Protein AF-A0A8D0ZRX1-F1 (afdb_monomer)

Sequence (477 aa):
MPWLPALELLWDALLLVSDALTAGLGLLALPWETPLWAALLVVTLKSRRPSGRGTEPADRASARAEVDRKVRGQTGRMAQEDEAPRTPALEASAPTRQSLCLAALDQIPSGASPDVEGLFAKAPKSRPSPLCCPGRLWARLQRQIRSLGVASEACQRRGAEARKTLTTAHEKVHRLQEKLRAGLKENAHLQHHLEGLCHETEGWRLRTRVLRAQKEGLDRAHARRRRVLEERGRQPTALVAATLKTFPGPAPGEAEGTRGADDAEHPPARLSDAGPKRPLDAGRGSVSLQRHQEDSRELSRQLSAAHHVNGELAGQVQRLQTQRASLQAETTRLEREVRELRLRLGMLPQLHEAHVRLLLRTAREEEARHLDTQKKYPRALRRLDSLGRQGRVYKKMAEDMGRELASTVVSSQNAILFYEARARERGMAARCAERQLLELRRGNAAVRQRLARLPFQLQPFPGRPLAPAAPHGAEPG

Organism: Sus scrofa (NCBI:txid9823)

Secondary structure (DSSP, 8-state):
---HHHHHHHHHHHHHHHHHHHHHH------THHHHHHHHHHHHHHHT-----PPPPP----SS--S---S-------------------------S-STTSSSSS-----------S--------PPPTT--HHHHHHHHHHHHHHHHHHHHHHHHHHHHHHHHHHHHHHHHHHHHHHHHHHHHHHHHHHHHHHHHHHHHHHHHHHHHHHHHHHHHHHHHHHHHHHHHHHHHHHHHHHHHHHHHH--PPPP--------------------------------TTHHHHHHHHHHHHHHHHHHHHHHHHHHHHHHHHHHHHHHHHHHHHHHHHHHHHHHHHHHHHHHHHHHHHHHHHHHHHHHHHHHHHHHHHHHHHHHHHHHHHHHHHHHHHHHHHHHHHHHHHHHHHHHHHHHHHHHHHHHHHHHHHHHHHHHHHHHHHHHHHHHHHHTTS----PPPPP--------------

Structure (mmCIF, N/CA/C/O backbone):
data_AF-A0A8D0ZRX1-F1
#
_entry.id   AF-A0A8D0ZRX1-F1
#
loop_
_atom_site.group_PDB
_atom_site.id
_atom_site.type_symbol
_atom_site.label_atom_id
_atom_site.label_alt_id
_atom_site.label_comp_id
_atom_site.label_asym_id
_atom_site.label_entity_id
_atom_site.label_seq_id
_atom_site.pdbx_PDB_ins_code
_atom_site.Cartn_x
_atom_site.Cartn_y
_atom_site.Cartn_z
_atom_site.occupancy
_atom_site.B_iso_or_equiv
_atom_site.auth_seq_id
_atom_site.auth_comp_id
_atom_site.auth_asym_id
_atom_site.auth_atom_id
_atom_site.pdbx_PDB_model_num
ATOM 1 N N . MET A 1 1 ? 24.565 -5.229 9.568 1.00 47.84 1 MET A N 1
ATOM 2 C CA . MET A 1 1 ? 23.257 -5.508 10.202 1.00 47.84 1 MET A CA 1
ATOM 3 C C . MET A 1 1 ? 23.474 -6.445 11.391 1.00 47.84 1 MET A C 1
ATOM 5 O O . MET A 1 1 ? 23.539 -7.641 11.163 1.00 47.84 1 MET A O 1
ATOM 9 N N . PRO A 1 2 ? 23.659 -5.944 12.628 1.00 50.41 2 PRO A N 1
ATOM 10 C CA . PRO A 1 2 ? 24.046 -6.790 13.770 1.00 50.41 2 PRO A CA 1
ATOM 11 C C . PRO A 1 2 ? 22.873 -7.371 14.590 1.00 50.41 2 PRO A C 1
ATOM 13 O O . PRO A 1 2 ? 23.112 -8.070 15.565 1.00 50.41 2 PRO A O 1
ATOM 16 N N . TRP A 1 3 ? 21.615 -7.075 14.239 1.00 43.91 3 TRP A N 1
ATOM 17 C CA . TRP A 1 3 ? 20.461 -7.322 15.122 1.00 43.91 3 TRP A CA 1
ATOM 18 C C . TRP A 1 3 ? 19.722 -8.654 14.911 1.00 43.91 3 TRP A C 1
ATOM 20 O O . TRP A 1 3 ? 18.910 -9.005 15.759 1.00 43.91 3 TRP A O 1
ATOM 30 N N . LEU A 1 4 ? 19.984 -9.400 13.827 1.00 57.91 4 LEU A N 1
ATOM 31 C CA . LEU A 1 4 ? 19.331 -10.701 13.597 1.00 57.91 4 LEU A CA 1
ATOM 32 C C . LEU A 1 4 ? 19.606 -11.746 14.702 1.00 57.91 4 LEU A C 1
ATOM 34 O O . LEU A 1 4 ? 18.628 -12.264 15.234 1.00 57.91 4 LEU A O 1
ATOM 38 N N . PRO A 1 5 ? 20.860 -12.026 15.125 1.00 67.44 5 PRO A N 1
ATOM 39 C CA . PRO A 1 5 ? 21.106 -13.076 16.123 1.00 67.44 5 PRO A CA 1
ATOM 40 C C . PRO A 1 5 ? 20.511 -12.750 17.503 1.00 67.44 5 PRO A C 1
ATOM 42 O O . PRO A 1 5 ? 20.152 -13.649 18.254 1.00 67.44 5 PRO A O 1
ATOM 45 N N . ALA A 1 6 ? 20.348 -11.464 17.832 1.00 60.25 6 ALA A N 1
ATOM 46 C CA . ALA A 1 6 ? 19.681 -11.042 19.063 1.00 60.25 6 ALA A CA 1
ATOM 47 C C . ALA A 1 6 ? 18.153 -11.243 19.022 1.00 60.25 6 ALA A C 1
ATOM 49 O O . ALA A 1 6 ? 17.525 -11.294 20.077 1.00 60.25 6 ALA A O 1
ATOM 50 N N . LEU A 1 7 ? 17.553 -11.333 17.828 1.00 63.78 7 LEU A N 1
ATOM 51 C CA . LEU A 1 7 ? 16.117 -11.559 17.668 1.00 63.78 7 LEU A CA 1
ATOM 52 C C . LEU A 1 7 ? 15.759 -13.045 17.799 1.00 63.78 7 LEU A C 1
ATOM 54 O O . LEU A 1 7 ? 14.744 -13.359 18.411 1.00 63.78 7 LEU A O 1
ATOM 58 N N . GLU A 1 8 ? 16.600 -13.943 17.275 1.00 68.69 8 GLU A N 1
ATOM 59 C CA . GLU A 1 8 ? 16.383 -15.396 17.375 1.00 68.69 8 GLU A CA 1
ATOM 60 C C . GLU A 1 8 ? 16.557 -15.896 18.814 1.00 68.69 8 GLU A C 1
ATOM 62 O O . GLU A 1 8 ? 15.669 -16.563 19.332 1.00 68.69 8 GLU A O 1
ATOM 67 N N . LEU A 1 9 ? 17.585 -15.432 19.538 1.00 72.31 9 LEU A N 1
ATOM 68 C CA . LEU A 1 9 ? 17.742 -15.730 20.972 1.00 72.31 9 LEU A CA 1
ATOM 69 C C . LEU A 1 9 ? 16.540 -15.273 21.824 1.00 72.31 9 LEU A C 1
ATOM 71 O O . LEU A 1 9 ? 16.208 -15.902 22.828 1.00 72.31 9 LEU A O 1
ATOM 75 N N . LEU A 1 10 ? 15.881 -14.178 21.432 1.00 73.69 10 LEU A N 1
ATOM 76 C CA . LEU A 1 10 ? 14.655 -13.697 22.075 1.00 73.69 10 LEU A CA 1
ATOM 77 C C . LEU A 1 10 ? 13.437 -14.556 21.713 1.00 73.69 10 LEU A C 1
ATOM 79 O O . LEU A 1 10 ? 12.559 -14.750 22.550 1.00 73.69 10 LEU A O 1
ATOM 83 N N . TRP A 1 11 ? 13.384 -15.065 20.483 1.00 73.12 11 TRP A N 1
ATOM 84 C CA . TRP A 1 11 ? 12.321 -15.935 19.989 1.00 73.12 11 TRP A CA 1
ATOM 85 C C . TRP A 1 11 ? 12.360 -17.313 20.661 1.00 73.12 11 TRP A C 1
ATOM 87 O O . TRP A 1 11 ? 11.350 -17.753 21.213 1.00 73.12 11 TRP A O 1
ATOM 97 N N . ASP A 1 12 ? 13.539 -17.934 20.723 1.00 68.19 12 ASP A N 1
ATOM 98 C CA . ASP A 1 12 ? 13.747 -19.243 21.350 1.00 68.19 12 ASP A CA 1
ATOM 99 C C . ASP A 1 12 ? 13.447 -19.207 22.855 1.00 68.19 12 ASP A C 1
ATOM 101 O O . ASP A 1 12 ? 12.782 -20.097 23.387 1.00 68.19 12 ASP A O 1
ATOM 105 N N . ALA A 1 13 ? 13.853 -18.132 23.544 1.00 71.12 13 ALA A N 1
ATOM 106 C CA . ALA A 1 13 ? 13.514 -17.919 24.950 1.00 71.12 13 ALA A CA 1
ATOM 107 C C . ALA A 1 13 ? 11.996 -17.766 25.178 1.00 71.12 13 ALA A C 1
ATOM 109 O O . ALA A 1 13 ? 11.473 -18.245 26.185 1.00 71.12 13 ALA A O 1
ATOM 110 N N . LEU A 1 14 ? 11.272 -17.128 24.250 1.00 68.81 14 LEU A N 1
ATOM 111 C CA . LEU A 1 14 ? 9.814 -16.989 24.326 1.00 68.81 14 LEU A CA 1
ATOM 112 C C . LEU A 1 14 ? 9.075 -18.312 24.074 1.00 68.81 14 LEU A C 1
ATOM 114 O O . LEU A 1 14 ? 8.077 -18.575 24.746 1.00 68.81 14 LEU A O 1
ATOM 118 N N . LEU A 1 15 ? 9.569 -19.153 23.161 1.00 72.69 15 LEU A N 1
ATOM 119 C CA . LEU A 1 15 ? 9.054 -20.509 22.936 1.00 72.69 15 LEU A CA 1
ATOM 120 C C . LEU A 1 15 ? 9.270 -21.410 24.161 1.00 72.69 15 LEU A C 1
ATOM 122 O O . LEU A 1 15 ? 8.327 -22.045 24.626 1.00 72.69 15 LEU A O 1
ATOM 126 N N . LEU A 1 16 ? 10.462 -21.388 24.762 1.00 73.56 16 LEU A N 1
ATOM 127 C CA . LEU A 1 16 ? 10.753 -22.142 25.988 1.00 73.56 16 LEU A CA 1
ATOM 128 C C . LEU A 1 16 ? 9.849 -21.740 27.166 1.00 73.56 16 LEU A C 1
ATOM 130 O O . LEU A 1 16 ? 9.382 -22.600 27.914 1.00 73.56 16 LEU A O 1
ATOM 134 N N . VAL A 1 17 ? 9.562 -20.443 27.319 1.00 69.12 17 VAL A N 1
ATOM 135 C CA . VAL A 1 17 ? 8.634 -19.946 28.350 1.00 69.12 17 VAL A CA 1
ATOM 136 C C . VAL A 1 17 ? 7.178 -20.312 28.028 1.00 69.12 17 VAL A C 1
ATOM 138 O O . VAL A 1 17 ? 6.434 -20.659 28.943 1.00 69.12 17 VAL A O 1
ATOM 141 N N . SER A 1 18 ? 6.770 -20.298 26.754 1.00 64.69 18 SER A N 1
ATOM 142 C CA . SER A 1 18 ? 5.454 -20.785 26.308 1.00 64.69 18 SER A CA 1
ATOM 143 C C . SER A 1 18 ? 5.224 -22.247 26.694 1.00 64.69 18 SER A C 1
ATOM 145 O O . SER A 1 18 ? 4.230 -22.581 27.348 1.00 64.69 18 SER A O 1
ATOM 147 N N . ASP A 1 19 ? 6.157 -23.121 26.323 1.00 63.44 19 ASP A N 1
ATOM 148 C CA . ASP A 1 19 ? 6.015 -24.563 26.520 1.00 63.44 19 ASP A CA 1
ATOM 149 C C . ASP A 1 19 ? 6.044 -24.924 28.014 1.00 63.44 19 ASP A C 1
ATOM 151 O O . ASP A 1 19 ? 5.209 -25.697 28.486 1.00 63.44 19 ASP A O 1
ATOM 155 N N . ALA A 1 20 ? 6.900 -24.268 28.805 1.00 62.88 20 ALA A N 1
ATOM 156 C CA . ALA A 1 20 ? 6.905 -24.418 30.261 1.00 62.88 20 ALA A CA 1
ATOM 157 C C . ALA A 1 20 ? 5.580 -23.968 30.918 1.00 62.88 20 ALA A C 1
ATOM 159 O O . ALA A 1 20 ? 5.079 -24.636 31.828 1.00 62.88 20 ALA A O 1
ATOM 160 N N . LEU A 1 21 ? 4.981 -22.863 30.454 1.00 55.84 21 LEU A N 1
ATOM 161 C CA . LEU A 1 21 ? 3.703 -22.362 30.975 1.00 55.84 21 LEU A CA 1
ATOM 162 C C . LEU A 1 21 ? 2.514 -23.253 30.588 1.00 55.84 21 LEU A C 1
ATOM 164 O O . LEU A 1 21 ? 1.598 -23.424 31.396 1.00 55.84 21 LEU A O 1
ATOM 168 N N . THR A 1 22 ? 2.521 -23.845 29.391 1.00 56.78 22 THR A N 1
ATOM 169 C CA . THR A 1 22 ? 1.474 -24.799 28.979 1.00 56.78 22 THR A CA 1
ATOM 170 C C . THR A 1 22 ? 1.576 -26.134 29.720 1.00 56.78 22 THR A C 1
ATOM 172 O O . THR A 1 22 ? 0.546 -26.672 30.126 1.00 56.78 22 THR A O 1
ATOM 175 N N . ALA A 1 23 ? 2.790 -26.631 29.979 1.00 61.97 23 ALA A N 1
ATOM 176 C CA . ALA A 1 23 ? 3.008 -27.875 30.719 1.00 61.97 23 ALA A CA 1
ATOM 177 C C . ALA A 1 23 ? 2.687 -27.762 32.223 1.00 61.97 23 ALA A C 1
ATOM 179 O O . ALA A 1 23 ? 2.168 -28.708 32.813 1.00 61.97 23 ALA A O 1
ATOM 180 N N . GLY A 1 24 ? 2.985 -26.620 32.856 1.00 48.91 24 GLY A N 1
ATOM 181 C CA . GLY A 1 24 ? 2.899 -26.472 34.315 1.00 48.91 24 GLY A CA 1
ATOM 182 C C . GLY A 1 24 ? 1.529 -26.094 34.894 1.00 48.91 24 GLY A C 1
ATOM 183 O O . GLY A 1 24 ? 1.309 -26.307 36.084 1.00 48.91 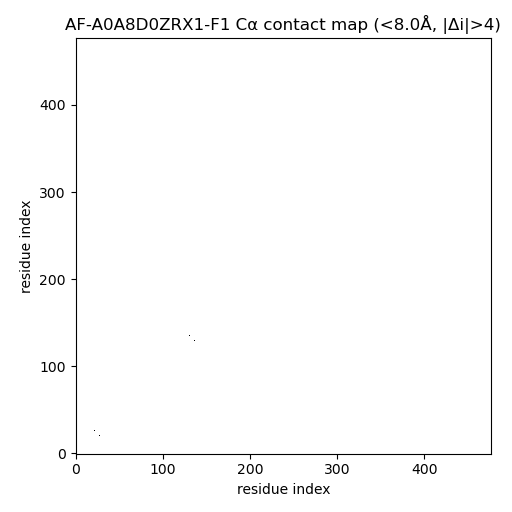24 GLY A O 1
ATOM 184 N N . LEU A 1 25 ? 0.617 -25.506 34.105 1.00 49.62 25 LEU A N 1
ATOM 185 C CA . LEU A 1 25 ? -0.590 -24.847 34.647 1.00 49.62 25 LEU A CA 1
ATOM 186 C C . LEU A 1 25 ? -1.940 -25.358 34.124 1.00 49.62 25 LEU A C 1
ATOM 188 O O . LEU A 1 25 ? -2.970 -24.926 34.639 1.00 49.62 25 LEU A O 1
ATOM 192 N N . GLY A 1 26 ? -1.977 -26.243 33.120 1.00 49.56 26 GLY A N 1
ATOM 193 C CA . GLY A 1 26 ? -3.227 -26.854 32.628 1.00 49.56 26 GLY A CA 1
ATOM 194 C C . GLY A 1 26 ? -4.296 -25.860 32.137 1.00 49.56 26 GLY A C 1
ATOM 195 O O . GLY A 1 26 ? -5.473 -26.208 32.027 1.00 49.56 26 GLY A O 1
ATOM 196 N N . LEU A 1 27 ? -3.910 -24.609 31.871 1.00 46.38 27 LEU A N 1
ATOM 197 C CA . LEU A 1 27 ? -4.812 -23.537 31.467 1.00 46.38 27 LEU A CA 1
ATOM 198 C C . LEU A 1 27 ? -5.206 -23.696 29.996 1.00 46.38 27 LEU A C 1
ATOM 200 O O . LEU A 1 27 ? -4.347 -23.753 29.116 1.00 46.38 27 LEU A O 1
ATOM 204 N N . LEU A 1 28 ? -6.517 -23.706 29.727 1.00 48.25 28 LEU A N 1
ATOM 205 C CA . LEU A 1 28 ? -7.048 -23.648 28.363 1.00 48.25 28 LEU A CA 1
ATOM 206 C C . LEU A 1 28 ? -6.434 -22.462 27.605 1.00 48.25 28 LEU A C 1
ATOM 208 O O . LEU A 1 28 ? -6.416 -21.343 28.118 1.00 48.25 28 LEU A O 1
ATOM 212 N N . ALA A 1 29 ? -5.987 -22.720 26.374 1.00 50.03 29 ALA A N 1
ATOM 213 C CA . ALA A 1 29 ? -5.260 -21.781 25.526 1.00 50.03 29 ALA A CA 1
ATOM 214 C C . ALA A 1 29 ? -5.939 -20.398 25.413 1.00 50.03 29 ALA A C 1
ATOM 216 O O . ALA A 1 29 ? -6.860 -20.187 24.621 1.00 50.03 29 ALA A O 1
ATOM 217 N N . LEU A 1 30 ? -5.437 -19.434 26.188 1.00 48.78 30 LEU A N 1
ATOM 218 C CA . LEU A 1 30 ? -5.720 -18.011 26.019 1.00 48.78 30 LEU A CA 1
ATOM 219 C C . LEU A 1 30 ? -4.713 -17.404 25.027 1.00 48.78 30 LEU A C 1
ATOM 221 O O . LEU A 1 30 ? -3.539 -17.762 25.068 1.00 48.78 30 LEU A O 1
ATOM 225 N N . PRO A 1 31 ? -5.114 -16.461 24.155 1.00 60.28 31 PRO A N 1
ATOM 226 C CA . PRO A 1 31 ? -4.235 -15.889 23.134 1.00 60.28 31 PRO A CA 1
ATOM 227 C C . PRO A 1 31 ? -3.331 -14.778 23.705 1.00 60.28 31 PRO A C 1
ATOM 229 O O . PRO A 1 31 ? -3.455 -13.602 23.344 1.00 60.28 31 PRO A O 1
ATOM 232 N N . TRP A 1 32 ? -2.389 -15.155 24.576 1.00 57.03 32 TRP A N 1
ATOM 233 C CA . TRP A 1 32 ? -1.339 -14.270 25.114 1.00 57.03 32 TRP A CA 1
ATOM 234 C C . TRP A 1 32 ? -0.359 -13.773 24.028 1.00 57.03 32 TRP A C 1
ATOM 236 O O . TRP A 1 32 ? 0.381 -12.818 24.250 1.00 57.03 32 TRP A O 1
ATOM 246 N N . GLU A 1 33 ? -0.433 -14.318 22.811 1.00 61.88 33 GLU A N 1
ATOM 247 C CA . GLU A 1 33 ? 0.256 -13.786 21.632 1.00 61.88 33 GLU A CA 1
ATOM 248 C C . GLU A 1 33 ? -0.126 -12.335 21.294 1.00 61.88 33 GLU A C 1
ATOM 250 O O . GLU A 1 33 ? 0.729 -11.548 20.899 1.00 61.88 33 GLU A O 1
ATOM 255 N N . THR A 1 34 ? -1.394 -11.932 21.444 1.00 62.97 34 THR A N 1
ATOM 256 C CA . THR A 1 34 ? -1.825 -10.579 21.032 1.00 62.97 34 THR A CA 1
ATOM 257 C C . THR A 1 34 ? -1.149 -9.426 21.796 1.00 62.97 34 THR A C 1
ATOM 259 O O . THR A 1 34 ? -0.700 -8.489 21.127 1.00 62.97 34 THR A O 1
ATOM 262 N N . PRO A 1 35 ? -0.996 -9.447 23.139 1.00 70.44 35 PRO A N 1
ATOM 263 C CA . PRO A 1 35 ? -0.204 -8.431 23.836 1.00 70.44 35 PRO A CA 1
ATOM 264 C C . PRO A 1 35 ? 1.294 -8.483 23.490 1.00 70.44 35 PRO A C 1
ATOM 266 O O . PRO A 1 35 ? 1.939 -7.436 23.495 1.00 70.44 35 PRO A O 1
ATOM 269 N N . LEU A 1 36 ? 1.848 -9.645 23.125 1.00 68.62 36 LEU A N 1
ATOM 270 C CA . LEU A 1 36 ? 3.251 -9.757 22.707 1.00 68.62 36 LEU A CA 1
ATOM 271 C C . LEU A 1 36 ? 3.507 -9.209 21.307 1.00 68.62 36 LEU A C 1
ATOM 273 O O . LEU A 1 36 ? 4.435 -8.423 21.132 1.00 68.62 36 LEU A O 1
ATOM 277 N N . TRP A 1 37 ? 2.655 -9.528 20.331 1.00 64.81 37 TRP A N 1
ATOM 278 C CA . TRP A 1 37 ? 2.714 -8.909 19.006 1.00 64.81 37 TRP A CA 1
ATOM 279 C C . TRP A 1 37 ? 2.557 -7.385 19.100 1.00 64.81 37 TRP A C 1
ATOM 281 O O . TRP A 1 37 ? 3.269 -6.654 18.411 1.00 64.81 37 TRP A O 1
ATOM 291 N N . ALA A 1 38 ? 1.700 -6.888 20.002 1.00 68.38 38 ALA A N 1
ATOM 292 C CA . ALA A 1 38 ? 1.579 -5.458 20.284 1.00 68.38 38 ALA A CA 1
ATOM 293 C C . ALA A 1 38 ? 2.857 -4.863 20.913 1.00 68.38 38 ALA A C 1
ATOM 295 O O . ALA A 1 38 ? 3.315 -3.806 20.474 1.00 68.38 38 ALA A O 1
ATOM 296 N N . ALA A 1 39 ? 3.469 -5.536 21.893 1.00 70.12 39 ALA A N 1
ATOM 297 C CA . ALA A 1 39 ? 4.722 -5.096 22.510 1.00 70.12 39 ALA A CA 1
ATOM 298 C C . ALA A 1 39 ? 5.888 -5.074 21.504 1.00 70.12 39 ALA A C 1
ATOM 300 O O . ALA A 1 39 ? 6.620 -4.085 21.429 1.00 70.12 39 ALA A O 1
ATOM 301 N N . LEU A 1 40 ? 6.017 -6.112 20.672 1.00 72.69 40 LEU A N 1
ATOM 302 C CA . LEU A 1 40 ? 7.041 -6.221 19.632 1.00 72.69 40 LEU A CA 1
ATOM 303 C C . LEU A 1 40 ? 6.873 -5.136 18.552 1.00 72.69 40 LEU A C 1
ATOM 305 O O . LEU A 1 40 ? 7.855 -4.515 18.134 1.00 72.69 40 LEU A O 1
ATOM 309 N N . LEU A 1 41 ? 5.631 -4.824 18.157 1.00 70.88 41 LEU A N 1
ATOM 310 C CA . LEU A 1 41 ? 5.312 -3.683 17.289 1.00 70.88 41 LEU A CA 1
ATOM 311 C C . LEU A 1 41 ? 5.717 -2.344 17.918 1.00 70.88 41 LEU A C 1
ATOM 313 O O . LEU A 1 41 ? 6.303 -1.503 17.238 1.00 70.88 41 LEU A O 1
ATOM 317 N N . VAL A 1 42 ? 5.460 -2.135 19.213 1.00 73.12 42 VAL A N 1
ATOM 318 C CA . VAL A 1 42 ? 5.857 -0.901 19.913 1.00 73.12 42 VAL A CA 1
ATOM 319 C C . VAL A 1 42 ? 7.381 -0.768 19.991 1.00 73.12 42 VAL A C 1
ATOM 321 O O . VAL A 1 42 ? 7.902 0.314 19.719 1.00 73.12 42 VAL A O 1
ATOM 324 N N . VAL A 1 43 ? 8.109 -1.843 20.305 1.00 66.69 43 VAL A N 1
ATOM 325 C CA . VAL A 1 43 ? 9.583 -1.835 20.362 1.00 66.69 43 VAL A CA 1
ATOM 326 C C . VAL A 1 43 ? 10.186 -1.555 18.981 1.00 66.69 43 VAL A C 1
ATOM 328 O O . VAL A 1 43 ? 11.028 -0.664 18.853 1.00 66.69 43 VAL A O 1
ATOM 331 N N . THR A 1 44 ? 9.710 -2.233 17.933 1.00 64.25 44 THR A N 1
ATOM 332 C CA . THR A 1 44 ? 10.208 -2.050 16.556 1.00 64.25 44 THR A CA 1
ATOM 333 C C . THR A 1 44 ? 9.839 -0.695 15.947 1.00 64.25 44 THR A C 1
ATOM 335 O O . THR A 1 44 ? 10.641 -0.128 15.210 1.00 64.25 44 THR A O 1
ATOM 338 N N . LEU A 1 45 ? 8.685 -0.106 16.286 1.00 59.97 45 LEU A N 1
ATOM 339 C CA . LEU A 1 45 ? 8.335 1.269 15.893 1.00 59.97 45 LEU A CA 1
ATOM 340 C C . LEU A 1 45 ? 9.138 2.335 16.654 1.00 59.97 45 LEU A C 1
ATOM 342 O O . LEU A 1 45 ? 9.362 3.428 16.125 1.00 59.97 45 LEU A O 1
ATOM 346 N N . LYS A 1 46 ? 9.575 2.045 17.885 1.00 57.06 46 LYS A N 1
ATOM 347 C CA . LYS A 1 46 ? 10.348 2.983 18.712 1.00 57.06 46 LYS A CA 1
ATOM 348 C C . LYS A 1 46 ? 11.836 2.984 18.347 1.00 57.06 46 LYS A C 1
ATOM 350 O O . LYS A 1 46 ? 12.437 4.054 18.350 1.00 57.06 46 LYS A O 1
ATOM 355 N N . SER A 1 47 ? 12.400 1.841 17.944 1.00 51.31 47 SER A N 1
ATOM 356 C CA . SER A 1 47 ? 13.774 1.742 17.423 1.00 51.31 47 SER A CA 1
ATOM 357 C C . SER A 1 47 ? 13.938 2.269 15.989 1.00 51.31 47 SER A C 1
ATOM 359 O O . SER A 1 47 ? 15.045 2.622 15.591 1.00 51.31 47 SER A O 1
ATOM 361 N N . ARG A 1 48 ? 12.847 2.389 15.214 1.00 48.50 48 ARG A N 1
ATOM 362 C CA . ARG A 1 48 ? 12.865 2.899 13.827 1.00 48.50 48 ARG A CA 1
ATOM 363 C C . ARG A 1 48 ? 12.800 4.420 13.664 1.00 48.50 48 ARG A C 1
ATOM 365 O O . ARG A 1 48 ? 12.700 4.877 12.529 1.00 48.50 48 ARG A O 1
ATOM 372 N N . ARG A 1 49 ? 12.852 5.218 14.739 1.00 38.44 49 ARG A N 1
ATOM 373 C CA . ARG A 1 49 ? 13.009 6.681 14.629 1.00 38.44 49 ARG A CA 1
ATOM 374 C C . ARG A 1 49 ? 14.500 7.031 14.551 1.00 38.44 49 ARG A C 1
ATOM 376 O O . ARG A 1 49 ? 15.169 6.929 15.578 1.00 38.44 49 ARG A O 1
ATOM 383 N N . PRO A 1 50 ? 15.039 7.478 13.401 1.00 39.28 50 PRO A N 1
ATOM 384 C CA . PRO A 1 50 ? 16.383 8.029 13.369 1.00 39.28 50 PRO A CA 1
ATOM 385 C C . PRO A 1 50 ? 16.363 9.379 14.083 1.00 39.28 50 PRO A C 1
ATOM 387 O O . PRO A 1 50 ? 15.504 10.222 13.813 1.00 39.28 50 PRO A O 1
ATOM 390 N N . SER A 1 51 ? 17.332 9.598 14.965 1.00 43.00 51 SER A N 1
ATOM 391 C CA . SER A 1 51 ? 17.595 10.893 15.591 1.00 43.00 51 SER A CA 1
ATOM 392 C C . SER A 1 51 ? 18.087 11.889 14.538 1.00 43.00 51 SER A C 1
ATOM 394 O O . SER A 1 51 ? 19.289 12.093 14.380 1.00 43.00 51 SER A O 1
ATOM 396 N N . GLY A 1 52 ? 17.156 12.494 13.798 1.00 32.72 52 GLY A N 1
ATOM 397 C CA . GLY A 1 52 ? 17.411 13.526 12.793 1.00 32.72 52 GLY A CA 1
ATOM 398 C C . GLY A 1 52 ? 17.887 14.839 13.413 1.00 32.72 52 GLY A C 1
ATOM 399 O O . GLY A 1 52 ? 17.189 15.846 13.341 1.00 32.72 52 GLY A O 1
ATOM 400 N N . ARG A 1 53 ? 19.074 14.833 14.029 1.00 37.50 53 ARG A N 1
ATOM 401 C CA . ARG A 1 53 ? 19.796 16.034 14.459 1.00 37.50 53 ARG A CA 1
ATOM 402 C C . ARG A 1 53 ? 20.390 16.700 13.214 1.00 37.50 53 ARG A C 1
ATOM 404 O O . ARG A 1 53 ? 21.570 16.542 12.919 1.00 37.50 53 ARG A O 1
ATOM 411 N N . GLY A 1 54 ? 19.541 17.398 12.463 1.00 29.86 54 GLY A N 1
ATOM 412 C CA . GLY A 1 54 ? 19.976 18.295 11.398 1.00 29.86 54 GLY A CA 1
ATOM 413 C C . GLY A 1 54 ? 20.608 19.543 12.007 1.00 29.86 54 GLY A C 1
ATOM 414 O O . GLY A 1 54 ? 19.977 20.224 12.809 1.00 29.86 54 GLY A O 1
ATOM 415 N N . THR A 1 55 ? 21.857 19.821 11.648 1.00 35.91 55 THR A N 1
ATOM 416 C CA . THR A 1 55 ? 22.528 21.088 11.949 1.00 35.91 55 THR A CA 1
ATOM 417 C C . THR A 1 55 ? 21.882 22.222 11.160 1.00 35.91 55 THR A C 1
ATOM 419 O O . THR A 1 55 ? 21.844 22.165 9.930 1.00 35.91 55 THR A O 1
ATOM 422 N N . GLU A 1 56 ? 21.423 23.260 11.855 1.00 32.31 56 GLU A N 1
ATOM 423 C CA . GLU A 1 56 ? 21.101 24.548 11.241 1.00 32.31 56 GLU A CA 1
ATOM 424 C C . GLU A 1 56 ? 22.369 25.195 10.658 1.00 32.31 56 GLU A C 1
ATOM 426 O O . GLU A 1 56 ? 23.409 25.208 11.321 1.00 32.31 56 GLU A O 1
ATOM 431 N N . PRO A 1 57 ? 22.291 25.818 9.475 1.00 38.84 57 PRO A N 1
ATOM 432 C CA . PRO A 1 57 ? 23.000 27.052 9.200 1.00 38.84 57 PRO A CA 1
ATOM 433 C C . PRO A 1 57 ? 22.112 28.232 9.621 1.00 38.84 57 PRO A C 1
ATOM 435 O O . PRO A 1 57 ? 20.967 28.354 9.181 1.00 38.84 57 PRO A O 1
ATOM 438 N N . ALA A 1 58 ? 22.643 29.105 10.473 1.00 37.88 58 ALA A N 1
ATOM 439 C CA . ALA A 1 58 ? 21.979 30.350 10.831 1.00 37.88 58 ALA A CA 1
ATOM 440 C C . ALA A 1 58 ? 21.848 31.265 9.602 1.00 37.88 58 ALA A C 1
ATOM 442 O O . ALA A 1 58 ? 22.840 31.514 8.923 1.00 37.88 58 ALA A O 1
AT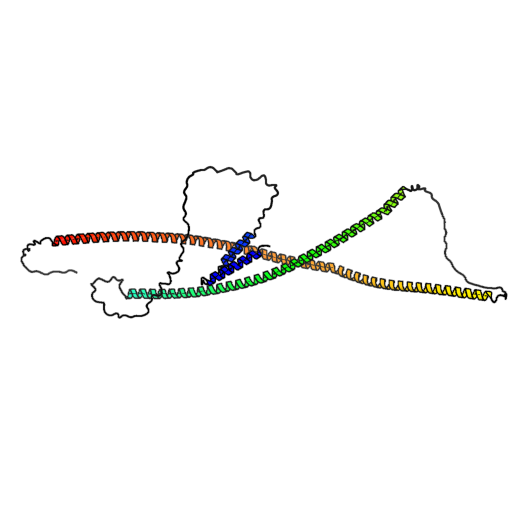OM 443 N N . ASP A 1 59 ? 20.637 31.759 9.330 1.00 37.88 59 ASP A N 1
ATOM 444 C CA . ASP A 1 59 ? 20.354 33.198 9.206 1.00 37.88 59 ASP A CA 1
ATOM 445 C C . ASP A 1 59 ? 18.892 33.470 8.802 1.00 37.88 59 ASP A C 1
ATOM 447 O O . ASP A 1 59 ? 18.240 32.660 8.146 1.00 37.88 59 ASP A O 1
ATOM 451 N N . ARG A 1 60 ? 18.411 34.681 9.135 1.00 35.38 60 ARG A N 1
ATOM 452 C CA . ARG A 1 60 ? 17.100 35.271 8.762 1.00 35.38 60 ARG A CA 1
ATOM 453 C C . ARG A 1 60 ? 15.847 34.754 9.490 1.00 35.38 60 ARG A C 1
ATOM 455 O O . ARG A 1 60 ? 14.922 34.245 8.863 1.00 35.38 60 ARG A O 1
ATOM 462 N N . ALA A 1 61 ? 15.733 35.083 10.779 1.00 30.02 61 ALA A N 1
ATOM 463 C CA . ALA A 1 61 ? 14.430 35.378 11.405 1.00 30.02 61 ALA A CA 1
ATOM 464 C C . ALA A 1 61 ? 14.528 36.325 12.625 1.00 30.02 61 ALA A C 1
ATOM 466 O O . ALA A 1 61 ? 13.815 36.155 13.612 1.00 30.02 61 ALA A O 1
ATOM 467 N N . SER A 1 62 ? 15.395 37.345 12.569 1.00 45.25 62 SER A N 1
ATOM 468 C CA . SER A 1 62 ? 15.244 38.501 13.469 1.00 45.25 62 SER A CA 1
ATOM 469 C C . SER A 1 62 ? 14.059 39.369 13.015 1.00 45.25 62 SER A C 1
ATOM 471 O O . SER A 1 62 ? 13.696 39.345 11.839 1.00 45.25 62 SER A O 1
ATOM 473 N N . ALA A 1 63 ? 13.480 40.137 13.944 1.00 38.03 63 ALA A N 1
ATOM 474 C CA . ALA A 1 63 ? 12.313 41.012 13.770 1.00 38.03 63 ALA A CA 1
ATOM 475 C C . ALA A 1 63 ? 10.960 40.318 13.474 1.00 38.03 63 ALA A C 1
ATOM 477 O O . ALA A 1 63 ? 10.425 40.433 12.370 1.00 38.03 63 ALA A O 1
ATOM 478 N N . ARG A 1 64 ? 10.358 39.685 14.504 1.00 36.50 64 ARG A N 1
ATOM 479 C CA . ARG A 1 64 ? 8.880 39.599 14.715 1.00 36.50 64 ARG A CA 1
ATOM 480 C C . ARG A 1 64 ? 8.420 39.025 16.076 1.00 36.50 64 ARG A C 1
ATOM 482 O O . ARG A 1 64 ? 7.297 38.547 16.186 1.00 36.50 64 ARG A O 1
ATOM 489 N N . ALA A 1 65 ? 9.256 39.085 17.116 1.00 31.78 65 ALA A N 1
ATOM 490 C CA . ALA A 1 65 ? 8.941 38.563 18.456 1.00 31.78 65 ALA A CA 1
ATOM 491 C C . ALA A 1 65 ? 9.205 39.585 19.582 1.00 31.78 65 ALA A C 1
ATOM 493 O O . ALA A 1 65 ? 9.596 39.220 20.687 1.00 31.78 65 ALA A O 1
ATOM 494 N N . GLU A 1 66 ? 8.987 40.870 19.293 1.00 36.50 66 GLU A N 1
ATOM 495 C CA . GLU A 1 66 ? 9.047 41.951 20.278 1.00 36.50 66 GLU A CA 1
ATOM 496 C C . GLU A 1 66 ? 7.748 42.760 20.238 1.00 36.50 66 GLU A C 1
ATOM 498 O O . GLU A 1 66 ? 7.634 43.744 19.520 1.00 36.50 66 GLU A O 1
ATOM 503 N N . VAL A 1 67 ? 6.751 42.241 20.960 1.00 36.97 67 VAL A N 1
ATOM 504 C CA . VAL A 1 67 ? 5.563 42.878 21.560 1.00 36.97 67 VAL A CA 1
ATOM 505 C C . VAL A 1 67 ? 4.905 41.779 22.428 1.00 36.97 67 VAL A C 1
ATOM 507 O O . VAL A 1 67 ? 5.116 40.590 22.192 1.00 36.97 67 VAL A O 1
ATOM 510 N N . ASP A 1 68 ? 4.175 42.161 23.479 1.00 30.33 68 ASP A N 1
ATOM 511 C CA . ASP A 1 68 ? 3.416 41.272 24.385 1.00 30.33 68 ASP A CA 1
ATOM 512 C C . ASP A 1 68 ? 4.197 40.351 25.341 1.00 30.33 68 ASP A C 1
ATOM 514 O O . ASP A 1 68 ? 3.711 39.312 25.791 1.00 30.33 68 ASP A O 1
ATOM 518 N N . ARG A 1 69 ? 5.345 40.833 25.835 1.00 33.25 69 ARG A N 1
ATOM 519 C CA . ARG A 1 69 ? 5.865 40.426 27.157 1.00 33.25 69 ARG A CA 1
ATOM 520 C C . ARG A 1 69 ? 5.604 41.479 28.238 1.00 33.25 69 ARG A C 1
ATOM 522 O O . ARG A 1 69 ? 6.520 41.938 28.917 1.00 33.25 69 ARG A O 1
ATOM 529 N N . LYS A 1 70 ? 4.335 41.858 28.426 1.00 35.59 70 LYS A N 1
ATOM 530 C CA . LYS A 1 70 ? 3.919 42.661 29.588 1.00 35.59 70 LYS A CA 1
ATOM 531 C C . LYS A 1 70 ? 2.441 42.470 29.931 1.00 35.59 70 LYS A C 1
ATOM 533 O O . LYS A 1 70 ? 1.594 43.113 29.335 1.00 35.59 70 LYS A O 1
ATOM 538 N N . VAL A 1 71 ? 2.164 41.605 30.915 1.00 32.88 71 VAL A N 1
ATOM 539 C CA . VAL A 1 71 ? 1.132 41.741 31.973 1.00 32.88 71 VAL A CA 1
ATOM 540 C C . VAL A 1 71 ? 1.003 40.414 32.744 1.00 32.88 71 VAL A C 1
ATOM 542 O O . VAL A 1 71 ? 0.972 39.342 32.152 1.00 32.88 71 VAL A O 1
ATOM 545 N N . ARG A 1 72 ? 0.852 40.521 34.075 1.00 31.09 72 ARG A N 1
ATOM 546 C CA . ARG A 1 72 ? 0.420 39.465 35.020 1.00 31.09 72 ARG A CA 1
ATOM 547 C C . ARG A 1 72 ? 1.442 38.378 35.400 1.00 31.09 72 ARG A C 1
ATOM 549 O O . ARG A 1 72 ? 1.286 37.202 35.097 1.00 31.09 72 ARG A O 1
ATOM 556 N N . GLY A 1 73 ? 2.404 38.778 36.230 1.00 27.80 73 GLY A N 1
ATOM 557 C CA . GLY A 1 73 ? 3.121 37.874 37.133 1.00 27.80 73 GLY A CA 1
ATOM 558 C C . GLY A 1 73 ? 3.433 38.569 38.459 1.00 27.80 73 GLY A C 1
ATOM 559 O O . GLY A 1 73 ? 4.501 39.155 38.576 1.00 27.80 73 GLY A O 1
ATOM 560 N N . GLN A 1 74 ? 2.498 38.554 39.425 1.00 30.48 74 GLN A N 1
ATOM 561 C CA . GLN A 1 74 ? 2.724 39.038 40.803 1.00 30.48 74 GLN A CA 1
ATOM 562 C C . GLN A 1 74 ? 1.594 38.627 41.778 1.00 30.48 74 GLN A C 1
ATOM 564 O O . GLN A 1 74 ? 0.681 39.395 42.060 1.00 30.48 74 GLN A O 1
ATOM 569 N N . THR A 1 75 ? 1.642 37.383 42.267 1.00 30.25 75 THR A N 1
ATOM 570 C CA . THR A 1 75 ? 1.113 36.871 43.562 1.00 30.25 75 THR A CA 1
ATOM 571 C C . THR A 1 75 ? 1.340 35.354 43.561 1.00 30.25 75 THR A C 1
ATOM 573 O O . THR A 1 75 ? 1.065 34.714 42.554 1.00 30.25 75 THR A O 1
ATOM 576 N N . GLY A 1 76 ? 1.858 34.693 44.595 1.00 31.00 76 GLY A N 1
ATOM 577 C CA . GLY A 1 76 ? 2.509 35.139 45.831 1.00 31.00 76 GLY A CA 1
ATOM 578 C C . GLY A 1 76 ? 3.181 33.919 46.492 1.00 31.00 76 GLY A C 1
ATOM 579 O O . GLY A 1 76 ? 2.793 32.788 46.209 1.00 31.00 76 GLY A O 1
ATOM 580 N N . ARG A 1 77 ? 4.209 34.114 47.330 1.00 31.09 77 ARG A N 1
ATOM 581 C CA . ARG A 1 77 ? 4.818 33.020 48.116 1.00 31.09 77 ARG A CA 1
ATOM 582 C C . ARG A 1 77 ? 3.950 32.687 49.334 1.00 31.09 77 ARG A C 1
ATOM 584 O O . ARG A 1 77 ? 3.527 33.608 50.020 1.00 31.09 77 ARG A O 1
ATOM 591 N N . MET A 1 78 ? 3.843 31.402 49.660 1.00 29.80 78 MET A N 1
ATOM 592 C CA . MET A 1 78 ? 3.799 30.878 51.034 1.00 29.80 78 MET A CA 1
ATOM 593 C C . MET A 1 78 ? 4.562 29.542 51.059 1.00 29.80 78 MET A C 1
ATOM 595 O O . MET A 1 78 ? 4.737 28.924 50.008 1.00 29.80 78 MET A O 1
ATOM 599 N N . ALA A 1 79 ? 5.087 29.159 52.222 1.00 31.94 79 ALA A N 1
ATOM 600 C CA . ALA A 1 79 ? 6.034 28.054 52.408 1.00 31.94 79 ALA A CA 1
ATOM 601 C C . ALA A 1 79 ? 5.541 27.045 53.468 1.00 31.94 79 ALA A C 1
ATOM 603 O O . ALA A 1 79 ? 4.458 27.242 54.014 1.00 31.94 79 ALA A O 1
ATOM 604 N N . GLN A 1 80 ? 6.389 26.047 53.774 1.00 28.38 80 GLN A N 1
ATOM 605 C CA . GLN A 1 80 ? 6.253 25.026 54.836 1.00 28.38 80 GLN A CA 1
ATOM 606 C C . GLN A 1 80 ? 5.176 23.937 54.564 1.00 28.38 80 GLN A C 1
ATOM 608 O O . GLN A 1 80 ? 4.167 24.205 53.920 1.00 28.38 80 GLN A O 1
ATOM 613 N N . GLU A 1 81 ? 5.352 22.668 54.961 1.00 28.70 81 GLU A N 1
ATOM 614 C CA . GLU A 1 81 ? 6.492 22.030 55.656 1.00 28.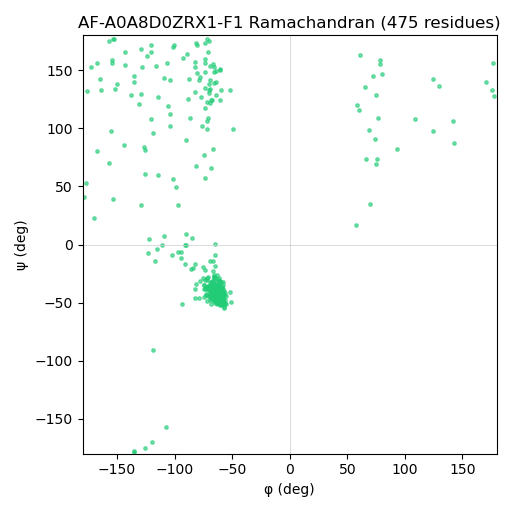70 81 GLU A CA 1
ATOM 615 C C . GLU A 1 81 ? 6.612 20.520 55.356 1.00 28.70 81 GLU A C 1
ATOM 617 O O . GLU A 1 81 ? 5.800 19.955 54.621 1.00 28.70 81 GLU A O 1
ATOM 622 N N . ASP A 1 82 ? 7.661 19.898 55.897 1.00 30.03 82 ASP A N 1
ATOM 623 C CA . ASP A 1 82 ? 8.000 18.478 55.768 1.00 30.03 82 ASP A CA 1
ATOM 624 C C . ASP A 1 82 ? 6.982 17.521 56.420 1.00 30.03 82 ASP A C 1
ATOM 626 O O . ASP A 1 82 ? 6.463 17.802 57.495 1.00 30.03 82 ASP A O 1
ATOM 630 N N . GLU A 1 83 ? 6.822 16.316 55.854 1.00 28.20 83 GLU A N 1
ATOM 631 C CA . GLU A 1 83 ? 7.209 15.102 56.596 1.00 28.20 83 GLU A CA 1
ATOM 632 C C . GLU A 1 83 ? 7.342 13.852 55.703 1.00 28.20 83 GLU A C 1
ATOM 634 O O . GLU A 1 83 ? 6.476 13.489 54.906 1.00 28.20 83 GLU A O 1
ATOM 639 N N . ALA A 1 84 ? 8.447 13.146 55.912 1.00 29.72 84 ALA A N 1
ATOM 640 C CA . ALA A 1 84 ? 8.679 11.740 55.597 1.00 29.72 84 ALA A CA 1
ATOM 641 C C . ALA A 1 84 ? 9.554 11.185 56.750 1.00 29.72 84 ALA A C 1
ATOM 643 O O . ALA A 1 84 ? 10.153 11.996 57.458 1.00 29.72 84 ALA A O 1
ATOM 644 N N . PRO A 1 85 ? 9.731 9.858 56.948 1.00 44.59 85 PRO A N 1
ATOM 645 C CA . PRO A 1 85 ? 9.310 8.740 56.096 1.00 44.59 85 PRO A CA 1
ATOM 646 C C . PRO A 1 85 ? 8.659 7.564 56.872 1.00 44.59 85 PRO A C 1
ATOM 648 O O . PRO A 1 85 ? 8.624 7.557 58.099 1.00 44.59 85 PRO A O 1
ATOM 651 N N . ARG A 1 86 ? 8.279 6.486 56.160 1.00 30.17 86 ARG A N 1
ATOM 652 C CA . ARG A 1 86 ? 8.798 5.110 56.396 1.00 30.17 86 ARG A CA 1
ATOM 653 C C . ARG A 1 86 ? 8.143 4.067 55.485 1.00 30.17 86 ARG A C 1
ATOM 655 O O . ARG A 1 86 ? 6.929 3.911 55.453 1.00 30.17 86 ARG A O 1
ATOM 662 N N . THR A 1 87 ? 8.985 3.290 54.811 1.00 30.39 87 THR A N 1
ATOM 663 C CA . THR A 1 87 ? 8.657 1.952 54.295 1.00 30.39 87 THR A CA 1
ATOM 664 C C . THR A 1 87 ? 8.602 0.936 55.442 1.00 30.39 87 THR A C 1
ATOM 666 O O . THR A 1 87 ? 9.259 1.129 56.467 1.00 30.39 87 THR A O 1
ATOM 669 N N . PRO A 1 88 ? 7.923 -0.200 55.242 1.00 34.78 88 PRO A N 1
ATOM 670 C CA . PRO A 1 88 ? 8.699 -1.442 55.171 1.00 34.78 88 PRO A CA 1
ATOM 671 C C . PRO A 1 88 ? 8.451 -2.214 53.870 1.00 34.78 88 PRO A C 1
ATOM 673 O O . PRO A 1 88 ? 7.485 -1.968 53.150 1.00 34.78 88 PRO A O 1
ATOM 676 N N . ALA A 1 89 ? 9.365 -3.130 53.559 1.00 26.67 89 ALA A N 1
ATOM 677 C CA . ALA A 1 89 ? 9.370 -3.908 52.327 1.00 26.67 89 ALA A CA 1
ATOM 678 C C . ALA A 1 89 ? 8.962 -5.374 52.552 1.00 26.67 89 ALA A C 1
ATOM 680 O O . ALA A 1 89 ? 9.203 -5.923 53.621 1.00 26.67 89 ALA A O 1
ATOM 681 N N . LEU A 1 90 ? 8.469 -5.971 51.461 1.00 33.16 90 LEU A N 1
ATOM 682 C CA . LEU A 1 90 ? 8.524 -7.388 51.072 1.00 33.16 90 LEU A CA 1
ATOM 683 C C . LEU A 1 90 ? 7.798 -8.490 51.887 1.00 33.16 90 LEU A C 1
ATOM 685 O O . LEU A 1 90 ? 7.942 -8.634 53.092 1.00 33.16 90 LEU A O 1
ATOM 689 N N . GLU A 1 91 ? 7.152 -9.356 51.093 1.00 29.33 91 GLU A N 1
ATOM 690 C CA . GLU A 1 91 ? 6.928 -10.802 51.288 1.00 29.33 91 GLU A CA 1
ATOM 691 C C . GLU A 1 91 ? 5.990 -11.297 52.409 1.00 29.33 91 GLU A C 1
ATOM 693 O O . GLU A 1 91 ? 6.399 -11.601 53.526 1.00 29.33 91 GLU A O 1
ATOM 698 N N . ALA A 1 92 ? 4.751 -11.606 52.012 1.00 27.16 92 ALA A N 1
ATOM 699 C CA . ALA A 1 92 ? 4.235 -12.977 52.123 1.00 27.16 92 ALA A CA 1
ATOM 700 C C . ALA A 1 92 ? 3.182 -13.220 51.025 1.00 27.16 92 ALA A C 1
ATOM 702 O O . ALA A 1 92 ? 2.315 -12.377 50.787 1.00 27.16 92 ALA A O 1
ATOM 703 N N . SER A 1 93 ? 3.267 -14.355 50.330 1.00 33.81 93 SER A N 1
ATOM 704 C CA . SER A 1 93 ? 2.399 -14.678 49.194 1.00 33.81 93 SER A CA 1
ATOM 705 C C . SER A 1 93 ? 1.142 -15.476 49.582 1.00 33.81 93 SER A C 1
ATOM 707 O O . SER A 1 93 ? 1.113 -16.172 50.594 1.00 33.81 93 SER A O 1
ATOM 709 N N . ALA A 1 94 ? 0.156 -15.433 48.673 1.00 31.48 94 ALA A N 1
ATOM 710 C CA . ALA A 1 94 ? -0.983 -16.354 48.520 1.00 31.48 94 ALA A CA 1
ATOM 711 C C . ALA A 1 94 ? -2.201 -16.218 49.480 1.00 31.48 94 ALA A C 1
ATOM 713 O O . ALA A 1 94 ? -2.079 -15.679 50.577 1.00 31.48 94 ALA A O 1
ATOM 714 N N . PRO A 1 95 ? -3.401 -16.731 49.097 1.00 43.62 95 PRO A N 1
ATOM 715 C CA . PRO A 1 95 ? -3.795 -17.290 47.796 1.00 43.62 95 PRO A CA 1
ATOM 716 C C . PRO A 1 95 ? -4.979 -16.575 47.102 1.00 43.62 95 PRO A C 1
ATOM 718 O O . PRO A 1 95 ? -5.763 -15.823 47.684 1.00 43.62 95 PRO A O 1
ATOM 721 N N . THR A 1 96 ? -5.136 -16.882 45.815 1.00 42.56 96 THR A N 1
ATOM 722 C CA . THR A 1 96 ? -6.210 -16.437 44.915 1.00 42.56 96 THR A CA 1
ATOM 723 C C . THR A 1 96 ? -7.606 -16.866 45.398 1.00 42.56 96 THR A C 1
ATOM 725 O O . THR A 1 96 ? -7.840 -18.037 45.691 1.00 42.56 96 THR A O 1
ATOM 728 N N . ARG A 1 97 ? -8.585 -15.946 45.399 1.00 39.88 97 ARG A N 1
ATOM 729 C CA . ARG A 1 97 ? -9.998 -16.203 45.769 1.00 39.88 97 ARG A CA 1
ATOM 730 C C . ARG A 1 97 ? -10.784 -17.003 44.704 1.00 39.88 97 ARG A C 1
ATOM 732 O O . ARG A 1 97 ? -11.801 -16.527 44.208 1.00 39.88 97 ARG A O 1
ATOM 739 N N . GLN A 1 98 ? -10.327 -18.203 44.337 1.00 41.16 98 GLN A N 1
ATOM 740 C CA . GLN A 1 98 ? -10.966 -19.040 43.302 1.00 41.16 98 GLN A CA 1
ATOM 741 C C . GLN A 1 98 ? -11.402 -20.452 43.748 1.00 41.16 98 GLN A C 1
ATOM 743 O O . GLN A 1 98 ? -11.929 -21.196 42.929 1.00 41.16 98 GLN A O 1
ATOM 748 N N . SER A 1 99 ? -11.288 -20.814 45.032 1.00 45.75 99 SER A N 1
ATOM 749 C CA . SER A 1 99 ? -11.690 -22.145 45.539 1.00 45.75 99 SER A CA 1
ATOM 750 C C . SER A 1 99 ? -13.039 -22.208 46.281 1.00 45.75 99 SER A C 1
ATOM 752 O O . SER A 1 99 ? -13.530 -23.300 46.550 1.00 45.75 99 SER A O 1
ATOM 754 N N . LEU A 1 100 ? -13.688 -21.077 46.591 1.00 38.25 100 LEU A N 1
ATOM 755 C CA . LEU A 1 100 ? -14.881 -21.049 47.465 1.00 38.25 100 LEU A CA 1
ATOM 756 C C . LEU A 1 100 ? -16.247 -21.192 46.760 1.00 38.25 100 LEU A C 1
ATOM 758 O O . LEU A 1 100 ? -17.278 -21.053 47.412 1.00 38.25 100 LEU A O 1
ATOM 762 N N . CYS A 1 101 ? -16.282 -21.511 45.461 1.00 36.69 101 CYS A N 1
ATOM 763 C CA . CYS A 1 101 ? -17.538 -21.682 44.707 1.00 36.69 101 CYS A CA 1
ATOM 764 C C . CYS A 1 101 ? -17.853 -23.129 44.280 1.00 36.69 101 CYS A C 1
ATOM 766 O O . CYS A 1 101 ? -18.890 -23.344 43.661 1.00 36.69 101 CYS A O 1
ATOM 768 N N . LEU A 1 102 ? -17.001 -24.116 44.597 1.00 43.09 102 LEU A N 1
ATOM 769 C CA . LEU A 1 102 ? -17.209 -25.525 44.206 1.00 43.09 102 LEU A CA 1
ATOM 770 C C . LEU A 1 102 ? -17.423 -26.501 45.377 1.00 43.09 102 LEU A C 1
ATOM 772 O O . LEU A 1 102 ? -17.745 -27.656 45.141 1.00 43.09 102 LEU A O 1
ATOM 776 N N . ALA A 1 103 ? -17.339 -26.049 46.632 1.00 39.88 103 ALA A N 1
ATOM 777 C CA . ALA A 1 103 ? -17.584 -26.896 47.810 1.00 39.88 103 ALA A CA 1
ATOM 778 C C . ALA A 1 103 ? -19.055 -26.917 48.294 1.00 39.88 103 ALA A C 1
ATOM 780 O O . ALA A 1 103 ? -19.364 -27.565 49.288 1.00 39.88 103 ALA A O 1
ATOM 781 N N . ALA A 1 104 ? -19.960 -26.188 47.628 1.00 38.12 104 ALA A N 1
ATOM 782 C CA . ALA A 1 104 ? -21.332 -25.945 48.100 1.00 38.12 104 ALA A CA 1
ATOM 783 C C . ALA A 1 104 ? -22.436 -26.675 47.303 1.00 38.12 104 ALA A C 1
ATOM 785 O O . ALA A 1 104 ? -23.614 -26.394 47.520 1.00 38.12 104 ALA A O 1
ATOM 786 N N . LEU A 1 105 ? -22.082 -27.573 46.373 1.00 39.88 105 LEU A N 1
ATOM 787 C CA . LEU A 1 105 ? -23.049 -28.289 45.521 1.00 39.88 105 LEU A CA 1
ATOM 788 C C . LEU A 1 105 ? -23.082 -29.819 45.711 1.00 39.88 105 LEU A C 1
ATOM 790 O O . LEU A 1 105 ? -24.082 -30.427 45.343 1.00 39.88 105 LEU A O 1
ATOM 794 N N . ASP A 1 106 ? -22.087 -30.423 46.370 1.00 40.97 106 ASP A N 1
ATOM 795 C CA . ASP A 1 106 ? -21.985 -31.885 46.566 1.00 40.97 106 ASP A CA 1
ATOM 796 C C . ASP A 1 106 ? -22.511 -32.379 47.933 1.00 40.97 106 ASP A C 1
ATOM 798 O O . ASP A 1 106 ? -22.010 -33.339 48.513 1.00 40.97 106 ASP A O 1
ATOM 802 N N . GLN A 1 107 ? -23.556 -31.738 48.471 1.00 42.03 107 GLN A N 1
ATOM 803 C CA . GLN A 1 107 ? -24.293 -32.249 49.640 1.00 42.03 107 GLN A CA 1
ATOM 804 C C . GLN A 1 107 ? -25.797 -32.353 49.364 1.00 42.03 107 GLN A C 1
ATOM 806 O O . GLN A 1 107 ? -26.627 -31.752 50.043 1.00 42.03 107 GLN A O 1
ATOM 811 N N . ILE A 1 108 ? -26.143 -33.173 48.368 1.00 41.56 108 ILE A N 1
ATOM 812 C CA . ILE A 1 108 ? -27.476 -33.773 48.243 1.00 41.56 108 ILE A CA 1
ATOM 813 C C . ILE A 1 108 ? -27.363 -35.245 48.670 1.00 41.56 108 ILE A C 1
ATOM 815 O O . ILE A 1 108 ? -26.918 -36.071 47.871 1.00 41.56 108 ILE A O 1
ATOM 819 N N . PRO A 1 109 ? -27.784 -35.620 49.893 1.00 38.34 109 PRO A N 1
ATOM 820 C CA . PRO A 1 109 ? -27.986 -37.017 50.242 1.00 38.34 109 PRO A CA 1
ATOM 821 C C . PRO A 1 109 ? -29.234 -37.519 49.508 1.00 38.34 109 PRO A C 1
ATOM 823 O O . PRO A 1 109 ? -30.370 -37.273 49.919 1.00 38.34 109 PRO A O 1
ATOM 826 N N . SER A 1 110 ? -29.030 -38.212 48.391 1.00 43.16 110 SER A N 1
ATOM 827 C CA . SER A 1 110 ? -30.093 -38.969 47.737 1.00 43.16 110 SER A CA 1
ATOM 828 C C . SER A 1 110 ? -30.348 -40.262 48.512 1.00 43.16 110 SER A C 1
ATOM 830 O O . SER A 1 110 ? -29.621 -41.235 48.331 1.00 43.16 110 SER A O 1
ATOM 832 N N . GLY A 1 111 ? -31.417 -40.289 49.311 1.00 41.44 111 GLY A N 1
ATOM 833 C CA . GLY A 1 111 ? -32.024 -41.530 49.799 1.00 41.44 111 GLY A CA 1
ATOM 834 C C . GLY A 1 111 ? -32.159 -41.648 51.316 1.00 41.44 111 GLY A C 1
ATOM 835 O O . GLY A 1 111 ? -31.233 -42.088 51.985 1.00 41.44 111 GLY A O 1
ATOM 836 N N . ALA A 1 112 ? -33.355 -41.338 51.823 1.00 35.91 112 ALA A N 1
ATOM 837 C CA . ALA A 1 112 ? -34.073 -42.116 52.841 1.00 35.91 112 ALA A CA 1
ATOM 838 C C . ALA A 1 112 ? -35.456 -41.486 53.079 1.00 35.91 112 ALA A C 1
ATOM 840 O O . ALA A 1 112 ? -35.570 -40.276 53.273 1.00 35.91 112 ALA A O 1
ATOM 841 N N . SER A 1 113 ? -36.505 -42.308 53.086 1.00 49.97 113 SER A N 1
ATOM 842 C CA . SER A 1 113 ? -37.786 -41.938 53.698 1.00 49.97 113 SER A CA 1
ATOM 843 C C . SER A 1 113 ? -37.644 -41.975 55.223 1.00 49.97 113 SER A C 1
ATOM 845 O O . SER A 1 113 ? -36.878 -42.786 55.747 1.00 49.97 113 SER A O 1
ATOM 847 N N . PRO A 1 114 ? -38.379 -41.111 55.933 1.00 42.59 114 PRO A N 1
ATOM 848 C CA . PRO A 1 114 ? -39.073 -41.602 57.119 1.00 42.59 114 PRO A CA 1
ATOM 849 C C . PRO A 1 114 ? -40.565 -41.246 57.112 1.00 42.59 114 PRO A C 1
ATOM 851 O O . PRO A 1 114 ? -40.987 -40.249 56.519 1.00 42.59 114 PRO A O 1
ATOM 854 N N . ASP A 1 115 ? -41.345 -42.085 57.790 1.00 35.84 115 ASP A N 1
ATOM 855 C CA . ASP A 1 115 ? -42.798 -41.989 57.910 1.00 35.84 115 ASP A CA 1
ATOM 856 C C . ASP A 1 115 ? -43.280 -40.687 58.563 1.00 35.84 115 ASP A C 1
ATOM 858 O O . ASP A 1 115 ? -42.631 -40.108 59.437 1.00 35.84 115 ASP A O 1
ATOM 862 N N . VAL A 1 116 ? -44.477 -40.249 58.160 1.00 40.19 116 VAL A N 1
ATOM 863 C CA . VAL A 1 116 ? -45.148 -39.050 58.684 1.00 40.19 116 VAL A CA 1
ATOM 864 C C . VAL A 1 116 ? -46.422 -39.448 59.434 1.00 40.19 116 VAL A C 1
ATOM 866 O O . VAL A 1 116 ? -47.520 -39.011 59.099 1.00 40.19 116 VAL A O 1
ATOM 869 N N . GLU A 1 117 ? -46.277 -40.261 60.481 1.00 42.19 117 GLU A N 1
ATOM 870 C CA . GLU A 1 117 ? -47.337 -40.486 61.469 1.00 42.19 117 GLU A CA 1
ATOM 871 C C . GLU A 1 117 ? -46.821 -40.298 62.898 1.00 42.19 117 GLU A C 1
ATOM 873 O O . GLU A 1 117 ? -45.809 -40.859 63.305 1.00 42.19 117 GLU A O 1
ATOM 878 N N . GLY A 1 118 ? -47.552 -39.484 63.668 1.00 42.81 118 GLY A N 1
ATOM 879 C CA . GLY A 1 118 ? -47.259 -39.205 65.072 1.00 42.81 118 GLY A CA 1
ATOM 880 C C . GLY A 1 118 ? -46.396 -37.964 65.318 1.00 42.81 118 GLY A C 1
ATOM 881 O O . GLY A 1 118 ? -45.208 -38.090 65.573 1.00 42.81 118 GLY A O 1
ATOM 882 N N . LEU A 1 119 ? -47.023 -36.774 65.328 1.00 37.59 119 LEU A N 1
ATOM 883 C CA . LEU A 1 119 ? -46.724 -35.649 66.248 1.00 37.59 119 LEU A CA 1
ATOM 884 C C . LEU A 1 119 ? -47.693 -34.455 66.042 1.00 37.59 119 LEU A C 1
ATOM 886 O O . LEU A 1 119 ? -47.290 -33.306 65.884 1.00 37.59 119 LEU A O 1
ATOM 890 N N . PHE A 1 120 ? -49.006 -34.710 66.092 1.00 39.22 120 PHE A N 1
ATOM 891 C CA . PHE A 1 120 ? -50.025 -33.654 66.221 1.00 39.22 120 PHE A CA 1
ATOM 892 C C . PHE A 1 120 ? -50.940 -33.920 67.420 1.00 39.22 120 PHE A C 1
ATOM 894 O O . PHE A 1 120 ? -52.058 -34.410 67.290 1.00 39.22 120 PHE A O 1
ATOM 901 N N . ALA A 1 121 ? -50.468 -33.549 68.611 1.00 41.38 121 ALA A N 1
ATOM 902 C CA . ALA A 1 121 ? -51.299 -33.466 69.804 1.00 41.38 121 ALA A CA 1
ATOM 903 C C . ALA A 1 121 ? -50.958 -32.203 70.609 1.00 41.38 121 ALA A C 1
ATOM 905 O O . ALA A 1 121 ? -49.806 -31.987 70.973 1.00 41.38 121 ALA A O 1
ATOM 906 N N . LYS A 1 122 ? -52.002 -31.427 70.943 1.00 39.69 122 LYS A N 1
ATOM 907 C CA . LYS A 1 122 ? -52.011 -30.227 71.810 1.00 39.69 122 LYS A CA 1
ATOM 908 C C . LYS A 1 122 ? -51.419 -28.940 71.206 1.00 39.69 122 LYS A C 1
ATOM 910 O O . LYS A 1 122 ? -50.272 -28.579 71.439 1.00 39.69 122 LYS A O 1
ATOM 915 N N . ALA A 1 123 ? -52.295 -28.163 70.567 1.00 35.66 123 ALA A N 1
ATOM 916 C CA . ALA A 1 123 ? -52.140 -26.716 70.404 1.00 35.66 123 ALA A CA 1
ATOM 917 C C . ALA A 1 123 ? -53.083 -25.967 71.374 1.00 35.66 123 ALA A C 1
ATOM 919 O O . ALA A 1 123 ? -54.233 -26.390 71.529 1.00 35.66 123 ALA A O 1
ATOM 920 N N . PRO A 1 124 ? -52.670 -24.844 71.990 1.00 43.91 124 PRO A N 1
ATOM 921 C CA . PRO A 1 124 ? -53.598 -23.873 72.556 1.00 43.91 124 PRO A CA 1
ATOM 922 C C . PRO A 1 124 ? -54.154 -22.958 71.452 1.00 43.91 124 PRO A C 1
ATOM 924 O O . PRO A 1 124 ? -53.483 -22.648 70.468 1.00 43.91 124 PRO A O 1
ATOM 927 N N . LYS A 1 125 ? -55.406 -22.520 71.611 1.00 47.59 125 LYS A N 1
ATOM 928 C CA . LYS A 1 125 ? -56.148 -21.756 70.599 1.00 47.59 125 LYS A CA 1
ATOM 929 C C . LYS A 1 125 ? -55.637 -20.311 70.492 1.00 47.59 125 LYS A C 1
ATOM 931 O O . LYS A 1 125 ? -55.836 -19.522 71.411 1.00 47.59 125 LYS A O 1
ATOM 936 N N . SER A 1 126 ? -55.108 -19.927 69.333 1.00 46.34 126 SER A N 1
ATOM 937 C CA . SER A 1 126 ? -55.043 -18.527 68.893 1.00 46.34 126 SER A CA 1
ATOM 938 C C . SER A 1 126 ? -55.472 -18.426 67.424 1.00 46.34 126 SER A C 1
ATOM 940 O O . SER A 1 126 ? -55.288 -19.361 66.643 1.00 46.34 126 SER A O 1
ATOM 942 N N . ARG A 1 127 ? -56.149 -17.328 67.055 1.00 45.12 127 ARG A N 1
ATOM 943 C CA . ARG A 1 127 ? -56.733 -17.147 65.712 1.00 45.12 127 ARG A CA 1
ATOM 944 C C . ARG A 1 127 ? -55.629 -17.181 64.639 1.00 45.12 127 ARG A C 1
ATOM 946 O O . ARG A 1 127 ? -54.726 -16.346 64.716 1.00 45.12 127 ARG A O 1
ATOM 953 N N . PRO A 1 128 ? -55.703 -18.051 63.613 1.00 42.56 128 PRO A N 1
ATOM 954 C CA . PRO A 1 128 ? -54.753 -18.006 62.511 1.00 42.56 128 PRO A CA 1
ATOM 955 C C . PRO A 1 128 ? -54.987 -16.737 61.687 1.00 42.56 128 PRO A C 1
ATOM 957 O O . PRO A 1 128 ? -56.089 -16.479 61.198 1.00 42.56 128 PRO A O 1
ATOM 960 N N . SER A 1 129 ? -53.938 -15.937 61.518 1.00 55.59 129 SER A N 1
ATOM 961 C CA . SER A 1 129 ? -53.949 -14.803 60.598 1.00 55.59 129 SER A CA 1
ATOM 962 C C . SER A 1 129 ? -54.118 -15.295 59.147 1.00 55.59 129 SER A C 1
ATOM 964 O O . SER A 1 129 ? -53.646 -16.384 58.801 1.00 55.59 129 SER A O 1
ATOM 966 N N . PRO A 1 130 ? -54.757 -14.515 58.249 1.00 51.50 130 PRO A N 1
ATOM 967 C CA . PRO A 1 130 ? -55.153 -14.976 56.908 1.00 51.50 130 PRO A CA 1
ATOM 968 C C . PRO A 1 130 ? -53.984 -15.324 55.963 1.00 51.50 130 PRO A C 1
ATOM 970 O O . PRO A 1 130 ? -54.203 -15.749 54.826 1.00 51.50 130 PRO A O 1
ATOM 973 N N . LEU A 1 131 ? -52.738 -15.189 56.416 1.00 52.34 131 LEU A N 1
ATOM 974 C CA . LEU A 1 131 ? -51.531 -15.586 55.693 1.00 52.34 131 LEU A CA 1
ATOM 975 C C . LEU A 1 131 ? -51.204 -17.087 55.833 1.00 52.34 131 LEU A C 1
ATOM 977 O O . LEU A 1 131 ? -50.464 -17.612 55.005 1.00 52.34 131 LEU A O 1
ATOM 981 N N . CYS A 1 132 ? -51.780 -17.797 56.812 1.00 53.56 132 CYS A N 1
ATOM 982 C CA . CYS A 1 132 ? -51.407 -19.178 57.152 1.00 53.56 132 CYS A CA 1
ATOM 983 C C . CYS A 1 132 ? -52.336 -20.259 56.551 1.00 53.56 132 CYS A C 1
ATOM 985 O O . CYS A 1 132 ? -52.812 -21.151 57.248 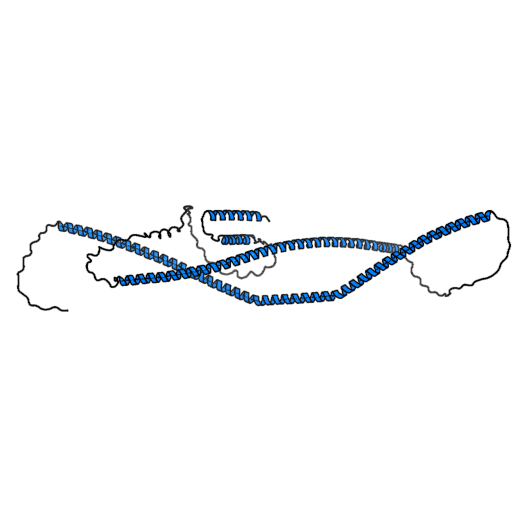1.00 53.56 132 CYS A O 1
ATOM 987 N N . CYS A 1 133 ? -52.617 -20.190 55.244 1.00 60.44 133 CYS A N 1
ATOM 988 C CA . CYS A 1 133 ? -53.328 -21.264 54.533 1.00 60.44 133 CYS A CA 1
ATOM 989 C C . CYS A 1 133 ? -52.347 -22.049 53.641 1.00 60.44 133 CYS A C 1
ATOM 991 O O . CYS A 1 133 ? -51.813 -21.447 52.702 1.00 60.44 133 CYS A O 1
ATOM 993 N N . PRO A 1 134 ? -52.152 -23.371 53.845 1.00 71.50 134 PRO A N 1
ATOM 994 C CA . PRO A 1 134 ? -51.205 -24.179 53.067 1.00 71.50 134 PRO A CA 1
ATOM 995 C C . PRO A 1 134 ? -51.376 -24.046 51.546 1.00 71.50 134 PRO A C 1
ATOM 997 O O . PRO A 1 134 ? -50.396 -23.860 50.827 1.00 71.50 134 PRO A O 1
ATOM 1000 N N . GLY A 1 135 ? -52.620 -24.005 51.054 1.00 78.50 135 GLY A N 1
ATOM 1001 C CA . GLY A 1 135 ? -52.916 -23.812 49.629 1.00 78.50 135 GLY A CA 1
ATOM 1002 C C . GLY A 1 135 ? -52.412 -22.482 49.044 1.00 78.50 135 GLY A C 1
ATOM 1003 O O . GLY A 1 135 ? -52.009 -22.444 47.883 1.00 78.50 135 GLY A O 1
ATOM 1004 N N . ARG A 1 136 ? -52.354 -21.394 49.832 1.00 80.88 136 ARG A N 1
ATOM 1005 C CA . ARG A 1 136 ? -51.800 -20.102 49.369 1.00 80.88 136 ARG A CA 1
ATOM 1006 C C . ARG A 1 136 ? -50.276 -20.142 49.246 1.00 80.88 136 ARG A C 1
ATOM 1008 O O . ARG A 1 136 ? -49.737 -19.566 48.301 1.00 80.88 136 ARG A O 1
ATOM 1015 N N . LEU A 1 137 ? -49.596 -20.838 50.159 1.00 83.44 137 LEU A N 1
ATOM 1016 C CA . LEU A 1 137 ? -48.150 -21.082 50.087 1.00 83.44 137 LEU A CA 1
ATOM 1017 C C . LEU A 1 137 ? -47.806 -21.998 48.906 1.00 83.44 137 LEU A C 1
ATOM 1019 O O . LEU A 1 137 ? -46.953 -21.645 48.092 1.00 83.44 137 LEU A O 1
ATOM 1023 N N . TRP A 1 138 ? -48.538 -23.103 48.741 1.00 84.06 138 TRP A N 1
ATOM 1024 C CA . TRP A 1 138 ? -48.376 -24.029 47.618 1.00 84.06 138 TRP A CA 1
ATOM 1025 C C . TRP A 1 138 ? -48.566 -23.342 46.258 1.00 84.06 138 TRP A C 1
ATOM 1027 O O . TRP A 1 138 ? -47.698 -23.419 45.389 1.00 84.06 138 TRP A O 1
ATOM 1037 N N . ALA A 1 139 ? -49.635 -22.553 46.101 1.00 88.44 139 ALA A N 1
ATOM 1038 C CA . ALA A 1 139 ? -49.883 -21.782 44.883 1.00 88.44 139 ALA A CA 1
ATOM 1039 C C . ALA A 1 139 ? -48.834 -20.682 44.621 1.00 88.44 139 ALA A C 1
ATOM 1041 O O . ALA A 1 139 ? -48.747 -20.173 43.500 1.00 88.44 139 ALA A O 1
ATOM 1042 N N . ARG A 1 140 ? -48.057 -20.258 45.631 1.00 88.81 140 ARG A N 1
ATOM 1043 C CA . ARG A 1 140 ? -46.920 -19.334 45.463 1.00 88.81 140 ARG A CA 1
ATOM 1044 C C . ARG A 1 140 ? -45.668 -20.088 45.014 1.00 88.81 140 ARG A C 1
ATOM 1046 O O . ARG A 1 140 ? -45.053 -19.673 44.035 1.00 88.81 140 ARG A O 1
ATOM 1053 N N . LEU A 1 141 ? -45.367 -21.220 45.651 1.00 89.81 141 LEU A N 1
ATOM 1054 C CA . LEU A 1 141 ? -44.270 -22.121 45.282 1.00 89.81 141 LEU A CA 1
ATOM 1055 C C . LEU A 1 141 ? -44.417 -22.641 43.846 1.00 89.81 141 LEU A C 1
ATOM 1057 O O . LEU A 1 141 ? -43.495 -22.483 43.054 1.00 89.81 141 LEU A O 1
ATOM 1061 N N . GLN A 1 142 ? -45.593 -23.145 43.454 1.00 92.88 142 GLN A N 1
ATOM 1062 C CA . GLN A 1 142 ? -45.848 -23.577 42.071 1.00 92.88 142 GLN A CA 1
ATOM 1063 C C . GLN A 1 142 ? -45.655 -22.448 41.044 1.00 92.88 142 GLN A C 1
ATOM 1065 O O . GLN A 1 142 ? -45.151 -22.695 39.947 1.00 92.88 142 GLN A O 1
ATOM 1070 N N . ARG A 1 143 ? -46.014 -21.199 41.382 1.00 93.44 143 ARG A N 1
ATOM 1071 C CA . ARG A 1 143 ? -45.741 -20.034 40.520 1.00 93.44 143 ARG A CA 1
ATOM 1072 C C . ARG A 1 143 ? -44.252 -19.717 40.434 1.00 93.44 143 ARG A C 1
ATOM 1074 O O . ARG A 1 143 ? -43.781 -19.438 39.336 1.00 93.44 143 ARG A O 1
ATOM 1081 N N . GLN A 1 144 ? -43.514 -19.797 41.542 1.00 93.69 144 GLN A N 1
ATOM 1082 C CA . GLN A 1 144 ? -42.060 -19.624 41.526 1.00 93.69 144 GLN A CA 1
ATOM 1083 C C . GLN A 1 144 ? -41.387 -20.708 40.677 1.00 93.69 144 GLN A C 1
ATOM 1085 O O . GLN A 1 144 ? -40.644 -20.359 39.765 1.00 93.69 144 GLN A O 1
ATOM 1090 N N . ILE A 1 145 ? -41.728 -21.986 40.873 1.00 91.62 145 ILE A N 1
ATOM 1091 C CA . ILE A 1 145 ? -41.220 -23.112 40.071 1.00 91.62 145 ILE A CA 1
ATOM 1092 C C . ILE A 1 145 ? -41.506 -22.896 38.576 1.00 91.62 145 ILE A C 1
ATOM 1094 O O . ILE A 1 145 ? -40.588 -22.981 37.765 1.00 91.62 145 ILE A O 1
ATOM 1098 N N . ARG A 1 146 ? -42.740 -22.523 38.199 1.00 94.94 146 ARG A N 1
ATOM 1099 C CA . ARG A 1 146 ? -43.078 -22.191 36.800 1.00 94.94 146 ARG A CA 1
ATOM 1100 C C . ARG A 1 146 ? -42.264 -21.010 36.260 1.00 94.94 146 ARG A C 1
ATOM 1102 O O . ARG A 1 146 ? -41.746 -21.099 35.152 1.00 94.94 146 ARG A O 1
ATOM 1109 N N . SER A 1 147 ? -42.106 -19.930 37.030 1.00 94.75 147 SER A N 1
ATOM 1110 C CA . SER A 1 147 ? -41.305 -18.770 36.605 1.00 94.75 147 SER A CA 1
ATOM 1111 C C . SER A 1 147 ? -39.816 -19.096 36.440 1.00 94.75 147 SER A C 1
ATOM 1113 O O . SER A 1 147 ? -39.194 -18.623 35.492 1.00 94.75 147 SER A O 1
ATOM 1115 N N . LEU A 1 148 ? -39.263 -19.953 37.305 1.00 93.94 148 LEU A N 1
ATOM 1116 C CA . LEU A 1 148 ? -37.883 -20.430 37.228 1.00 93.94 148 LEU A CA 1
ATOM 1117 C C . LEU A 1 148 ? -37.679 -21.377 36.038 1.00 93.94 148 LEU A C 1
ATOM 1119 O O . LEU A 1 148 ? -36.655 -21.278 35.370 1.00 93.94 148 LEU A O 1
ATOM 1123 N N . GLY A 1 149 ? -38.664 -22.223 35.715 1.00 95.44 149 GLY A N 1
ATOM 1124 C CA . GLY A 1 149 ? -38.663 -23.036 34.494 1.00 95.44 149 GLY A CA 1
ATOM 1125 C C . GLY A 1 149 ? -38.602 -22.178 33.227 1.00 95.44 149 GLY A C 1
ATOM 1126 O O . GLY A 1 149 ? -37.688 -22.334 32.421 1.00 95.44 149 GLY A O 1
ATOM 1127 N N . VAL A 1 150 ? -39.495 -21.189 33.101 1.00 94.81 150 VAL A N 1
ATOM 1128 C CA . VAL A 1 150 ? -39.504 -20.253 31.958 1.00 94.81 150 VAL A CA 1
ATOM 1129 C C . VAL A 1 150 ? -38.206 -19.435 31.880 1.00 94.81 150 VAL A C 1
ATOM 1131 O O . VAL A 1 150 ? -37.671 -19.229 30.790 1.00 94.81 150 VAL A O 1
ATOM 1134 N N . ALA A 1 151 ? -37.657 -19.000 33.019 1.00 93.75 151 ALA A N 1
ATOM 1135 C CA . ALA A 1 151 ? -36.367 -18.311 33.063 1.00 93.75 151 ALA A CA 1
ATOM 1136 C C . ALA A 1 151 ? -35.198 -19.225 32.648 1.00 93.75 151 ALA A C 1
ATOM 1138 O O . ALA A 1 151 ? -34.313 -18.785 31.914 1.00 93.75 151 ALA A O 1
ATOM 1139 N N . SER A 1 152 ? -35.214 -20.498 33.058 1.00 94.25 152 SER A N 1
ATOM 1140 C CA . SER A 1 152 ? -34.231 -21.511 32.657 1.00 94.25 152 SER A CA 1
ATOM 1141 C C . SER A 1 152 ? -34.255 -21.737 31.144 1.00 94.25 152 SER A C 1
ATOM 1143 O O . SER A 1 152 ? -33.220 -21.610 30.491 1.00 94.25 152 SER A O 1
ATOM 1145 N N . GLU A 1 153 ? -35.436 -21.948 30.554 1.00 96.88 153 GLU A N 1
ATOM 1146 C CA . GLU A 1 153 ? -35.590 -22.071 29.100 1.00 96.88 153 GLU A CA 1
ATOM 1147 C C . GLU A 1 153 ? -35.113 -20.817 28.355 1.00 96.88 153 GLU A C 1
ATOM 1149 O O . GLU A 1 153 ? -34.423 -20.921 27.340 1.00 96.88 153 GLU A O 1
ATOM 1154 N N . ALA A 1 154 ? -35.437 -19.619 28.851 1.00 95.44 154 ALA A N 1
ATOM 1155 C CA . ALA A 1 154 ? -34.975 -18.368 28.253 1.00 95.44 154 ALA A CA 1
ATOM 1156 C C . ALA A 1 154 ? -33.440 -18.236 28.304 1.00 95.44 154 ALA A C 1
ATOM 1158 O O . ALA A 1 154 ? -32.823 -17.818 27.320 1.00 95.44 154 ALA A O 1
ATOM 1159 N N . CYS A 1 155 ? -32.810 -18.639 29.411 1.00 89.38 155 CYS A N 1
ATOM 1160 C CA . CYS A 1 155 ? -31.354 -18.704 29.539 1.00 89.38 155 CYS A CA 1
ATOM 1161 C C . CYS A 1 155 ? -30.731 -19.759 28.611 1.00 89.38 155 CYS A C 1
ATOM 1163 O O . CYS A 1 155 ? -29.720 -19.470 27.973 1.00 89.38 155 CYS A O 1
ATOM 1165 N N . GLN A 1 156 ? -31.342 -20.937 28.460 1.00 95.50 156 GLN A N 1
ATOM 1166 C CA . GLN A 1 156 ? -30.885 -21.968 27.521 1.00 95.50 156 GLN A CA 1
ATOM 1167 C C . GLN A 1 156 ? -30.968 -21.492 26.065 1.00 95.50 156 GLN A C 1
ATOM 1169 O O . GLN A 1 156 ? -29.997 -21.637 25.322 1.00 95.50 156 GLN A O 1
ATOM 1174 N N . ARG A 1 157 ? -32.078 -20.854 25.663 1.00 96.69 157 ARG A N 1
ATOM 1175 C CA . ARG A 1 157 ? -32.247 -20.278 24.315 1.00 96.69 157 ARG A CA 1
ATOM 1176 C C . ARG A 1 157 ? -31.194 -19.200 24.036 1.00 96.69 157 ARG A C 1
ATOM 1178 O O . ARG A 1 157 ? -30.513 -19.282 23.016 1.00 96.69 157 ARG A O 1
ATOM 1185 N N . ARG A 1 158 ? -30.978 -18.266 24.974 1.00 96.50 158 ARG A N 1
ATOM 1186 C CA . ARG A 1 158 ? -29.902 -17.256 24.890 1.00 96.50 158 ARG A CA 1
ATOM 1187 C C . ARG A 1 158 ? -28.510 -17.889 24.823 1.00 96.50 158 ARG A C 1
ATOM 1189 O O . ARG A 1 158 ? -27.675 -17.434 24.052 1.00 96.50 158 ARG A O 1
ATOM 1196 N N . GLY A 1 159 ? -28.261 -18.954 25.586 1.00 94.00 159 GLY A N 1
ATOM 1197 C CA . GLY A 1 159 ? -27.004 -19.703 25.547 1.00 94.00 159 GLY A CA 1
ATOM 1198 C C . GLY A 1 159 ? -26.763 -20.398 24.202 1.00 94.00 159 GLY A C 1
ATOM 1199 O O . GLY A 1 159 ? -25.649 -20.363 23.684 1.00 94.00 159 GLY A O 1
ATOM 1200 N N . ALA A 1 160 ? -27.799 -20.986 23.601 1.00 95.38 160 ALA A N 1
ATOM 1201 C CA . ALA A 1 160 ? -27.725 -21.588 22.270 1.00 95.38 160 ALA A CA 1
ATOM 1202 C C . ALA A 1 160 ? -27.504 -20.535 21.169 1.00 95.38 160 ALA A C 1
ATOM 1204 O O . ALA A 1 160 ? -26.715 -20.752 20.250 1.00 95.38 160 ALA A O 1
ATOM 1205 N N . GLU A 1 161 ? -28.155 -19.377 21.275 1.00 96.12 161 GLU A N 1
ATOM 1206 C CA . GLU A 1 161 ? -27.973 -18.248 20.359 1.00 96.12 161 GLU A CA 1
ATOM 1207 C C . GLU A 1 161 ? -26.564 -17.640 20.471 1.00 96.12 161 GLU A C 1
ATOM 1209 O O . GLU A 1 161 ? -25.889 -17.474 19.456 1.00 96.12 161 GLU A O 1
ATOM 1214 N N . ALA A 1 162 ? -26.061 -17.428 21.691 1.00 93.06 162 ALA A N 1
ATOM 1215 C CA . ALA A 1 162 ? -24.692 -16.971 21.943 1.00 93.06 162 ALA A CA 1
ATOM 1216 C C . ALA A 1 162 ? -23.626 -17.963 21.439 1.00 93.06 162 ALA A C 1
ATOM 1218 O O . ALA A 1 162 ? -22.584 -17.554 20.932 1.00 93.06 162 ALA A O 1
ATOM 1219 N N . ARG A 1 163 ? -23.886 -19.277 21.519 1.00 95.88 163 ARG A N 1
ATOM 1220 C CA . ARG A 1 163 ? -23.011 -20.299 20.916 1.00 95.88 163 ARG A CA 1
ATOM 1221 C C . ARG A 1 163 ? -22.987 -20.188 19.390 1.00 95.88 163 ARG A C 1
ATOM 1223 O O . ARG A 1 163 ? -21.904 -20.222 18.816 1.00 95.88 163 ARG A O 1
ATOM 1230 N N . LYS A 1 164 ? -24.140 -19.989 18.739 1.00 96.88 164 LYS A N 1
ATOM 1231 C CA . LYS A 1 164 ? -24.220 -19.769 17.280 1.00 96.88 164 LYS A CA 1
ATOM 1232 C C . LYS A 1 164 ? -23.497 -18.489 16.848 1.00 96.88 164 LYS A C 1
ATOM 1234 O O . LYS A 1 164 ? -22.764 -18.497 15.862 1.00 96.88 164 LYS A O 1
ATOM 1239 N N . THR A 1 165 ? -23.663 -17.378 17.568 1.00 95.81 165 THR A N 1
ATOM 1240 C CA . THR A 1 165 ? -22.942 -16.141 17.223 1.00 95.81 165 THR A CA 1
ATOM 1241 C C . THR A 1 165 ? -21.433 -16.309 17.411 1.00 95.81 165 THR A C 1
ATOM 1243 O O . THR A 1 165 ? -20.679 -15.900 16.528 1.00 95.81 165 THR A O 1
ATOM 1246 N N . LEU A 1 166 ? -20.990 -17.000 18.469 1.00 95.69 166 LEU A N 1
ATOM 1247 C CA . LEU A 1 166 ? -19.578 -17.319 18.693 1.00 95.69 166 LEU A CA 1
ATOM 1248 C C . LEU A 1 166 ? -18.979 -18.189 17.574 1.00 95.69 166 LEU A C 1
ATOM 1250 O O . LEU A 1 166 ? -17.904 -17.849 17.079 1.00 95.69 166 LEU A O 1
ATOM 1254 N N . THR A 1 167 ? -19.656 -19.251 17.118 1.00 96.25 167 THR A N 1
ATOM 1255 C CA . THR A 1 167 ? -19.144 -20.081 16.008 1.00 96.25 167 THR A CA 1
ATOM 1256 C C . THR A 1 167 ? -19.032 -19.281 14.709 1.00 96.25 167 THR A C 1
ATOM 1258 O O . THR A 1 167 ? -17.974 -19.284 14.083 1.00 96.25 167 THR A O 1
ATOM 1261 N N . THR A 1 168 ? -20.048 -18.485 14.349 1.00 96.81 168 THR A N 1
ATOM 1262 C CA . THR A 1 168 ? -19.966 -17.634 13.141 1.00 96.81 168 THR A CA 1
ATOM 1263 C C . THR A 1 168 ? -18.898 -16.537 13.240 1.00 96.81 168 THR A C 1
ATOM 1265 O O . THR A 1 168 ? -18.362 -16.105 12.217 1.00 96.81 168 THR A O 1
ATOM 1268 N N . ALA A 1 169 ? -18.572 -16.061 14.446 1.00 92.25 169 ALA A N 1
ATOM 1269 C CA . ALA A 1 169 ? -17.462 -15.138 14.666 1.00 92.25 169 ALA A CA 1
ATOM 1270 C C . ALA A 1 169 ? -16.107 -15.849 14.515 1.00 92.25 169 ALA A C 1
ATOM 1272 O O . ALA A 1 169 ? -15.215 -15.319 13.853 1.00 92.25 169 ALA A O 1
ATOM 1273 N N . HIS A 1 170 ? -15.977 -17.063 15.054 1.00 95.69 170 HIS A N 1
ATOM 1274 C CA . HIS A 1 170 ? -14.779 -17.893 14.930 1.00 95.69 170 HIS A CA 1
ATOM 1275 C C . HIS A 1 170 ? -14.462 -18.226 13.460 1.00 95.69 170 HIS A C 1
ATOM 1277 O O . HIS A 1 170 ? -13.343 -17.992 13.006 1.00 95.69 170 HIS A O 1
ATOM 1283 N N . GLU A 1 171 ? -15.460 -18.641 12.673 1.00 97.38 171 GLU A N 1
ATOM 1284 C CA . GLU A 1 171 ? -15.315 -18.865 11.225 1.00 97.38 171 GLU A CA 1
ATOM 1285 C C . GLU A 1 171 ? -14.838 -17.612 10.473 1.00 97.38 171 GLU A C 1
ATOM 1287 O O . GLU A 1 171 ? -13.987 -17.695 9.584 1.00 97.38 171 GLU A O 1
ATOM 1292 N N . LYS A 1 172 ? -15.362 -16.428 10.822 1.00 96.81 172 LYS A N 1
ATOM 1293 C CA . LYS A 1 172 ? -14.926 -15.155 10.221 1.00 96.81 172 LYS A CA 1
ATOM 1294 C C . LYS A 1 172 ? -13.470 -14.846 10.559 1.00 96.81 172 LYS A C 1
ATOM 1296 O O . LYS A 1 172 ? -12.738 -14.413 9.672 1.00 96.81 172 LYS A O 1
ATOM 1301 N N . VAL A 1 173 ? -13.045 -15.082 11.802 1.00 95.31 173 VAL A N 1
ATOM 1302 C CA . VAL A 1 173 ? -11.642 -14.918 12.217 1.00 95.31 173 VAL A CA 1
ATOM 1303 C C . VAL A 1 173 ? -10.740 -15.886 11.452 1.00 95.31 173 VAL A C 1
ATOM 1305 O O . VAL A 1 173 ? -9.737 -15.440 10.899 1.00 95.31 173 VAL A O 1
ATOM 1308 N N . HIS A 1 174 ? -11.121 -17.161 11.319 1.00 96.12 174 HIS A N 1
ATOM 1309 C CA . HIS A 1 174 ? -10.357 -18.147 10.547 1.00 96.12 174 HIS A CA 1
ATOM 1310 C C . HIS A 1 174 ? -10.175 -17.712 9.083 1.00 96.12 174 HIS A C 1
ATOM 1312 O O . HIS A 1 174 ? -9.048 -17.615 8.598 1.00 96.12 174 HIS A O 1
ATOM 1318 N N . ARG A 1 175 ? -11.264 -17.313 8.408 1.00 97.44 175 ARG A N 1
ATOM 1319 C CA . ARG A 1 175 ? -11.218 -16.804 7.021 1.00 97.44 175 ARG A CA 1
ATOM 1320 C C . ARG A 1 175 ? -10.361 -15.544 6.865 1.00 97.44 175 ARG A C 1
ATOM 1322 O O . ARG A 1 175 ? -9.782 -15.319 5.803 1.00 97.44 175 ARG A O 1
ATOM 1329 N N . LEU A 1 176 ? -10.287 -14.691 7.889 1.00 96.69 176 LEU A N 1
ATOM 1330 C CA . LEU A 1 176 ? -9.401 -13.522 7.888 1.00 96.69 176 LEU A CA 1
ATOM 1331 C C . LEU A 1 176 ? -7.933 -13.917 8.108 1.00 96.69 176 LEU A C 1
ATOM 1333 O O . LEU A 1 176 ? -7.063 -13.356 7.444 1.00 96.69 176 LEU A O 1
ATOM 1337 N N . GLN A 1 177 ? -7.651 -14.904 8.964 1.00 96.19 177 GLN A N 1
ATOM 1338 C CA . GLN A 1 177 ? -6.304 -15.458 9.139 1.00 96.19 177 GLN A CA 1
ATOM 1339 C C . GLN A 1 177 ? -5.791 -16.138 7.861 1.00 96.19 177 GLN A C 1
ATOM 1341 O O . GLN A 1 177 ? -4.638 -15.937 7.492 1.00 96.19 177 GLN A O 1
ATOM 1346 N N . GLU A 1 178 ? -6.630 -16.896 7.151 1.00 96.56 178 GLU A N 1
ATOM 1347 C CA . GLU A 1 178 ? -6.283 -17.498 5.854 1.00 96.56 178 GLU A CA 1
ATOM 1348 C C . GLU A 1 178 ? -5.917 -16.432 4.816 1.00 96.56 178 GLU A C 1
ATOM 1350 O O . GLU A 1 178 ? -4.858 -16.515 4.194 1.00 96.56 178 GLU A O 1
ATOM 1355 N N . LYS A 1 179 ? -6.740 -15.382 4.684 1.00 96.38 179 LYS A N 1
ATOM 1356 C CA . LYS A 1 179 ? -6.460 -14.247 3.789 1.00 96.38 179 LYS A CA 1
ATOM 1357 C C . LYS A 1 179 ? -5.176 -13.508 4.161 1.00 96.38 179 LYS A C 1
ATOM 1359 O O . LYS A 1 179 ? -4.413 -13.144 3.272 1.00 96.38 179 LYS A O 1
ATOM 1364 N N . LEU A 1 180 ? -4.915 -13.314 5.455 1.00 95.56 180 LEU A N 1
ATOM 1365 C CA . LEU A 1 180 ? -3.674 -12.703 5.928 1.00 95.56 180 LEU A CA 1
ATOM 1366 C C . LEU A 1 180 ? -2.456 -13.575 5.584 1.00 95.56 180 LEU A C 1
ATOM 1368 O O . LEU A 1 180 ? -1.472 -13.062 5.061 1.00 95.56 180 LEU A O 1
ATOM 1372 N N . ARG A 1 181 ? -2.534 -14.895 5.805 1.00 96.00 181 ARG A N 1
ATOM 1373 C CA . ARG A 1 181 ? -1.473 -15.849 5.433 1.00 96.00 181 ARG A CA 1
ATOM 1374 C C . ARG A 1 181 ? -1.226 -15.879 3.921 1.00 96.00 181 ARG A C 1
ATOM 1376 O O . ARG A 1 181 ? -0.071 -15.955 3.515 1.00 96.00 181 ARG A O 1
ATOM 1383 N N . ALA A 1 182 ? -2.272 -15.798 3.097 1.00 95.75 182 ALA A N 1
ATOM 1384 C CA . ALA A 1 182 ? -2.140 -15.695 1.642 1.00 95.75 182 ALA A CA 1
ATOM 1385 C C . ALA A 1 182 ? -1.424 -14.394 1.234 1.00 95.75 182 ALA A C 1
ATOM 1387 O O . ALA A 1 182 ? -0.388 -14.453 0.576 1.00 95.75 182 ALA A O 1
ATOM 1388 N N . GLY A 1 183 ? -1.886 -13.242 1.732 1.00 96.19 183 GLY A N 1
ATOM 1389 C CA . GLY A 1 183 ? -1.260 -11.945 1.454 1.00 96.19 183 GLY A CA 1
ATOM 1390 C C . GLY A 1 183 ? 0.192 -11.838 1.943 1.00 96.19 183 GLY A C 1
ATOM 1391 O O . GLY A 1 183 ? 1.007 -11.182 1.301 1.00 96.19 183 GLY A O 1
ATOM 1392 N N . LEU A 1 184 ? 0.559 -12.515 3.039 1.00 95.56 184 LEU A N 1
ATOM 1393 C CA . LEU A 1 184 ? 1.955 -12.609 3.489 1.00 95.56 184 LEU A CA 1
ATOM 1394 C C . LEU A 1 184 ? 2.829 -13.421 2.517 1.00 95.56 184 LEU A C 1
ATOM 1396 O O . LEU A 1 184 ? 3.956 -13.013 2.243 1.00 95.56 184 LEU A O 1
ATOM 1400 N N . LYS A 1 185 ? 2.314 -14.526 1.956 1.00 96.62 185 LYS A N 1
ATOM 1401 C CA . LYS A 1 185 ? 3.021 -15.320 0.932 1.00 96.62 185 LYS A CA 1
ATOM 1402 C C . LYS A 1 185 ? 3.195 -14.541 -0.374 1.00 96.62 185 LYS A C 1
ATOM 1404 O O . LYS A 1 185 ? 4.286 -14.538 -0.936 1.00 96.62 185 LYS A O 1
ATOM 1409 N N . GLU A 1 186 ? 2.150 -13.847 -0.823 1.00 96.19 186 GLU A N 1
ATOM 1410 C CA . GLU A 1 186 ? 2.207 -12.957 -1.991 1.00 96.19 186 GLU A CA 1
ATOM 1411 C C . GLU A 1 186 ? 3.237 -11.836 -1.787 1.00 96.19 186 GLU A C 1
ATOM 1413 O O . GLU A 1 186 ? 4.051 -11.575 -2.668 1.00 96.19 186 GLU A O 1
ATOM 1418 N N . ASN A 1 187 ? 3.267 -11.218 -0.601 1.00 93.06 187 ASN A N 1
ATOM 1419 C CA . ASN A 1 187 ? 4.234 -10.173 -0.267 1.00 93.06 187 ASN A CA 1
ATOM 1420 C C . ASN A 1 187 ? 5.680 -10.707 -0.268 1.00 93.06 187 ASN A C 1
ATOM 1422 O O . ASN A 1 187 ? 6.549 -10.088 -0.874 1.00 93.06 187 ASN A O 1
ATOM 1426 N N . ALA A 1 188 ? 5.934 -11.885 0.314 1.00 94.56 188 ALA A N 1
ATOM 1427 C CA . ALA A 1 188 ? 7.250 -12.528 0.258 1.00 94.56 188 ALA A CA 1
ATOM 1428 C C . ALA A 1 188 ? 7.696 -12.834 -1.188 1.00 94.56 188 ALA A C 1
ATOM 1430 O O . ALA A 1 188 ? 8.846 -12.587 -1.550 1.00 94.56 188 ALA A O 1
ATOM 1431 N N . HIS A 1 189 ? 6.780 -13.300 -2.043 1.00 94.75 189 HIS A N 1
ATOM 1432 C CA . HIS A 1 189 ? 7.064 -13.525 -3.463 1.00 94.75 189 HIS A CA 1
ATOM 1433 C C . HIS A 1 189 ? 7.385 -12.217 -4.210 1.00 94.75 189 HIS A C 1
ATOM 1435 O O . HIS A 1 189 ? 8.355 -12.160 -4.967 1.00 94.75 189 HIS A O 1
ATOM 1441 N N . LEU A 1 190 ? 6.628 -11.144 -3.953 1.00 95.94 190 LEU A N 1
ATOM 1442 C CA . LEU A 1 190 ? 6.882 -9.817 -4.524 1.00 95.94 190 LEU A CA 1
ATOM 1443 C C . LEU A 1 190 ? 8.209 -9.210 -4.042 1.00 95.94 190 LEU A C 1
ATOM 1445 O O . LEU A 1 190 ? 8.897 -8.575 -4.837 1.00 95.94 190 LEU A O 1
ATOM 1449 N N . GLN A 1 191 ? 8.597 -9.424 -2.780 1.00 92.69 191 GLN A N 1
ATOM 1450 C CA . GLN A 1 191 ? 9.901 -9.003 -2.253 1.00 92.69 191 GLN A CA 1
ATOM 1451 C C . GLN A 1 191 ? 11.048 -9.694 -2.997 1.00 92.69 191 GLN A C 1
ATOM 1453 O O . GLN A 1 191 ? 11.921 -9.007 -3.520 1.00 92.69 191 GLN A O 1
ATOM 1458 N N . HIS A 1 192 ? 10.990 -11.018 -3.161 1.00 94.88 192 HIS A N 1
ATOM 1459 C CA . HIS A 1 192 ? 11.985 -11.765 -3.940 1.00 94.88 192 HIS A CA 1
ATOM 1460 C C . HIS A 1 192 ? 12.051 -11.295 -5.409 1.00 94.88 192 HIS A C 1
ATOM 1462 O O . HIS A 1 192 ? 13.128 -11.186 -5.996 1.00 94.88 192 HIS A O 1
ATOM 1468 N N . HIS A 1 193 ? 10.907 -10.970 -6.023 1.00 93.50 193 HIS A N 1
ATOM 1469 C CA . HIS A 1 193 ? 10.869 -10.402 -7.377 1.00 93.50 193 HIS A CA 1
ATOM 1470 C C . HIS A 1 193 ? 11.510 -9.005 -7.453 1.00 93.50 193 HIS A C 1
ATOM 1472 O O . HIS A 1 193 ? 12.247 -8.713 -8.396 1.00 93.50 193 HIS A O 1
ATOM 1478 N N . LEU A 1 194 ? 11.262 -8.146 -6.458 1.00 94.38 194 LEU A N 1
ATOM 1479 C CA . LEU A 1 194 ? 11.891 -6.827 -6.346 1.00 94.38 194 LEU A CA 1
ATOM 1480 C C . LEU A 1 194 ? 13.403 -6.931 -6.124 1.00 94.38 194 LEU A C 1
ATOM 1482 O O . LEU A 1 194 ? 14.151 -6.166 -6.726 1.00 94.38 194 LEU A O 1
ATOM 1486 N N . GLU A 1 195 ? 13.865 -7.885 -5.317 1.00 95.88 195 GLU A N 1
ATOM 1487 C CA . GLU A 1 195 ? 15.291 -8.159 -5.123 1.00 95.88 195 GLU A CA 1
ATOM 1488 C C . GLU A 1 195 ? 15.962 -8.584 -6.433 1.00 95.88 195 GLU A C 1
ATOM 1490 O O . GLU A 1 195 ? 17.008 -8.033 -6.779 1.00 95.88 195 GLU A O 1
ATOM 1495 N N . GLY A 1 196 ? 15.343 -9.480 -7.212 1.00 95.50 196 GLY A N 1
ATOM 1496 C CA . GLY A 1 196 ? 15.826 -9.849 -8.548 1.00 95.50 196 GLY A CA 1
ATOM 1497 C C . GLY A 1 196 ? 15.965 -8.638 -9.478 1.00 95.50 196 GLY A C 1
ATOM 1498 O O . GLY A 1 196 ? 17.040 -8.393 -10.031 1.00 95.50 196 GLY A O 1
ATOM 1499 N N . LEU A 1 197 ? 14.919 -7.809 -9.569 1.00 94.88 197 LEU A N 1
ATOM 1500 C CA . LEU A 1 197 ? 14.945 -6.573 -10.359 1.00 94.88 197 LEU A CA 1
ATOM 1501 C C . LEU A 1 197 ? 16.024 -5.592 -9.871 1.00 94.88 197 LEU A C 1
ATOM 1503 O O . LEU A 1 197 ? 16.715 -4.989 -10.691 1.00 94.88 197 LEU A O 1
ATOM 1507 N N . CYS A 1 198 ? 16.225 -5.444 -8.559 1.00 92.44 198 CYS A N 1
ATOM 1508 C CA . CYS A 1 198 ? 17.293 -4.609 -8.005 1.00 92.44 198 CYS A CA 1
ATOM 1509 C C . CYS A 1 198 ? 18.672 -5.049 -8.519 1.00 92.44 198 CYS A C 1
ATOM 1511 O O . CYS A 1 198 ? 19.382 -4.212 -9.089 1.00 92.44 198 CYS A O 1
ATOM 1513 N N . HIS A 1 199 ? 19.005 -6.342 -8.421 1.00 94.44 199 HIS A N 1
ATOM 1514 C CA . HIS A 1 199 ? 20.258 -6.902 -8.946 1.00 94.44 199 HIS A CA 1
ATOM 1515 C C . HIS A 1 199 ? 20.407 -6.663 -10.459 1.00 94.44 199 HIS A C 1
ATOM 1517 O O . HIS A 1 199 ? 21.480 -6.267 -10.926 1.00 94.44 199 HIS A O 1
ATOM 1523 N N . GLU A 1 200 ? 19.331 -6.810 -11.239 1.00 95.94 200 GLU A N 1
ATOM 1524 C CA . GLU A 1 200 ? 19.347 -6.474 -12.666 1.00 95.94 200 GLU A CA 1
ATOM 1525 C C . GLU A 1 200 ? 19.658 -4.988 -12.906 1.00 95.94 200 GLU A C 1
ATOM 1527 O O . GLU A 1 200 ? 20.525 -4.675 -13.729 1.00 95.94 200 GLU A O 1
ATOM 1532 N N . THR A 1 201 ? 19.022 -4.054 -12.180 1.00 95.62 201 THR A N 1
ATOM 1533 C CA . THR A 1 201 ? 19.309 -2.611 -12.332 1.00 95.62 201 THR A CA 1
ATOM 1534 C C . THR A 1 201 ? 20.744 -2.247 -11.953 1.00 95.62 201 THR A C 1
ATOM 1536 O O . THR A 1 201 ? 21.304 -1.292 -12.500 1.00 95.62 201 THR A O 1
ATOM 1539 N N . GLU A 1 202 ? 21.361 -2.977 -11.025 1.00 95.75 202 GLU A N 1
ATOM 1540 C CA . GLU A 1 202 ? 22.768 -2.804 -10.667 1.00 95.75 202 GLU A CA 1
ATOM 1541 C C . GLU A 1 202 ? 23.684 -3.332 -11.772 1.00 95.75 202 GLU A C 1
ATOM 1543 O O . GLU A 1 202 ? 24.592 -2.617 -12.203 1.00 95.75 202 GLU A O 1
ATOM 1548 N N . GLY A 1 203 ? 23.378 -4.502 -12.341 1.00 97.25 203 GLY A N 1
ATOM 1549 C CA . GLY A 1 203 ? 24.052 -5.028 -13.530 1.00 97.25 203 GLY A CA 1
ATOM 1550 C C . GLY A 1 203 ? 23.928 -4.110 -14.755 1.00 97.25 203 GLY A C 1
ATOM 1551 O O . GLY A 1 203 ? 24.880 -3.949 -15.523 1.00 97.25 203 GLY A O 1
ATOM 1552 N N . TRP A 1 204 ? 22.781 -3.454 -14.949 1.00 96.88 204 TRP A N 1
ATOM 1553 C CA . TRP A 1 204 ? 22.614 -2.414 -15.971 1.00 96.88 204 TRP A CA 1
ATOM 1554 C C . TRP A 1 204 ? 23.433 -1.158 -15.652 1.00 96.88 204 TRP A C 1
ATOM 1556 O O . TRP A 1 204 ? 24.157 -0.686 -16.527 1.00 96.88 204 TRP A O 1
ATOM 1566 N N . ARG A 1 205 ? 23.430 -0.668 -14.403 1.00 97.06 205 ARG A N 1
ATOM 1567 C CA . ARG A 1 205 ? 24.277 0.464 -13.972 1.00 97.06 205 ARG A CA 1
ATOM 1568 C C . ARG A 1 205 ? 25.771 0.189 -14.171 1.00 97.06 205 ARG A C 1
ATOM 1570 O O . ARG A 1 205 ? 26.488 1.080 -14.627 1.00 97.06 205 ARG A O 1
ATOM 1577 N N . LEU A 1 206 ? 26.239 -1.025 -13.880 1.00 97.56 206 LEU A N 1
ATOM 1578 C CA . LEU A 1 206 ? 27.616 -1.466 -14.133 1.00 97.56 206 LEU A CA 1
ATOM 1579 C C . LEU A 1 206 ? 27.947 -1.433 -15.631 1.00 97.56 206 LEU A C 1
ATOM 1581 O O . LEU A 1 206 ? 28.919 -0.786 -16.022 1.00 97.56 206 LEU A O 1
ATOM 1585 N N . ARG A 1 207 ? 27.098 -2.024 -16.482 1.00 97.69 207 ARG A N 1
ATOM 1586 C CA . ARG A 1 207 ? 27.247 -1.971 -17.949 1.00 97.69 207 ARG A CA 1
ATOM 1587 C C . ARG A 1 207 ? 27.285 -0.530 -18.474 1.00 97.69 207 ARG A C 1
ATOM 1589 O O . ARG A 1 207 ? 28.167 -0.190 -19.261 1.00 97.69 207 ARG A O 1
ATOM 1596 N N . THR A 1 208 ? 26.414 0.353 -17.982 1.00 97.06 208 THR A N 1
ATOM 1597 C CA . THR A 1 208 ? 26.422 1.782 -18.343 1.00 97.06 208 THR A CA 1
ATOM 1598 C C . THR A 1 208 ? 27.707 2.496 -17.906 1.00 97.06 208 THR A C 1
ATOM 1600 O O . THR A 1 208 ? 28.211 3.334 -18.654 1.00 97.06 208 THR A O 1
ATOM 1603 N N . ARG A 1 209 ? 28.268 2.175 -16.729 1.00 97.31 209 ARG A N 1
ATOM 1604 C CA . ARG A 1 209 ? 29.562 2.725 -16.274 1.00 97.31 209 ARG A CA 1
ATOM 1605 C C . ARG A 1 209 ? 30.713 2.292 -17.185 1.00 97.31 209 ARG A C 1
ATOM 1607 O O . ARG A 1 209 ? 31.507 3.143 -17.574 1.00 97.31 209 ARG A O 1
ATOM 1614 N N . VAL A 1 210 ? 30.771 1.014 -17.571 1.00 97.81 210 VAL A N 1
ATOM 1615 C CA . VAL A 1 210 ? 31.800 0.488 -18.491 1.00 97.81 210 VAL A CA 1
ATOM 1616 C C . VAL A 1 210 ? 31.717 1.168 -19.860 1.00 97.81 210 VAL A C 1
ATOM 1618 O O . VAL A 1 210 ? 32.719 1.697 -20.336 1.00 97.81 210 VAL A O 1
ATOM 1621 N N . LEU A 1 211 ? 30.522 1.241 -20.459 1.00 97.75 211 LEU A N 1
ATOM 1622 C CA . LEU A 1 211 ? 30.316 1.912 -21.751 1.00 97.75 211 LEU A CA 1
ATOM 1623 C C . LEU A 1 211 ? 30.679 3.405 -21.698 1.00 97.75 211 LEU A C 1
ATOM 1625 O O . LEU A 1 211 ? 31.261 3.939 -22.642 1.00 97.75 211 LEU A O 1
ATOM 1629 N N . ARG A 1 212 ? 30.388 4.086 -20.581 1.00 97.62 212 ARG A N 1
ATOM 1630 C CA . ARG A 1 212 ? 30.780 5.488 -20.373 1.00 97.62 212 ARG A CA 1
ATOM 1631 C C . ARG A 1 212 ? 32.301 5.649 -20.308 1.00 97.62 212 ARG A C 1
ATOM 1633 O O . ARG A 1 212 ? 32.834 6.507 -21.003 1.00 97.62 212 ARG A O 1
ATOM 1640 N N . ALA A 1 213 ? 32.995 4.795 -19.556 1.00 97.62 213 ALA A N 1
ATOM 1641 C CA . ALA A 1 213 ? 34.456 4.819 -19.471 1.00 97.62 213 ALA A CA 1
ATOM 1642 C C . ALA A 1 213 ? 35.125 4.528 -20.830 1.00 97.62 213 ALA A C 1
ATOM 1644 O O . ALA A 1 213 ? 36.095 5.193 -21.196 1.00 97.62 213 ALA A O 1
ATOM 1645 N N . GLN A 1 214 ? 34.575 3.592 -21.615 1.00 97.00 214 GLN A N 1
ATOM 1646 C CA . GLN A 1 214 ? 35.016 3.329 -22.991 1.00 97.00 214 GLN A CA 1
ATOM 1647 C C . GLN A 1 214 ? 34.828 4.556 -23.893 1.00 97.00 214 GLN A C 1
ATOM 1649 O O . GLN A 1 214 ? 35.772 4.954 -24.578 1.00 97.00 214 GLN A O 1
ATOM 1654 N N . LYS A 1 215 ? 33.653 5.203 -23.845 1.00 97.38 215 LYS A N 1
ATOM 1655 C CA . LYS A 1 215 ? 33.386 6.442 -24.590 1.00 97.38 215 LYS A CA 1
ATOM 1656 C C . LYS A 1 215 ? 34.388 7.541 -24.225 1.00 97.38 215 LYS A C 1
ATOM 1658 O O . LYS A 1 215 ? 35.031 8.089 -25.110 1.00 97.38 215 LYS A O 1
ATOM 1663 N N . GLU A 1 216 ? 34.592 7.813 -22.938 1.00 97.62 216 GLU A N 1
ATOM 1664 C CA . GLU A 1 216 ? 35.568 8.810 -22.480 1.00 97.62 216 GLU A CA 1
ATOM 1665 C C . GLU A 1 216 ? 37.012 8.474 -22.895 1.00 97.62 216 GLU A C 1
ATOM 1667 O O . GLU A 1 216 ? 37.843 9.373 -23.042 1.00 97.62 216 GLU A O 1
ATOM 1672 N N . GLY A 1 217 ? 37.344 7.189 -23.048 1.00 97.69 217 GLY A N 1
ATOM 1673 C CA . GLY A 1 217 ? 38.625 6.730 -23.586 1.00 97.69 217 GLY A CA 1
ATOM 1674 C C . GLY A 1 217 ? 38.783 7.062 -25.072 1.00 97.69 217 GLY A C 1
ATOM 1675 O O . GLY A 1 217 ? 39.818 7.605 -25.470 1.00 97.69 217 GLY A O 1
ATOM 1676 N N . LEU A 1 218 ? 37.740 6.805 -25.869 1.00 96.56 218 LEU A N 1
ATOM 1677 C CA . LEU A 1 218 ? 37.673 7.170 -27.287 1.00 96.56 218 LEU A CA 1
ATOM 1678 C C . LEU A 1 218 ? 37.708 8.690 -27.477 1.00 96.56 218 LEU A C 1
ATOM 1680 O O . LEU A 1 218 ? 38.540 9.176 -28.239 1.00 96.56 218 LEU A O 1
ATOM 1684 N N . ASP A 1 219 ? 36.906 9.448 -26.727 1.00 97.06 219 ASP A N 1
ATOM 1685 C CA . ASP A 1 219 ? 36.880 10.916 -26.769 1.00 97.06 219 ASP A CA 1
ATOM 1686 C C . ASP A 1 219 ? 38.276 11.498 -26.457 1.00 97.06 219 ASP A C 1
ATOM 1688 O O . ASP A 1 219 ? 38.780 12.363 -27.180 1.00 97.06 219 ASP A O 1
ATOM 1692 N N . ARG A 1 220 ? 38.976 10.954 -25.447 1.00 97.62 220 ARG A N 1
ATOM 1693 C CA . ARG A 1 220 ? 40.374 11.315 -25.129 1.00 97.62 220 ARG A CA 1
ATOM 1694 C C . ARG A 1 220 ? 41.358 10.945 -26.246 1.00 97.62 220 ARG A C 1
ATOM 1696 O O . ARG A 1 220 ? 42.303 11.697 -26.493 1.00 97.62 220 ARG A O 1
ATOM 1703 N N . ALA A 1 221 ? 41.176 9.812 -26.925 1.00 96.44 221 ALA A N 1
ATOM 1704 C CA . ALA A 1 221 ? 42.006 9.420 -28.066 1.00 96.44 221 ALA A CA 1
ATOM 1705 C C . ALA A 1 221 ? 41.771 10.323 -29.292 1.00 96.44 221 ALA A C 1
ATOM 1707 O O . ALA A 1 221 ? 42.737 10.784 -29.903 1.00 96.44 221 ALA A O 1
ATOM 1708 N N . HIS A 1 222 ? 40.513 10.652 -29.597 1.00 96.50 222 HIS A N 1
ATOM 1709 C CA . HIS A 1 222 ? 40.137 11.603 -30.643 1.00 96.50 222 HIS A CA 1
ATOM 1710 C C . HIS A 1 222 ? 40.700 13.002 -30.367 1.00 96.50 222 HIS A C 1
ATOM 1712 O O . HIS A 1 222 ? 41.307 13.595 -31.257 1.00 96.50 222 HIS A O 1
ATOM 1718 N N . ALA A 1 223 ? 40.589 13.503 -29.132 1.00 96.88 223 ALA A N 1
ATOM 1719 C CA . ALA A 1 223 ? 41.155 14.793 -28.739 1.00 96.88 223 ALA A CA 1
ATOM 1720 C C . ALA A 1 223 ? 42.686 14.835 -28.904 1.00 96.88 223 ALA A C 1
ATOM 1722 O O . ALA A 1 223 ? 43.215 15.803 -29.450 1.00 96.88 223 ALA A O 1
ATOM 1723 N N . ARG A 1 224 ? 43.403 13.769 -28.507 1.00 97.00 224 ARG A N 1
ATOM 1724 C CA . ARG A 1 224 ? 44.853 13.638 -28.754 1.00 97.00 224 ARG A CA 1
ATOM 1725 C C . ARG A 1 224 ? 45.182 13.656 -30.247 1.00 97.00 224 ARG A C 1
ATOM 1727 O O . ARG A 1 224 ? 46.046 14.422 -30.662 1.00 97.00 224 ARG A O 1
ATOM 1734 N N . ARG A 1 225 ? 44.467 12.874 -31.065 1.00 95.56 225 ARG A N 1
ATOM 1735 C CA . ARG A 1 225 ? 44.673 12.842 -32.523 1.00 95.56 225 ARG A CA 1
ATOM 1736 C C . ARG A 1 225 ? 44.412 14.208 -33.166 1.00 95.56 225 ARG A C 1
ATOM 1738 O O . ARG A 1 225 ? 45.174 14.609 -34.038 1.00 95.56 225 ARG A O 1
ATOM 1745 N N . ARG A 1 226 ? 43.386 14.938 -32.714 1.00 95.94 226 ARG A N 1
ATOM 1746 C CA . ARG A 1 226 ? 43.069 16.291 -33.198 1.00 95.94 226 ARG A CA 1
ATOM 1747 C C . ARG A 1 226 ? 44.186 17.288 -32.877 1.00 95.94 226 ARG A C 1
ATOM 1749 O O . ARG A 1 226 ? 44.604 17.997 -33.781 1.00 95.94 226 ARG A O 1
ATOM 1756 N N . ARG A 1 227 ? 44.740 17.271 -31.656 1.00 94.81 227 ARG A N 1
ATOM 1757 C CA . ARG A 1 227 ? 45.901 18.107 -31.284 1.00 94.81 227 ARG A CA 1
ATOM 1758 C C . ARG A 1 227 ? 47.125 17.832 -32.157 1.00 94.81 227 ARG A C 1
ATOM 1760 O O . ARG A 1 227 ? 47.688 18.770 -32.701 1.00 94.81 227 ARG A O 1
ATOM 1767 N N . VAL A 1 228 ? 47.469 16.561 -32.384 1.00 94.62 228 VAL A N 1
ATOM 1768 C CA . VAL A 1 228 ? 48.591 16.187 -33.270 1.00 94.62 228 VAL A CA 1
ATOM 1769 C C . VAL A 1 228 ? 48.367 16.672 -34.709 1.00 94.62 228 VAL A C 1
ATOM 1771 O O . VAL A 1 228 ? 49.316 17.076 -35.376 1.00 94.62 228 VAL A O 1
ATOM 1774 N N . LEU A 1 229 ? 47.125 16.660 -35.206 1.00 90.69 229 LEU A N 1
ATOM 1775 C CA . LEU A 1 229 ? 46.789 17.219 -36.521 1.00 90.69 229 LEU A CA 1
ATOM 1776 C C . LEU A 1 229 ? 46.868 18.755 -36.541 1.00 90.69 229 LEU A C 1
ATOM 1778 O O . LEU A 1 229 ? 47.376 19.311 -37.508 1.00 90.69 229 LEU A O 1
ATOM 1782 N N . GLU A 1 230 ? 46.428 19.439 -35.483 1.00 91.25 230 GLU A N 1
ATOM 1783 C CA . GLU A 1 230 ? 46.560 20.897 -35.336 1.00 91.25 230 GLU A CA 1
ATOM 1784 C C . GLU A 1 230 ? 48.038 21.329 -35.252 1.00 91.25 230 GLU A C 1
ATOM 1786 O O . GLU A 1 230 ? 48.440 22.283 -35.913 1.00 91.25 230 GLU A O 1
ATOM 1791 N N . GLU A 1 231 ? 48.872 20.600 -34.508 1.00 89.62 231 GLU A N 1
ATOM 1792 C CA . GLU A 1 231 ? 50.325 20.803 -34.423 1.00 89.62 231 GLU A CA 1
ATOM 1793 C C . GLU A 1 231 ? 51.010 20.564 -35.776 1.00 89.62 231 GLU A C 1
ATOM 1795 O O . GLU A 1 231 ? 51.766 21.417 -36.244 1.00 89.62 231 GLU A O 1
ATOM 1800 N N . ARG A 1 232 ? 50.691 19.456 -36.460 1.00 87.31 232 ARG A N 1
ATOM 1801 C CA . ARG A 1 232 ? 51.194 19.172 -37.815 1.00 87.31 232 ARG A CA 1
ATOM 1802 C C . ARG A 1 232 ? 50.685 20.154 -38.868 1.00 87.31 232 ARG A C 1
ATOM 1804 O O . ARG A 1 232 ? 51.390 20.371 -39.840 1.00 87.31 232 ARG A O 1
ATOM 1811 N N . GLY A 1 233 ? 49.511 20.760 -38.690 1.00 82.62 233 GLY A N 1
ATOM 1812 C CA . GLY A 1 233 ? 49.006 21.840 -39.549 1.00 82.62 233 GLY A CA 1
ATOM 1813 C C . GLY A 1 233 ? 49.686 23.191 -39.289 1.00 82.62 233 GLY A C 1
ATOM 1814 O O . GLY A 1 233 ? 49.853 23.992 -40.210 1.00 82.62 233 GLY A O 1
ATOM 1815 N N . ARG A 1 234 ? 50.145 23.425 -38.051 1.00 81.19 234 ARG A N 1
ATOM 1816 C CA . ARG A 1 234 ? 50.940 24.604 -37.664 1.00 81.19 234 ARG A CA 1
ATOM 1817 C C . ARG A 1 234 ? 52.384 24.553 -38.164 1.00 81.19 234 ARG A C 1
ATOM 1819 O O . ARG A 1 234 ? 52.948 25.601 -38.449 1.00 81.19 234 ARG A O 1
ATOM 1826 N N . GLN A 1 235 ? 52.982 23.370 -38.308 1.00 78.56 235 GLN A N 1
ATOM 1827 C CA . GLN A 1 235 ? 54.349 23.222 -38.833 1.00 78.56 235 GLN A CA 1
ATOM 1828 C C . GLN A 1 235 ? 54.556 23.832 -40.238 1.00 78.56 235 GLN A C 1
ATOM 1830 O O . GLN A 1 235 ? 55.431 24.688 -40.364 1.00 78.56 235 GLN A O 1
ATOM 1835 N N . PRO A 1 236 ? 53.777 23.489 -41.287 1.00 75.75 236 PRO A N 1
ATOM 1836 C CA . PRO A 1 236 ? 53.953 24.077 -42.612 1.00 75.75 236 PRO A CA 1
ATOM 1837 C C . PRO A 1 236 ? 53.568 25.559 -42.647 1.00 75.75 236 PRO A C 1
ATOM 1839 O O . PRO A 1 236 ? 54.217 26.317 -43.353 1.00 75.75 236 PRO A O 1
ATOM 1842 N N . THR A 1 237 ? 52.584 26.016 -41.863 1.00 71.44 237 THR A N 1
ATOM 1843 C CA . THR A 1 237 ? 52.263 27.456 -41.784 1.00 71.44 237 THR A CA 1
ATOM 1844 C C . THR A 1 237 ? 53.365 28.260 -41.090 1.00 71.44 237 THR A C 1
ATOM 1846 O O . THR A 1 237 ? 53.684 29.356 -41.545 1.00 71.44 237 THR A O 1
ATOM 1849 N N . ALA A 1 238 ? 54.011 27.711 -40.056 1.00 73.12 238 ALA A N 1
ATOM 1850 C CA . ALA A 1 238 ? 55.183 28.317 -39.426 1.00 73.12 238 ALA A CA 1
ATOM 1851 C C . ALA A 1 238 ? 56.415 28.312 -40.350 1.00 73.12 238 ALA A C 1
ATOM 1853 O O . ALA A 1 238 ? 57.118 29.317 -40.420 1.00 73.12 238 ALA A O 1
ATOM 1854 N N . LEU A 1 239 ? 56.648 27.222 -41.094 1.00 73.38 239 LEU A N 1
ATOM 1855 C CA . LEU A 1 239 ? 57.711 27.137 -42.102 1.00 73.38 239 LEU A CA 1
ATOM 1856 C C . LEU A 1 239 ? 57.491 28.148 -43.235 1.00 73.38 239 LE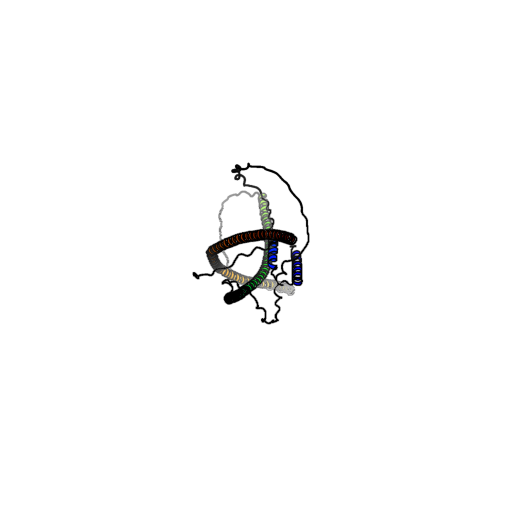U A C 1
ATOM 1858 O O . LEU A 1 239 ? 58.392 28.929 -43.519 1.00 73.38 239 LEU A O 1
ATOM 1862 N N . VAL A 1 240 ? 56.282 28.208 -43.807 1.00 71.62 240 VAL A N 1
ATOM 1863 C CA . VAL A 1 240 ? 55.907 29.185 -44.844 1.00 71.62 240 VAL A CA 1
ATOM 1864 C C . VAL A 1 240 ? 56.105 30.618 -44.342 1.00 71.62 240 VAL A C 1
ATOM 1866 O O . VAL A 1 240 ? 56.730 31.423 -45.033 1.00 71.62 240 VAL A O 1
ATOM 1869 N N . ALA A 1 241 ? 55.665 30.929 -43.118 1.00 69.25 241 ALA A N 1
ATOM 1870 C CA . ALA A 1 241 ? 55.864 32.241 -42.499 1.00 69.25 241 ALA A CA 1
ATOM 1871 C C . ALA A 1 241 ? 57.338 32.566 -42.177 1.00 69.25 241 ALA A C 1
ATOM 1873 O O . ALA A 1 241 ? 57.682 33.742 -42.060 1.00 69.25 241 ALA A O 1
ATOM 1874 N N . ALA A 1 242 ? 58.209 31.562 -42.037 1.00 68.94 242 ALA A N 1
ATOM 1875 C CA . ALA A 1 242 ? 59.652 31.755 -41.912 1.00 68.94 242 ALA A CA 1
ATOM 1876 C C . ALA A 1 242 ? 60.302 32.015 -43.283 1.00 68.94 242 ALA A C 1
ATOM 1878 O O . ALA A 1 242 ? 61.035 32.992 -43.421 1.00 68.94 242 ALA A O 1
ATOM 1879 N N . THR A 1 243 ? 59.972 31.234 -44.319 1.00 68.25 243 THR A N 1
ATOM 1880 C CA . THR A 1 243 ? 60.477 31.461 -45.689 1.00 68.25 243 THR A CA 1
ATOM 1881 C C . THR A 1 243 ? 60.002 32.780 -46.300 1.00 68.25 243 THR A C 1
ATOM 1883 O O . THR A 1 243 ? 60.772 33.443 -46.989 1.00 68.25 243 THR A O 1
ATOM 1886 N N . LEU A 1 244 ? 58.775 33.223 -46.002 1.00 60.16 244 LEU A N 1
ATOM 1887 C CA . LEU A 1 244 ? 58.268 34.534 -46.434 1.00 60.16 244 LEU A CA 1
ATOM 1888 C C . LEU A 1 244 ? 58.965 35.715 -45.733 1.00 60.16 244 LEU A C 1
ATOM 1890 O O . LEU A 1 244 ? 58.840 36.845 -46.190 1.00 60.16 244 LEU A O 1
ATOM 1894 N N . LYS A 1 245 ? 59.709 35.476 -44.643 1.00 56.59 245 LYS A N 1
ATOM 1895 C CA . LYS A 1 245 ? 60.554 36.492 -43.992 1.00 56.59 245 LYS A CA 1
ATOM 1896 C C . LYS A 1 245 ? 61.990 36.517 -44.518 1.00 56.59 245 LYS A C 1
ATOM 1898 O O . LYS A 1 245 ? 62.679 37.502 -44.281 1.00 56.59 245 LYS A O 1
ATOM 1903 N N . THR A 1 246 ? 62.449 35.469 -45.206 1.00 55.72 246 THR A N 1
ATOM 1904 C CA . THR A 1 246 ? 63.815 35.395 -45.759 1.00 55.72 246 THR A CA 1
ATOM 1905 C C . THR A 1 246 ? 63.911 35.783 -47.235 1.00 55.72 246 THR A C 1
ATOM 1907 O O . THR A 1 246 ? 65.021 35.911 -47.740 1.00 55.72 246 THR A O 1
ATOM 1910 N N . PHE A 1 247 ? 62.785 36.012 -47.918 1.00 49.09 247 PHE A N 1
ATOM 1911 C CA . PHE A 1 247 ? 62.750 36.530 -49.288 1.00 49.09 247 PHE A CA 1
ATOM 1912 C C . PHE A 1 247 ? 61.979 37.858 -49.364 1.00 49.09 247 PHE A C 1
ATOM 1914 O O . PHE A 1 247 ? 60.749 37.842 -49.285 1.00 49.09 247 PHE A O 1
ATOM 1921 N N . PRO A 1 248 ? 62.652 39.007 -49.570 1.00 45.69 248 PRO A N 1
ATOM 1922 C CA . PRO A 1 248 ? 61.978 40.207 -50.044 1.00 45.69 248 PRO A CA 1
ATOM 1923 C C . PRO A 1 248 ? 61.599 39.993 -51.517 1.00 45.69 248 PRO A C 1
ATOM 1925 O O . PRO A 1 248 ? 62.465 39.936 -52.389 1.00 45.69 248 PRO A O 1
ATOM 1928 N N . GLY A 1 249 ? 60.305 39.836 -51.797 1.00 45.66 249 GLY A N 1
ATOM 1929 C CA . GLY A 1 249 ? 59.811 39.786 -53.174 1.00 45.66 249 GLY A CA 1
ATOM 1930 C C . GLY A 1 249 ? 60.021 41.136 -53.881 1.00 45.66 249 GLY A C 1
ATOM 1931 O O . GLY A 1 249 ? 59.805 42.174 -53.249 1.00 45.66 249 GLY A O 1
ATOM 1932 N N . PRO A 1 250 ? 60.438 41.159 -55.161 1.00 42.47 250 PRO A N 1
ATOM 1933 C CA . PRO A 1 250 ? 60.569 42.401 -55.914 1.00 42.47 250 PRO A CA 1
ATOM 1934 C C . PRO A 1 250 ? 59.198 43.029 -56.213 1.00 42.47 250 PRO A C 1
ATOM 1936 O O . PRO A 1 250 ? 58.178 42.342 -56.285 1.00 42.47 250 PRO A O 1
ATOM 1939 N N . ALA A 1 251 ? 59.194 44.351 -56.381 1.00 40.97 251 ALA A N 1
ATOM 1940 C CA . ALA A 1 251 ? 58.005 45.151 -56.668 1.00 40.97 251 ALA A CA 1
ATOM 1941 C C . ALA A 1 251 ? 57.408 44.854 -58.066 1.00 40.97 251 ALA A C 1
ATOM 1943 O O . ALA A 1 251 ? 58.140 44.421 -58.960 1.00 40.97 251 ALA A O 1
ATOM 1944 N N . PRO A 1 252 ? 56.100 45.101 -58.281 1.00 45.19 252 PRO A N 1
ATOM 1945 C CA . PRO A 1 252 ? 55.463 44.892 -59.577 1.00 45.19 252 PRO A CA 1
ATOM 1946 C C . PRO A 1 252 ? 55.867 45.983 -60.578 1.00 45.19 252 PRO A C 1
ATOM 1948 O O . PRO A 1 252 ? 55.834 47.169 -60.258 1.00 45.19 252 PRO A O 1
ATOM 1951 N N . GLY A 1 253 ? 56.207 45.570 -61.800 1.00 36.66 253 GLY A N 1
ATOM 1952 C CA . GLY A 1 253 ? 56.366 46.449 -62.957 1.00 36.66 253 GLY A CA 1
ATOM 1953 C C . GLY A 1 253 ? 55.302 46.132 -64.004 1.00 36.66 253 GLY A C 1
ATOM 1954 O O . GLY A 1 253 ? 55.150 44.976 -64.398 1.00 36.66 253 GLY A O 1
ATOM 1955 N N . GLU A 1 254 ? 54.562 47.150 -64.431 1.00 41.66 254 GLU A N 1
ATOM 1956 C CA . GLU A 1 254 ? 53.601 47.076 -65.535 1.00 41.66 254 GLU A CA 1
ATOM 1957 C C . GLU A 1 254 ? 54.330 47.116 -66.889 1.00 41.66 254 GLU A C 1
ATOM 1959 O O . GLU A 1 254 ? 55.302 47.856 -67.031 1.00 41.66 254 GLU A O 1
ATOM 1964 N N . ALA A 1 255 ? 53.831 46.384 -67.893 1.00 33.91 255 ALA A N 1
ATOM 1965 C CA . ALA A 1 255 ? 54.004 46.717 -69.313 1.00 33.91 255 ALA A CA 1
ATOM 1966 C C . ALA A 1 255 ? 53.019 45.930 -70.200 1.00 33.91 255 ALA A C 1
ATOM 1968 O O . ALA A 1 255 ? 52.731 44.759 -69.954 1.00 33.91 255 ALA A O 1
ATOM 1969 N N . GLU A 1 256 ? 52.520 46.590 -71.244 1.00 34.66 256 GLU A N 1
ATOM 1970 C CA . GLU A 1 256 ? 51.681 46.028 -72.312 1.00 34.66 256 GLU A CA 1
ATOM 1971 C C . GLU A 1 256 ? 52.485 45.146 -73.297 1.00 34.66 256 GLU A C 1
ATOM 1973 O O . GLU A 1 256 ? 53.714 45.188 -73.305 1.00 34.66 256 GLU A O 1
ATOM 1978 N N . GLY A 1 257 ? 51.802 44.463 -74.235 1.00 33.84 257 GLY A N 1
ATOM 1979 C CA . GLY A 1 257 ? 52.379 44.302 -75.586 1.00 33.84 257 GLY A CA 1
ATOM 1980 C C . GLY A 1 257 ? 52.184 42.984 -76.355 1.00 33.84 257 GLY A C 1
ATOM 1981 O O . GLY A 1 257 ? 53.093 42.173 -76.439 1.00 33.84 257 GLY A O 1
ATOM 1982 N N . THR A 1 258 ? 51.071 42.888 -77.095 1.00 32.28 258 THR A N 1
ATOM 1983 C CA . THR A 1 258 ? 50.986 42.393 -78.502 1.00 32.28 258 THR A CA 1
ATOM 1984 C C . THR A 1 258 ? 51.450 40.983 -78.969 1.00 32.28 258 THR A C 1
ATOM 1986 O O . THR A 1 258 ? 52.635 40.743 -79.152 1.00 32.28 258 THR A O 1
ATOM 1989 N N . ARG A 1 259 ? 50.453 40.250 -79.521 1.00 35.28 259 ARG A N 1
ATOM 1990 C CA . ARG A 1 259 ? 50.390 39.562 -80.856 1.00 35.28 259 ARG A CA 1
ATOM 1991 C C . ARG A 1 259 ? 51.058 38.184 -81.122 1.00 35.28 259 ARG A C 1
ATOM 1993 O O . ARG A 1 259 ? 52.157 37.905 -80.673 1.00 35.28 259 ARG A O 1
ATOM 2000 N N . GLY A 1 260 ? 50.380 37.412 -81.999 1.00 31.97 260 GLY A N 1
ATOM 2001 C CA . GLY A 1 260 ? 50.740 36.090 -82.575 1.00 31.97 260 GLY A CA 1
ATOM 2002 C C . GLY A 1 260 ? 49.856 34.960 -82.005 1.00 31.97 260 GLY A C 1
ATOM 2003 O O . GLY A 1 260 ? 49.963 34.714 -80.811 1.00 31.97 260 GLY A O 1
ATOM 2004 N N . ALA A 1 261 ? 48.885 34.313 -82.679 1.00 35.19 261 ALA A N 1
ATOM 2005 C CA . ALA A 1 261 ? 48.761 33.838 -84.080 1.00 35.19 261 ALA A CA 1
ATOM 2006 C C . ALA A 1 261 ? 49.876 32.813 -84.410 1.00 35.19 261 ALA A C 1
ATOM 2008 O O . ALA A 1 261 ? 51.041 33.165 -84.263 1.00 35.19 261 ALA A O 1
ATOM 2009 N N . ASP A 1 262 ? 49.634 31.526 -84.713 1.00 33.72 262 ASP A N 1
ATOM 2010 C CA . ASP A 1 262 ? 48.679 30.938 -85.680 1.00 33.72 262 ASP A CA 1
ATOM 2011 C C . ASP A 1 262 ? 48.271 29.461 -85.381 1.00 33.72 262 ASP A C 1
ATOM 2013 O O . ASP A 1 262 ? 48.795 28.822 -84.466 1.00 33.72 262 ASP A O 1
ATOM 2017 N N . ASP A 1 263 ? 47.333 28.937 -86.188 1.00 33.94 263 ASP A N 1
ATOM 2018 C CA . ASP A 1 263 ? 46.768 27.569 -86.215 1.00 33.94 263 ASP A CA 1
ATOM 2019 C C . ASP A 1 263 ? 47.625 26.497 -86.950 1.00 33.94 263 ASP A C 1
ATOM 2021 O O . ASP A 1 263 ? 48.578 26.832 -87.651 1.00 33.94 263 ASP A O 1
ATOM 2025 N N . ALA A 1 264 ? 47.204 25.216 -86.829 1.00 35.69 264 ALA A N 1
ATOM 2026 C CA . ALA A 1 264 ? 47.283 24.067 -87.780 1.00 35.69 264 ALA A CA 1
ATOM 2027 C C . ALA A 1 264 ? 47.587 22.742 -87.032 1.00 35.69 264 ALA A C 1
ATOM 2029 O O . ALA A 1 264 ? 48.639 22.588 -86.420 1.00 35.69 264 ALA A O 1
ATOM 2030 N N . GLU A 1 265 ? 46.645 21.809 -86.852 1.00 32.62 265 GLU A N 1
ATOM 2031 C CA . GLU A 1 265 ? 46.076 20.825 -87.807 1.00 32.62 265 GLU A CA 1
ATOM 2032 C C . GLU A 1 265 ? 46.965 19.602 -88.169 1.00 32.62 265 GLU A C 1
ATOM 2034 O O . GLU A 1 265 ? 48.113 19.703 -88.589 1.00 32.62 265 GLU A O 1
ATOM 2039 N N . HIS A 1 266 ? 46.363 18.411 -88.028 1.00 31.27 266 HIS A N 1
ATOM 2040 C CA . HIS A 1 266 ? 46.805 17.079 -88.491 1.00 31.27 266 HIS A CA 1
ATOM 2041 C C . HIS A 1 266 ? 46.026 16.684 -89.780 1.00 31.27 266 HIS A C 1
ATOM 2043 O O . HIS A 1 266 ? 44.934 17.217 -89.971 1.00 31.27 266 HIS A O 1
ATOM 2049 N N . PRO A 1 267 ? 46.368 15.600 -90.530 1.00 50.91 267 PRO A N 1
ATOM 2050 C CA . PRO A 1 267 ? 47.670 14.988 -90.825 1.00 50.91 267 PRO A CA 1
ATOM 2051 C C . PRO A 1 267 ? 47.951 15.030 -92.367 1.00 50.91 267 PRO A C 1
ATOM 2053 O O . PRO A 1 267 ? 48.426 16.085 -92.773 1.00 50.91 267 PRO A O 1
ATOM 2056 N N . PRO A 1 268 ? 47.622 14.074 -93.291 1.00 45.59 268 PRO A N 1
ATOM 2057 C CA . PRO A 1 268 ? 47.463 12.602 -93.286 1.00 45.59 268 PRO A CA 1
ATOM 2058 C C . PRO A 1 268 ? 48.621 11.852 -94.022 1.00 45.59 268 PRO A C 1
ATOM 2060 O O . PRO A 1 268 ? 49.730 12.360 -94.140 1.00 45.59 268 PRO A O 1
ATOM 2063 N N . ALA A 1 269 ? 48.385 10.612 -94.487 1.00 39.38 269 ALA A N 1
ATOM 2064 C CA . ALA A 1 269 ? 49.360 9.692 -95.112 1.00 39.38 269 ALA A CA 1
ATOM 2065 C C . ALA A 1 269 ? 49.313 9.627 -96.662 1.00 39.38 269 ALA A C 1
ATOM 2067 O O . ALA A 1 269 ? 48.347 10.090 -97.268 1.00 39.38 269 ALA A O 1
ATOM 2068 N N . ARG A 1 270 ? 50.295 8.945 -97.292 1.00 33.78 270 ARG A N 1
ATOM 2069 C CA . ARG A 1 270 ? 50.211 8.326 -98.643 1.00 33.78 270 ARG A CA 1
ATOM 2070 C C . ARG A 1 270 ? 51.189 7.142 -98.810 1.00 33.78 270 ARG A C 1
ATOM 2072 O O . ARG A 1 270 ? 52.139 7.016 -98.046 1.00 33.78 270 ARG A O 1
ATOM 2079 N N . LEU A 1 271 ? 50.898 6.265 -99.777 1.00 36.56 271 LEU A N 1
ATOM 2080 C CA . LEU A 1 271 ? 51.511 4.943 -100.017 1.00 36.56 271 LEU A CA 1
ATOM 2081 C C . LEU A 1 271 ? 52.264 4.879 -101.364 1.00 36.56 271 LEU A C 1
ATOM 2083 O O . LEU A 1 271 ? 51.808 5.514 -102.312 1.00 36.56 271 LEU A O 1
ATOM 2087 N N . SER A 1 272 ? 53.276 3.996 -101.439 1.00 35.22 272 SER A N 1
ATOM 2088 C CA . SER A 1 272 ? 53.881 3.379 -102.653 1.00 35.22 272 SER A CA 1
ATOM 2089 C C . SER A 1 272 ? 54.532 4.341 -103.689 1.00 35.22 272 SER A C 1
ATOM 2091 O O . SER A 1 272 ? 54.327 5.545 -103.632 1.00 35.22 272 SER A O 1
ATOM 2093 N N . ASP A 1 273 ? 55.383 3.932 -104.643 1.00 30.33 273 ASP A N 1
ATOM 2094 C CA . ASP A 1 273 ? 55.849 2.605 -105.098 1.00 30.33 273 ASP A CA 1
ATOM 2095 C C . ASP A 1 273 ? 57.265 2.695 -105.747 1.00 30.33 273 ASP A C 1
ATOM 2097 O O . ASP A 1 273 ? 57.777 3.786 -105.985 1.00 30.33 273 ASP A O 1
ATOM 2101 N N . ALA A 1 274 ? 57.815 1.539 -106.137 1.00 32.66 274 ALA A N 1
ATOM 2102 C CA . ALA A 1 274 ? 58.740 1.301 -107.255 1.00 32.66 274 ALA A CA 1
ATOM 2103 C C . ALA A 1 274 ? 60.241 1.675 -107.153 1.00 32.66 274 ALA A C 1
ATOM 2105 O O . ALA A 1 274 ? 60.678 2.778 -107.465 1.00 32.66 274 ALA A O 1
ATOM 2106 N N . GLY A 1 275 ? 61.063 0.621 -107.058 1.00 33.59 275 GLY A N 1
ATOM 2107 C CA . GLY A 1 275 ? 61.965 0.317 -108.182 1.00 33.59 275 GLY A CA 1
ATOM 2108 C C . GLY A 1 275 ? 63.474 0.216 -107.872 1.00 33.59 275 GLY A C 1
ATOM 2109 O O . GLY A 1 275 ? 63.979 0.971 -107.048 1.00 33.59 275 GLY A O 1
ATOM 2110 N N . PRO A 1 276 ? 64.232 -0.714 -108.502 1.00 59.78 276 PRO A N 1
ATOM 2111 C CA . PRO A 1 276 ? 65.429 -1.280 -107.867 1.00 59.78 276 PRO A CA 1
ATOM 2112 C C . PRO A 1 276 ? 66.747 -1.056 -108.633 1.00 59.78 276 PRO A C 1
ATOM 2114 O O . PRO A 1 276 ? 66.747 -0.708 -109.814 1.00 59.78 276 PRO A O 1
ATOM 2117 N N . LYS A 1 277 ? 67.885 -1.403 -108.005 1.00 32.97 277 LYS A N 1
ATOM 2118 C CA . LYS A 1 277 ? 69.132 -1.779 -108.705 1.00 32.97 277 LYS A CA 1
ATOM 2119 C C . LYS A 1 277 ? 69.983 -2.790 -107.910 1.00 32.97 277 LYS A C 1
ATOM 2121 O O . LYS A 1 277 ? 70.110 -2.709 -106.696 1.00 32.97 277 LYS A O 1
ATOM 2126 N N . ARG A 1 278 ? 70.504 -3.762 -108.666 1.00 33.78 278 ARG A N 1
ATOM 2127 C CA . ARG A 1 278 ? 71.434 -4.874 -108.342 1.00 33.78 278 ARG A CA 1
ATOM 2128 C C . ARG A 1 278 ? 72.882 -4.357 -108.096 1.00 33.78 278 ARG A C 1
ATOM 2130 O O . ARG A 1 278 ? 73.077 -3.168 -108.341 1.00 33.78 278 ARG A O 1
ATOM 2137 N N . PRO A 1 279 ? 73.899 -5.183 -107.718 1.00 49.62 279 PRO A N 1
ATOM 2138 C CA . PRO A 1 279 ? 73.992 -6.647 -107.866 1.00 49.62 279 PRO A CA 1
ATOM 2139 C C . PRO A 1 279 ? 74.508 -7.457 -106.657 1.00 49.62 279 PRO A C 1
ATOM 2141 O O . PRO A 1 279 ? 74.759 -6.939 -105.576 1.00 49.62 279 PRO A O 1
ATOM 2144 N N . LEU A 1 280 ? 74.609 -8.773 -106.887 1.00 45.78 280 LEU A N 1
ATOM 2145 C CA . LEU A 1 280 ? 75.206 -9.767 -105.997 1.00 45.78 280 LEU A CA 1
ATOM 2146 C C . LEU A 1 280 ? 76.685 -9.470 -105.725 1.00 45.78 280 LEU A C 1
ATOM 2148 O O . LEU A 1 280 ? 77.394 -9.040 -106.633 1.00 45.78 280 LEU A O 1
ATOM 2152 N N . ASP A 1 281 ? 77.160 -9.887 -104.552 1.00 38.22 281 ASP A N 1
ATOM 2153 C CA . ASP A 1 281 ? 78.536 -10.357 -104.399 1.00 38.22 281 ASP A CA 1
ATOM 2154 C C . ASP A 1 281 ? 78.553 -11.654 -103.568 1.00 38.22 281 ASP A C 1
ATOM 2156 O O . ASP A 1 281 ? 77.764 -11.825 -102.633 1.00 38.22 281 ASP A O 1
ATOM 2160 N N . ALA A 1 282 ? 79.397 -12.606 -103.957 1.00 44.25 282 ALA A N 1
ATOM 2161 C CA . ALA A 1 282 ? 79.362 -13.991 -103.496 1.00 44.25 282 ALA A CA 1
ATOM 2162 C C . ALA A 1 282 ? 80.671 -14.354 -102.785 1.00 44.25 282 ALA A C 1
ATOM 2164 O O . ALA A 1 282 ? 81.646 -14.744 -103.421 1.00 44.25 282 ALA A O 1
ATOM 2165 N N . GLY A 1 283 ? 80.699 -14.259 -101.448 1.00 53.62 283 GLY A N 1
ATOM 2166 C CA . GLY A 1 283 ? 81.959 -14.486 -100.730 1.00 53.62 283 GLY A CA 1
ATOM 2167 C C . GLY A 1 283 ? 81.946 -14.399 -99.204 1.00 53.62 283 GLY A C 1
ATOM 2168 O O . GLY A 1 283 ? 82.885 -13.843 -98.639 1.00 53.62 283 GLY A O 1
ATOM 2169 N N . ARG A 1 284 ? 80.931 -14.924 -98.490 1.00 43.78 284 ARG A N 1
ATOM 2170 C CA . ARG A 1 284 ? 81.008 -15.027 -97.010 1.00 43.78 284 ARG A CA 1
ATOM 2171 C C . ARG A 1 284 ? 80.104 -16.099 -96.380 1.00 43.78 284 ARG A C 1
ATOM 2173 O O . ARG A 1 284 ? 79.141 -15.791 -95.684 1.00 43.78 284 ARG A O 1
ATOM 2180 N N . GLY A 1 285 ? 80.439 -17.374 -96.588 1.00 52.50 285 GLY A N 1
ATOM 2181 C CA . GLY A 1 285 ? 79.649 -18.507 -96.076 1.00 52.50 285 GLY A CA 1
ATOM 2182 C C . GLY A 1 285 ? 79.703 -18.738 -94.556 1.00 52.50 285 GLY A C 1
ATOM 2183 O O . GLY A 1 285 ? 78.739 -19.241 -93.995 1.00 52.50 285 GLY A O 1
ATOM 2184 N N . SER A 1 286 ? 80.788 -18.360 -93.869 1.00 51.53 286 SER A N 1
ATOM 2185 C CA . SER A 1 286 ? 80.991 -18.673 -92.440 1.00 51.53 286 SER A CA 1
ATOM 2186 C C . SER A 1 286 ? 80.513 -17.573 -91.482 1.00 51.53 286 SER A C 1
ATOM 2188 O O . SER A 1 286 ? 79.726 -17.835 -90.576 1.00 51.53 286 SER A O 1
ATOM 2190 N N . VAL A 1 287 ? 80.931 -16.320 -91.695 1.00 53.44 287 VAL A N 1
ATOM 2191 C CA . VAL A 1 287 ? 80.609 -15.210 -90.769 1.00 53.44 287 VAL A CA 1
ATOM 2192 C C . VAL A 1 287 ? 79.133 -14.796 -90.835 1.00 53.44 287 VAL A C 1
ATOM 2194 O O . VAL A 1 287 ? 78.562 -14.373 -89.834 1.00 53.44 287 VAL A O 1
ATOM 2197 N N . SER A 1 288 ? 78.493 -14.944 -91.998 1.00 55.81 288 SER A N 1
ATOM 2198 C CA . SER A 1 288 ? 77.063 -14.640 -92.177 1.00 55.81 288 SER A CA 1
ATOM 2199 C C . SER A 1 288 ? 76.175 -15.629 -91.419 1.00 55.81 288 SER A C 1
ATOM 2201 O O . SER A 1 288 ? 75.155 -15.243 -90.858 1.00 55.81 288 SER A O 1
ATOM 2203 N N . LEU A 1 289 ? 76.600 -16.894 -91.359 1.00 59.69 289 LEU A N 1
ATOM 2204 C CA . LEU A 1 289 ? 75.893 -17.977 -90.677 1.00 59.69 289 LEU A CA 1
ATOM 2205 C C . LEU A 1 289 ? 76.015 -17.837 -89.152 1.00 59.69 289 LEU A C 1
ATOM 2207 O O . LEU A 1 289 ? 75.030 -18.016 -88.440 1.00 59.69 289 LEU A O 1
ATOM 2211 N N . GLN A 1 290 ? 77.187 -17.419 -88.657 1.00 63.53 290 GLN A N 1
ATOM 2212 C CA . GLN A 1 290 ? 77.380 -17.104 -87.240 1.00 63.53 290 GLN A CA 1
ATOM 2213 C C . GLN A 1 290 ? 76.558 -15.882 -86.798 1.00 63.53 290 GLN A C 1
ATOM 2215 O O . GLN A 1 290 ? 75.854 -15.975 -85.795 1.00 63.53 290 GLN A O 1
ATOM 2220 N N . ARG A 1 291 ? 76.562 -14.780 -87.568 1.00 65.12 291 ARG A N 1
ATOM 2221 C CA . ARG A 1 291 ? 75.705 -13.611 -87.285 1.00 65.12 291 ARG A CA 1
ATOM 2222 C C . ARG A 1 291 ? 74.225 -13.986 -87.266 1.00 65.12 291 ARG A C 1
ATOM 2224 O O . ARG A 1 291 ? 73.563 -13.740 -86.272 1.00 65.12 291 ARG A O 1
ATOM 2231 N N . HIS A 1 292 ? 73.743 -14.709 -88.277 1.00 71.31 292 HIS A N 1
ATOM 2232 C CA . HIS A 1 292 ? 72.362 -15.199 -88.311 1.00 71.31 292 HIS A CA 1
ATOM 2233 C C . HIS A 1 292 ? 72.021 -16.118 -87.116 1.00 71.31 292 HIS A C 1
ATOM 2235 O O . HIS A 1 292 ? 70.882 -16.148 -86.649 1.00 71.31 292 HIS A O 1
ATOM 2241 N N . GLN A 1 293 ? 72.986 -16.883 -86.593 1.00 72.62 293 GLN A N 1
ATOM 2242 C CA . GLN A 1 293 ? 72.791 -17.704 -85.393 1.00 72.62 293 GLN A CA 1
ATOM 2243 C C . GLN A 1 293 ? 72.764 -16.864 -84.102 1.00 72.62 293 GLN A C 1
ATOM 2245 O O . GLN A 1 293 ? 72.016 -17.186 -83.179 1.00 72.62 293 GLN A O 1
ATOM 2250 N N . GLU A 1 294 ? 73.550 -15.792 -84.028 1.00 75.62 294 GLU A N 1
ATOM 2251 C CA . GLU A 1 294 ? 73.539 -14.818 -82.930 1.00 75.62 294 GLU A CA 1
ATOM 2252 C C . GLU A 1 294 ? 72.244 -13.984 -82.945 1.00 75.62 294 GLU A C 1
ATOM 2254 O O . GLU A 1 294 ? 71.564 -13.920 -81.922 1.00 75.62 294 GLU A O 1
ATOM 2259 N N . ASP A 1 295 ? 71.821 -13.491 -84.112 1.00 78.69 295 ASP A N 1
ATOM 2260 C CA . ASP A 1 295 ? 70.543 -12.802 -84.332 1.00 78.69 295 ASP A CA 1
ATOM 2261 C C . ASP A 1 295 ? 69.352 -13.704 -83.966 1.00 78.69 295 ASP A C 1
ATOM 2263 O O . ASP A 1 295 ? 68.430 -13.283 -83.273 1.00 78.69 295 ASP A O 1
ATOM 2267 N N . SER A 1 296 ? 69.383 -14.986 -84.352 1.00 77.19 296 SER A N 1
ATOM 2268 C CA . SER A 1 296 ? 68.349 -15.966 -83.984 1.00 77.19 296 SER A CA 1
ATOM 2269 C C . SER A 1 296 ? 68.278 -16.215 -82.468 1.00 77.19 296 SER A C 1
ATOM 2271 O O . SER A 1 296 ? 67.184 -16.355 -81.912 1.00 77.19 296 SER A O 1
ATOM 2273 N N . ARG A 1 297 ? 69.422 -16.222 -81.768 1.00 83.25 297 ARG A N 1
ATOM 2274 C CA . ARG A 1 297 ? 69.476 -16.322 -80.297 1.00 83.25 297 ARG A CA 1
ATOM 2275 C C . ARG A 1 297 ? 68.962 -15.053 -79.622 1.00 83.25 297 ARG A C 1
ATOM 2277 O O . ARG A 1 297 ? 68.273 -15.152 -78.610 1.00 83.25 297 ARG A O 1
ATOM 2284 N N . GLU A 1 298 ? 69.266 -13.886 -80.174 1.00 83.81 298 GLU A N 1
ATOM 2285 C CA . GLU A 1 298 ? 68.813 -12.602 -79.644 1.00 83.81 298 GLU A CA 1
ATOM 2286 C C . GLU A 1 298 ? 67.305 -12.403 -79.859 1.00 83.81 298 GLU A C 1
ATOM 2288 O O . GLU A 1 298 ? 66.585 -12.112 -78.906 1.00 83.81 298 GLU A O 1
ATOM 2293 N N . LEU A 1 299 ? 66.783 -12.726 -81.045 1.00 84.75 299 LEU A N 1
ATOM 2294 C CA . LEU A 1 299 ? 65.342 -12.812 -81.309 1.00 84.75 299 LEU A CA 1
ATOM 2295 C C . LEU A 1 299 ? 64.642 -13.802 -80.365 1.00 84.75 299 LEU A C 1
ATOM 2297 O O . LEU A 1 299 ? 63.563 -13.505 -79.859 1.00 84.75 299 LEU A O 1
ATOM 2301 N N . SER A 1 300 ? 65.263 -14.948 -80.064 1.00 83.50 300 SER A N 1
ATOM 2302 C CA . SER A 1 300 ? 64.721 -15.915 -79.095 1.00 83.50 300 SER A CA 1
ATOM 2303 C C . SER A 1 300 ? 64.662 -15.342 -77.672 1.00 83.50 300 SER A C 1
ATOM 2305 O O . SER A 1 300 ? 63.676 -15.551 -76.964 1.00 83.50 300 SER A O 1
ATOM 2307 N N . ARG A 1 301 ? 65.679 -14.574 -77.252 1.00 88.94 301 ARG A N 1
ATOM 2308 C CA . ARG A 1 301 ? 65.677 -13.864 -75.961 1.00 88.94 301 ARG A CA 1
ATOM 2309 C C . ARG A 1 301 ? 64.597 -12.792 -75.918 1.00 88.94 301 ARG A C 1
ATOM 2311 O O . ARG A 1 301 ? 63.813 -12.782 -74.973 1.00 88.94 301 ARG A O 1
ATOM 2318 N N . GLN A 1 302 ? 64.509 -11.948 -76.941 1.00 88.81 302 GLN A N 1
ATOM 2319 C CA . GLN A 1 302 ? 63.498 -10.895 -77.044 1.00 88.81 302 GLN A CA 1
ATOM 2320 C C . GLN A 1 302 ? 62.080 -11.474 -77.052 1.00 88.81 302 GLN A C 1
ATOM 2322 O O . GLN A 1 302 ? 61.217 -10.978 -76.333 1.00 88.81 302 GLN A O 1
ATOM 2327 N N . LEU A 1 303 ? 61.854 -12.582 -77.764 1.00 90.00 303 LEU A N 1
ATOM 2328 C CA . LEU A 1 303 ? 60.585 -13.306 -77.750 1.00 90.00 303 LEU A CA 1
ATOM 2329 C C . LEU A 1 303 ? 60.275 -13.890 -76.361 1.00 90.00 303 LEU A C 1
ATOM 2331 O O . LEU A 1 303 ? 59.140 -13.788 -75.904 1.00 90.00 303 LEU A O 1
ATOM 2335 N N . SER A 1 304 ? 61.271 -14.430 -75.648 1.00 88.75 304 SER A N 1
ATOM 2336 C CA . SER A 1 304 ? 61.086 -14.915 -74.270 1.00 88.75 304 SER A CA 1
ATOM 2337 C C . SER A 1 304 ? 60.786 -13.789 -73.268 1.00 88.75 304 SER A C 1
ATOM 2339 O O . SER A 1 304 ? 59.909 -13.942 -72.419 1.00 88.75 304 SER A O 1
ATOM 2341 N N . ALA A 1 305 ? 61.434 -12.627 -73.407 1.00 90.69 305 ALA A N 1
ATOM 2342 C CA . ALA A 1 305 ? 61.193 -11.447 -72.580 1.00 90.69 305 ALA A CA 1
ATOM 2343 C C . ALA A 1 305 ? 59.813 -10.831 -72.865 1.00 90.69 305 ALA A C 1
ATOM 2345 O O . ALA A 1 305 ? 59.064 -10.532 -71.937 1.00 90.69 305 ALA A O 1
ATOM 2346 N N . ALA A 1 306 ? 59.425 -10.727 -74.139 1.00 90.12 306 ALA A N 1
ATOM 2347 C CA . ALA A 1 306 ? 58.082 -10.320 -74.541 1.00 90.12 306 ALA A CA 1
ATOM 2348 C C . ALA A 1 306 ? 57.013 -11.305 -74.038 1.00 90.12 306 ALA A C 1
ATOM 2350 O O . ALA A 1 306 ? 55.948 -10.881 -73.594 1.00 90.12 306 ALA A O 1
ATOM 2351 N N . HIS A 1 307 ? 57.292 -12.613 -74.040 1.00 90.94 307 HIS A N 1
ATOM 2352 C CA . HIS A 1 307 ? 56.394 -13.621 -73.474 1.00 90.94 307 HIS A CA 1
ATOM 2353 C C . HIS A 1 307 ? 56.254 -13.485 -71.948 1.00 90.94 307 HIS A C 1
ATOM 2355 O O . HIS A 1 307 ? 55.137 -13.559 -71.438 1.00 90.94 307 HIS A O 1
ATOM 2361 N N . HIS A 1 308 ? 57.347 -13.201 -71.227 1.00 93.44 308 HIS A N 1
ATOM 2362 C CA . HIS A 1 308 ? 57.317 -12.906 -69.788 1.00 93.44 308 HIS A CA 1
ATOM 2363 C C . HIS A 1 308 ? 56.461 -11.671 -69.480 1.00 93.44 308 HIS A C 1
ATOM 2365 O O . HIS A 1 308 ? 55.527 -11.755 -68.684 1.00 93.44 308 HIS A O 1
ATOM 2371 N N . VAL A 1 309 ? 56.718 -10.549 -70.162 1.00 94.06 309 VAL A N 1
ATOM 2372 C CA . VAL A 1 309 ? 55.953 -9.301 -69.990 1.00 94.06 309 VAL A CA 1
ATOM 2373 C C . VAL A 1 309 ? 54.477 -9.504 -70.349 1.00 94.06 309 VAL A C 1
ATOM 2375 O O . VAL A 1 309 ? 53.602 -9.052 -69.615 1.00 94.06 309 VAL A O 1
ATOM 2378 N N . ASN A 1 310 ? 54.166 -10.252 -71.412 1.00 92.50 310 ASN A N 1
ATOM 2379 C CA . ASN A 1 310 ? 52.786 -10.620 -71.747 1.00 92.50 310 ASN A CA 1
ATOM 2380 C C . ASN A 1 310 ? 52.125 -11.478 -70.652 1.00 92.50 310 ASN A C 1
ATOM 2382 O O . ASN A 1 310 ? 50.945 -11.280 -70.361 1.00 92.50 310 ASN A O 1
ATOM 2386 N N . GLY A 1 311 ? 52.866 -12.386 -70.011 1.00 93.69 311 GLY A N 1
ATOM 2387 C CA . GLY A 1 311 ? 52.394 -13.155 -68.855 1.00 93.69 311 GLY A CA 1
ATOM 2388 C C . GLY A 1 311 ? 52.103 -12.276 -67.633 1.00 93.69 311 GLY A C 1
ATOM 2389 O O . GLY A 1 311 ? 51.047 -12.405 -67.008 1.00 93.69 311 GLY A O 1
ATOM 2390 N N . GLU A 1 312 ? 52.987 -11.327 -67.322 1.00 95.50 312 GLU A N 1
ATOM 2391 C CA . GLU A 1 312 ? 52.784 -10.357 -66.239 1.00 95.50 312 GLU A CA 1
ATOM 2392 C C . GLU A 1 312 ? 51.582 -9.444 -66.504 1.00 95.50 312 GLU A C 1
ATOM 2394 O O . GLU A 1 312 ? 50.754 -9.252 -65.609 1.00 95.50 312 GLU A O 1
ATOM 2399 N N . LEU A 1 313 ? 51.446 -8.932 -67.732 1.00 95.38 313 LEU A N 1
ATOM 2400 C CA . LEU A 1 313 ? 50.305 -8.128 -68.172 1.00 95.38 313 LEU A CA 1
ATOM 2401 C C . LEU A 1 313 ? 48.998 -8.927 -68.102 1.00 95.38 313 LEU A C 1
ATOM 2403 O O . LEU A 1 313 ? 48.016 -8.427 -67.557 1.00 95.38 313 LEU A O 1
ATOM 2407 N N . ALA A 1 314 ? 48.979 -10.186 -68.550 1.00 94.62 314 ALA A N 1
ATOM 2408 C CA . ALA A 1 314 ? 47.814 -11.061 -68.410 1.00 94.62 314 ALA A CA 1
ATOM 2409 C C . ALA A 1 314 ? 47.430 -11.270 -66.931 1.00 94.62 314 ALA A C 1
ATOM 2411 O O . ALA A 1 314 ? 46.256 -11.160 -66.569 1.00 94.62 314 ALA A O 1
ATOM 2412 N N . GLY A 1 315 ? 48.413 -11.477 -66.048 1.00 95.38 315 GLY A N 1
ATOM 2413 C CA . GLY A 1 315 ? 48.193 -11.568 -64.602 1.00 95.38 315 GLY A CA 1
ATOM 2414 C C . GLY A 1 315 ? 47.737 -10.250 -63.957 1.00 95.38 315 GLY A C 1
ATOM 2415 O O . GLY A 1 315 ? 46.984 -10.256 -62.981 1.00 95.38 315 GLY A O 1
ATOM 2416 N N . GLN A 1 316 ? 48.162 -9.092 -64.472 1.00 96.31 316 GLN A N 1
ATOM 2417 C CA . GLN A 1 316 ? 47.627 -7.784 -64.068 1.00 96.31 316 GLN A CA 1
ATOM 2418 C C . GLN A 1 316 ? 46.170 -7.613 -64.521 1.00 96.31 316 GLN A C 1
ATOM 2420 O O . GLN A 1 316 ? 45.328 -7.253 -63.702 1.00 96.31 316 GLN A O 1
ATOM 2425 N N . VAL A 1 317 ? 45.844 -7.956 -65.772 1.00 96.19 317 VAL A N 1
ATOM 2426 C CA . VAL A 1 317 ? 44.473 -7.917 -66.308 1.00 96.19 317 VAL A CA 1
ATOM 2427 C C . VAL A 1 317 ? 43.534 -8.805 -65.488 1.00 96.19 317 VAL A C 1
ATOM 2429 O O . VAL A 1 317 ? 42.472 -8.337 -65.081 1.00 96.19 317 VAL A O 1
ATOM 2432 N N . GLN A 1 318 ? 43.931 -10.038 -65.156 1.00 96.75 318 GLN A N 1
ATOM 2433 C CA . GLN A 1 318 ? 43.130 -10.923 -64.299 1.00 96.75 318 GLN A CA 1
ATOM 2434 C C . GLN A 1 318 ? 42.907 -10.336 -62.894 1.00 96.75 318 GLN A C 1
ATOM 2436 O O . GLN A 1 318 ? 41.782 -10.357 -62.396 1.00 96.75 318 GLN A O 1
ATOM 2441 N N . ARG A 1 319 ? 43.940 -9.754 -62.265 1.00 97.38 319 ARG A N 1
ATOM 2442 C CA . ARG A 1 319 ? 43.810 -9.088 -60.952 1.00 97.38 319 ARG A CA 1
ATOM 2443 C C . ARG A 1 319 ? 42.884 -7.870 -60.998 1.00 97.38 319 ARG A C 1
ATOM 2445 O O . ARG A 1 319 ? 42.082 -7.684 -60.088 1.00 97.38 319 ARG A O 1
ATOM 2452 N N . LEU A 1 320 ? 42.939 -7.070 -62.062 1.00 97.44 320 LEU A N 1
ATOM 2453 C CA . LEU A 1 320 ? 42.026 -5.939 -62.256 1.00 97.44 320 LEU A CA 1
ATOM 2454 C C . LEU A 1 320 ? 40.584 -6.405 -62.518 1.00 97.44 320 LEU A C 1
ATOM 2456 O O . LEU A 1 320 ? 39.638 -5.782 -62.036 1.00 97.44 320 LEU A O 1
ATOM 2460 N N . GLN A 1 321 ? 40.392 -7.522 -63.226 1.00 97.06 321 GLN A N 1
ATOM 2461 C CA . GLN A 1 321 ? 39.074 -8.127 -63.442 1.00 97.06 321 GLN A CA 1
ATOM 2462 C C . GLN A 1 321 ? 38.459 -8.664 -62.140 1.00 97.06 321 GLN A C 1
ATOM 2464 O O . GLN A 1 321 ? 37.284 -8.398 -61.879 1.00 97.06 321 GLN A O 1
ATOM 2469 N N . THR A 1 322 ? 39.228 -9.355 -61.290 1.00 96.56 322 THR A N 1
ATOM 2470 C CA . THR A 1 322 ? 38.722 -9.837 -59.991 1.00 96.56 322 THR A CA 1
ATOM 2471 C C . THR A 1 322 ? 38.448 -8.689 -59.020 1.00 96.56 322 THR A C 1
ATOM 2473 O O . THR A 1 322 ? 37.404 -8.689 -58.369 1.00 96.56 322 THR A O 1
ATOM 2476 N N . GLN A 1 323 ? 39.301 -7.658 -58.983 1.00 97.50 323 GLN A N 1
ATOM 2477 C CA . GLN A 1 323 ? 39.036 -6.425 -58.230 1.00 97.50 323 GLN A CA 1
ATOM 2478 C C . GLN A 1 323 ? 37.754 -5.730 -58.709 1.00 97.50 323 GLN A C 1
ATOM 2480 O O . GLN A 1 323 ? 36.910 -5.377 -57.887 1.00 97.50 323 GLN A O 1
ATOM 2485 N N . ARG A 1 324 ? 37.552 -5.596 -60.028 1.00 97.19 324 ARG A N 1
ATOM 2486 C CA . ARG A 1 324 ? 36.317 -5.042 -60.605 1.00 97.19 324 ARG A CA 1
ATOM 2487 C C . ARG A 1 324 ? 35.084 -5.844 -60.186 1.00 97.19 324 ARG A C 1
ATOM 2489 O O . ARG A 1 324 ? 34.094 -5.238 -59.786 1.00 97.19 324 ARG A O 1
ATOM 2496 N N . ALA A 1 325 ? 35.140 -7.175 -60.244 1.00 96.88 325 ALA A N 1
ATOM 2497 C CA . ALA A 1 325 ? 34.036 -8.036 -59.820 1.00 96.88 325 ALA A CA 1
ATOM 2498 C C . ALA A 1 325 ? 33.737 -7.899 -58.313 1.00 96.88 325 ALA A C 1
ATOM 2500 O O . ALA A 1 325 ? 32.571 -7.809 -57.926 1.00 96.88 325 ALA A O 1
ATOM 2501 N N . SER A 1 326 ? 34.773 -7.805 -57.469 1.00 97.50 326 SER A N 1
ATOM 2502 C CA . SER A 1 326 ? 34.632 -7.569 -56.024 1.00 97.50 326 SER A CA 1
ATOM 2503 C C . SER A 1 326 ? 33.957 -6.226 -55.732 1.00 97.50 326 SER A C 1
ATOM 2505 O O . SER A 1 326 ? 32.960 -6.177 -55.014 1.00 97.50 326 SER A O 1
ATOM 2507 N N . LEU A 1 327 ? 34.433 -5.142 -56.356 1.00 97.81 327 LEU A N 1
ATOM 2508 C CA . LEU A 1 327 ? 33.859 -3.800 -56.204 1.00 97.81 327 LEU A CA 1
ATOM 2509 C C . LEU A 1 327 ? 32.415 -3.725 -56.723 1.00 97.81 327 LEU A C 1
ATOM 2511 O O . LEU A 1 327 ? 31.582 -3.043 -56.129 1.00 97.81 327 LEU A O 1
ATOM 2515 N N . GLN A 1 328 ? 32.082 -4.446 -57.797 1.00 97.81 328 GLN A N 1
ATOM 2516 C CA . GLN A 1 328 ? 30.702 -4.572 -58.276 1.00 97.81 328 GLN A CA 1
ATOM 2517 C C . GLN A 1 328 ? 29.814 -5.300 -57.253 1.00 97.81 328 GLN A C 1
ATOM 2519 O O . GLN A 1 328 ? 28.721 -4.819 -56.948 1.00 97.81 328 GLN A O 1
ATOM 2524 N N . ALA A 1 329 ? 30.282 -6.406 -56.667 1.00 97.19 329 ALA A N 1
ATOM 2525 C CA . ALA A 1 329 ? 29.550 -7.114 -55.617 1.00 97.19 329 ALA A CA 1
ATOM 2526 C C . ALA A 1 329 ? 29.314 -6.220 -54.383 1.00 97.19 329 ALA A C 1
ATOM 2528 O O . ALA A 1 329 ? 28.175 -6.097 -53.927 1.00 97.19 329 ALA A O 1
ATOM 2529 N N . GLU A 1 330 ? 30.346 -5.523 -53.901 1.00 97.62 330 GLU A N 1
ATOM 2530 C CA . GLU A 1 330 ? 30.246 -4.549 -52.804 1.00 97.62 330 GLU A CA 1
ATOM 2531 C C . GLU A 1 330 ? 29.279 -3.402 -53.126 1.00 97.62 330 GLU A C 1
ATOM 2533 O O . GLU A 1 330 ? 28.428 -3.070 -52.301 1.00 97.62 330 GLU A O 1
ATOM 2538 N N . THR A 1 331 ? 29.327 -2.856 -54.345 1.00 97.12 331 THR A N 1
ATOM 2539 C CA . THR A 1 331 ? 28.399 -1.806 -54.797 1.00 97.12 331 THR A CA 1
ATOM 2540 C C . THR A 1 331 ? 26.951 -2.296 -54.743 1.00 97.12 331 THR A C 1
ATOM 2542 O O . THR A 1 331 ? 26.107 -1.650 -54.123 1.00 97.12 331 THR A O 1
ATOM 2545 N N . THR A 1 332 ? 26.650 -3.481 -55.294 1.00 97.69 332 THR A N 1
ATOM 2546 C CA . THR A 1 332 ? 25.280 -4.032 -55.247 1.00 97.69 332 THR A CA 1
ATOM 2547 C C . THR A 1 332 ? 24.810 -4.352 -53.825 1.00 97.69 332 THR A C 1
ATOM 2549 O O . THR A 1 332 ? 23.613 -4.263 -53.541 1.00 97.69 332 THR A O 1
ATOM 2552 N N . ARG A 1 333 ? 25.727 -4.694 -52.910 1.00 98.31 333 ARG A N 1
ATOM 2553 C CA . ARG A 1 333 ? 25.422 -4.867 -51.487 1.00 98.31 333 ARG A CA 1
ATOM 2554 C C . ARG A 1 333 ? 25.066 -3.527 -50.838 1.00 98.31 333 ARG A C 1
ATOM 2556 O O . ARG A 1 333 ? 24.006 -3.428 -50.223 1.00 98.31 333 ARG A O 1
ATOM 2563 N N . LEU A 1 334 ? 25.899 -2.501 -51.010 1.00 98.06 334 LEU A N 1
ATOM 2564 C CA . LEU A 1 334 ? 25.658 -1.164 -50.457 1.00 98.06 334 LEU A CA 1
ATOM 2565 C C . LEU A 1 334 ? 24.369 -0.542 -51.015 1.00 98.06 334 LEU A C 1
ATOM 2567 O O . LEU A 1 334 ? 23.610 0.067 -50.267 1.00 98.06 334 LEU A O 1
ATOM 2571 N N . GLU A 1 335 ? 24.047 -0.759 -52.293 1.00 97.75 335 GLU A N 1
ATOM 2572 C CA . GLU A 1 335 ? 22.758 -0.353 -52.865 1.00 97.75 335 GLU A CA 1
ATOM 2573 C C . GLU A 1 335 ? 21.557 -0.990 -52.151 1.00 97.75 335 GLU A C 1
ATOM 2575 O O . GLU A 1 335 ? 20.544 -0.317 -51.941 1.00 97.75 335 GLU A O 1
ATOM 2580 N N . ARG A 1 336 ? 21.645 -2.273 -51.771 1.00 98.00 336 ARG A N 1
ATOM 2581 C CA . ARG A 1 336 ? 20.586 -2.960 -51.009 1.00 98.00 336 ARG A CA 1
ATOM 2582 C C . ARG A 1 336 ? 20.455 -2.369 -49.607 1.00 98.00 336 ARG A C 1
ATOM 2584 O O . ARG A 1 336 ? 19.342 -2.036 -49.209 1.00 98.00 336 ARG A O 1
ATOM 2591 N N . GLU A 1 337 ? 21.573 -2.165 -48.909 1.00 98.12 337 GLU A N 1
ATOM 2592 C CA . GLU A 1 337 ? 21.602 -1.537 -47.579 1.00 98.12 337 GLU A CA 1
ATOM 2593 C C . GLU A 1 337 ? 21.019 -0.107 -47.622 1.00 98.12 337 GLU A C 1
ATOM 2595 O O . GLU A 1 337 ? 20.181 0.251 -46.795 1.00 98.12 337 GLU A O 1
ATOM 2600 N N . VAL A 1 338 ? 21.347 0.694 -48.644 1.00 97.38 338 VAL A N 1
ATOM 2601 C CA . VAL A 1 338 ? 20.772 2.037 -48.855 1.00 97.38 338 VAL A CA 1
ATOM 2602 C C . VAL A 1 338 ? 19.266 1.985 -49.148 1.00 97.38 338 VAL A C 1
ATOM 2604 O O . VAL A 1 338 ? 18.518 2.817 -48.628 1.00 97.38 338 VAL A O 1
ATOM 2607 N N . ARG A 1 339 ? 18.787 1.027 -49.955 1.00 98.00 339 ARG A N 1
ATOM 2608 C CA . ARG A 1 339 ? 17.343 0.839 -50.213 1.00 98.00 339 ARG A CA 1
ATOM 2609 C C . ARG A 1 339 ? 16.595 0.457 -48.934 1.00 98.00 339 ARG A C 1
ATOM 2611 O O . ARG A 1 339 ? 15.539 1.024 -48.662 1.00 98.00 339 ARG A O 1
ATOM 2618 N N . GLU A 1 340 ? 17.158 -0.438 -48.125 1.00 97.94 340 GLU A N 1
ATOM 2619 C CA . GLU A 1 340 ? 16.573 -0.833 -46.844 1.00 97.94 340 GLU A CA 1
ATOM 2620 C C . GLU A 1 340 ? 16.535 0.336 -45.847 1.00 97.94 340 GLU A C 1
ATOM 2622 O O . GLU A 1 340 ? 15.495 0.596 -45.239 1.00 97.94 340 GLU A O 1
ATOM 2627 N N . LEU A 1 341 ? 17.630 1.091 -45.711 1.00 97.62 341 LEU A N 1
ATOM 2628 C CA . LEU A 1 341 ? 17.680 2.270 -44.843 1.00 97.62 341 LEU A CA 1
ATOM 2629 C C . LEU A 1 341 ? 16.664 3.339 -45.268 1.00 97.62 341 LEU A C 1
ATOM 2631 O O . LEU A 1 341 ? 16.018 3.929 -44.403 1.00 97.62 341 LEU A O 1
ATOM 2635 N N . ARG A 1 342 ? 16.455 3.549 -46.576 1.00 97.25 342 ARG A N 1
ATOM 2636 C CA . ARG A 1 342 ? 15.403 4.443 -47.095 1.00 97.25 342 ARG A CA 1
ATOM 2637 C C . ARG A 1 342 ? 13.998 3.965 -46.716 1.00 97.25 342 ARG A C 1
ATOM 2639 O O . ARG A 1 342 ? 13.193 4.786 -46.286 1.00 97.25 342 ARG A O 1
ATOM 2646 N N . LEU A 1 343 ? 13.712 2.663 -46.811 1.00 97.75 343 LEU A N 1
ATOM 2647 C CA . LEU A 1 343 ? 12.423 2.098 -46.390 1.00 97.75 343 LEU A CA 1
ATOM 2648 C C . LEU A 1 343 ? 12.200 2.265 -44.877 1.00 97.75 343 LEU A C 1
ATOM 2650 O O . LEU A 1 343 ? 11.154 2.758 -44.456 1.00 97.75 343 LEU A O 1
ATOM 2654 N N . ARG A 1 344 ? 13.202 1.916 -44.059 1.00 96.75 344 ARG A N 1
ATOM 2655 C CA . ARG A 1 344 ? 13.161 2.077 -42.595 1.00 96.75 344 ARG A CA 1
ATOM 2656 C C . ARG A 1 344 ? 12.943 3.543 -42.198 1.00 96.75 344 ARG A C 1
ATOM 2658 O O . ARG A 1 344 ? 12.111 3.819 -41.337 1.00 96.75 344 ARG A O 1
ATOM 2665 N N . LEU A 1 345 ? 13.637 4.477 -42.853 1.00 97.38 345 LEU A N 1
ATOM 2666 C CA . LEU A 1 345 ? 13.470 5.918 -42.641 1.00 97.38 345 LEU A CA 1
ATOM 2667 C C . LEU A 1 345 ? 12.071 6.404 -43.053 1.00 97.38 345 LEU A C 1
ATOM 2669 O O . LEU A 1 345 ? 11.493 7.223 -42.348 1.00 97.38 345 LEU A O 1
ATOM 2673 N N . GLY A 1 346 ? 11.505 5.874 -44.143 1.00 96.44 346 GLY A N 1
ATOM 2674 C CA . GLY A 1 346 ? 10.152 6.205 -44.601 1.00 96.44 346 GLY A CA 1
ATOM 2675 C C . GLY A 1 346 ? 9.037 5.750 -43.651 1.00 96.44 346 GLY A C 1
ATOM 2676 O O . GLY A 1 346 ? 8.040 6.453 -43.506 1.00 96.44 346 GLY A O 1
ATOM 2677 N N . MET A 1 347 ? 9.208 4.618 -42.956 1.00 97.19 347 MET A N 1
ATOM 2678 C CA . MET A 1 347 ? 8.229 4.136 -41.966 1.00 97.19 347 MET A CA 1
ATOM 2679 C C . MET A 1 347 ? 8.396 4.762 -40.571 1.00 97.19 347 MET A C 1
ATOM 2681 O O . MET A 1 347 ? 7.453 4.760 -39.777 1.00 97.19 347 MET A O 1
ATOM 2685 N N . LEU A 1 348 ? 9.570 5.319 -40.253 1.00 96.38 348 LEU A N 1
ATOM 2686 C CA . LEU A 1 348 ? 9.871 5.868 -38.926 1.00 96.38 348 LEU A CA 1
ATOM 2687 C C . LEU A 1 348 ? 8.871 6.952 -38.448 1.00 96.38 348 LEU A C 1
ATOM 2689 O O . LEU A 1 348 ? 8.455 6.868 -37.289 1.00 96.38 348 LEU A O 1
ATOM 2693 N N . PRO A 1 349 ? 8.407 7.912 -39.283 1.00 96.06 349 PRO A N 1
ATOM 2694 C CA . PRO A 1 349 ? 7.397 8.890 -38.875 1.00 96.06 349 PRO A CA 1
ATOM 2695 C C . PRO A 1 349 ? 6.055 8.249 -38.507 1.00 96.06 349 PRO A C 1
ATOM 2697 O O . PRO A 1 349 ? 5.440 8.645 -37.522 1.00 96.06 349 PRO A O 1
ATOM 2700 N N . GLN A 1 350 ? 5.622 7.227 -39.253 1.00 96.06 350 GLN A N 1
ATOM 2701 C CA . GLN A 1 350 ? 4.352 6.528 -39.017 1.00 96.06 350 GLN A CA 1
ATOM 2702 C C . GLN A 1 350 ? 4.388 5.748 -37.696 1.00 96.06 350 GLN A C 1
ATOM 2704 O O . GLN A 1 350 ? 3.441 5.806 -36.909 1.00 96.06 350 GLN A O 1
ATOM 2709 N N . LEU A 1 351 ? 5.507 5.067 -37.419 1.00 96.00 351 LEU A N 1
ATOM 2710 C CA . LEU A 1 351 ? 5.740 4.372 -36.151 1.00 96.00 351 LEU A CA 1
ATOM 2711 C C . LEU A 1 351 ? 5.796 5.352 -34.971 1.00 96.00 351 LEU A C 1
ATOM 2713 O O . LEU A 1 351 ? 5.192 5.091 -33.930 1.00 96.00 351 LEU A O 1
ATOM 2717 N N . HIS A 1 352 ? 6.464 6.497 -35.137 1.00 95.06 352 HIS A N 1
ATOM 2718 C CA . HIS A 1 352 ? 6.510 7.545 -34.118 1.00 95.06 352 HIS A CA 1
ATOM 2719 C C . HIS A 1 352 ? 5.114 8.124 -33.834 1.00 95.06 352 HIS A C 1
ATOM 2721 O O . HIS A 1 352 ? 4.698 8.189 -32.679 1.00 95.06 352 HIS A O 1
ATOM 2727 N N . GLU A 1 353 ? 4.349 8.467 -34.872 1.00 96.69 353 GLU A N 1
ATOM 2728 C CA . GLU A 1 353 ? 2.985 8.989 -34.742 1.00 96.69 353 GLU A CA 1
ATOM 2729 C C . GLU A 1 353 ? 2.032 7.958 -34.102 1.00 96.69 353 GLU A C 1
ATOM 2731 O O . GLU A 1 353 ? 1.202 8.299 -33.257 1.00 96.69 353 GLU A O 1
ATOM 2736 N N . ALA A 1 354 ? 2.154 6.674 -34.456 1.00 96.56 354 ALA A N 1
ATOM 2737 C CA . ALA A 1 354 ? 1.415 5.589 -33.810 1.00 96.56 354 ALA A CA 1
ATOM 2738 C C . ALA A 1 354 ? 1.765 5.461 -32.316 1.00 96.56 354 ALA A C 1
ATOM 2740 O O . ALA A 1 354 ? 0.859 5.356 -31.487 1.00 96.56 354 ALA A O 1
ATOM 2741 N N . HIS A 1 355 ? 3.051 5.538 -31.962 1.00 96.44 355 HIS A N 1
ATOM 2742 C CA . HIS A 1 355 ? 3.512 5.476 -30.576 1.00 96.44 355 HIS A CA 1
ATOM 2743 C C . HIS A 1 355 ? 3.028 6.679 -29.749 1.00 96.44 355 HIS A C 1
ATOM 2745 O O . HIS A 1 355 ? 2.470 6.495 -28.670 1.00 96.44 355 HIS A O 1
ATOM 2751 N N . VAL A 1 356 ? 3.140 7.902 -30.280 1.00 96.56 356 VAL A N 1
ATOM 2752 C CA . VAL A 1 356 ? 2.624 9.120 -29.629 1.00 96.56 356 VAL A CA 1
ATOM 2753 C C . VAL A 1 356 ? 1.105 9.045 -29.442 1.00 96.56 356 VAL A C 1
ATOM 2755 O O . VAL A 1 356 ? 0.608 9.346 -28.357 1.00 96.56 356 VAL A O 1
ATOM 2758 N N . ARG A 1 357 ? 0.347 8.577 -30.445 1.00 97.62 357 ARG A N 1
ATOM 2759 C CA . ARG A 1 357 ? -1.108 8.366 -30.308 1.00 97.62 357 ARG A CA 1
ATOM 2760 C C . ARG A 1 357 ? -1.460 7.328 -29.245 1.00 97.62 357 ARG A C 1
ATOM 2762 O O . ARG A 1 357 ? -2.460 7.514 -28.555 1.00 97.62 357 ARG A O 1
ATOM 2769 N N . LEU A 1 358 ? -0.675 6.259 -29.107 1.00 97.62 358 LEU A N 1
ATOM 2770 C CA . LEU A 1 358 ? -0.874 5.260 -28.057 1.00 97.62 358 LEU A CA 1
ATOM 2771 C C . LEU A 1 358 ? -0.638 5.873 -26.670 1.00 97.62 358 LEU A C 1
ATOM 2773 O O . LEU A 1 358 ? -1.533 5.796 -25.833 1.00 97.62 358 LEU A O 1
ATOM 2777 N N . LEU A 1 359 ? 0.493 6.557 -26.467 1.00 96.31 359 LEU A N 1
ATOM 2778 C CA . LEU A 1 359 ? 0.821 7.234 -25.205 1.00 96.31 359 LEU A CA 1
ATOM 2779 C C . LEU A 1 359 ? -0.230 8.283 -24.806 1.00 96.31 359 LEU A C 1
ATOM 2781 O O . LEU A 1 359 ? -0.620 8.362 -23.645 1.00 96.31 359 LEU A O 1
ATOM 2785 N N . LEU A 1 360 ? -0.737 9.064 -25.765 1.00 95.44 360 LEU A N 1
ATOM 2786 C CA . LEU A 1 360 ? -1.798 10.044 -25.509 1.00 95.44 360 LEU A CA 1
ATOM 2787 C C . LEU A 1 360 ? -3.137 9.389 -25.139 1.00 95.44 360 LEU A C 1
ATOM 2789 O O . LEU A 1 360 ? -3.908 9.976 -24.383 1.00 95.44 360 LEU A O 1
ATOM 2793 N N . ARG A 1 361 ? -3.439 8.190 -25.656 1.00 97.31 361 ARG A N 1
ATOM 2794 C CA . ARG A 1 361 ? -4.634 7.428 -25.256 1.00 97.31 361 ARG A CA 1
ATOM 2795 C C . ARG A 1 361 ? -4.477 6.871 -23.843 1.00 97.31 361 ARG A C 1
ATOM 2797 O O . ARG A 1 361 ? -5.357 7.109 -23.022 1.00 97.31 361 ARG A O 1
ATOM 2804 N N . THR A 1 362 ? -3.351 6.223 -23.538 1.00 94.44 362 THR A N 1
ATOM 2805 C CA . THR A 1 362 ? -3.104 5.661 -22.200 1.00 94.44 362 THR A CA 1
ATOM 2806 C C . THR A 1 362 ? -3.078 6.748 -21.128 1.00 94.44 362 THR A C 1
ATOM 2808 O O . THR A 1 362 ? -3.742 6.590 -20.109 1.00 94.44 362 THR A O 1
ATOM 2811 N N . ALA A 1 363 ? -2.432 7.892 -21.390 1.00 92.50 363 ALA A N 1
ATOM 2812 C CA . ALA A 1 363 ? -2.425 9.030 -20.468 1.00 92.50 363 ALA A CA 1
ATOM 2813 C C . ALA A 1 363 ? -3.846 9.548 -20.169 1.00 92.50 363 ALA A C 1
ATOM 2815 O O . ALA A 1 363 ? -4.199 9.735 -19.009 1.00 92.50 363 ALA A O 1
ATOM 2816 N N . ARG A 1 364 ? -4.705 9.698 -21.189 1.00 94.00 364 ARG A N 1
ATOM 2817 C CA . ARG A 1 364 ? -6.111 10.116 -21.003 1.00 94.00 364 ARG A CA 1
ATOM 2818 C C . ARG A 1 364 ? -6.939 9.097 -20.220 1.00 94.00 364 ARG A C 1
ATOM 2820 O O . ARG A 1 364 ? -7.806 9.480 -19.437 1.00 94.00 364 ARG A O 1
ATOM 2827 N N . GLU A 1 365 ? -6.702 7.803 -20.428 1.00 95.88 365 GLU A N 1
ATOM 2828 C CA . GLU A 1 365 ? -7.357 6.745 -19.650 1.00 95.88 365 GLU A CA 1
ATOM 2829 C C . GLU A 1 365 ? -6.911 6.752 -18.182 1.00 95.88 365 GLU A C 1
ATOM 2831 O O . GLU A 1 365 ? -7.739 6.578 -17.287 1.00 95.88 365 GLU A O 1
ATOM 2836 N N . GLU A 1 366 ? -5.625 6.983 -17.919 1.00 92.25 366 GLU A N 1
ATOM 2837 C CA . GLU A 1 366 ? -5.076 7.127 -16.569 1.00 92.25 366 GLU A CA 1
ATOM 2838 C C . GLU A 1 366 ? -5.616 8.383 -15.875 1.00 92.25 366 GLU A C 1
ATOM 2840 O O . GLU A 1 366 ? -6.132 8.283 -14.761 1.00 92.25 366 GLU A O 1
ATOM 2845 N N . GLU A 1 367 ? -5.623 9.536 -16.548 1.00 95.50 367 GLU A N 1
ATOM 2846 C CA . GLU A 1 367 ? -6.260 10.771 -16.070 1.00 95.50 367 GLU A CA 1
ATOM 2847 C C . GLU A 1 367 ? -7.742 10.551 -15.728 1.00 95.50 367 GLU A C 1
ATOM 2849 O O . GLU A 1 367 ? -8.202 10.960 -14.660 1.00 95.50 367 GLU A O 1
ATOM 2854 N N . ALA A 1 368 ? -8.497 9.841 -16.574 1.00 94.56 368 ALA A N 1
ATOM 2855 C CA . ALA A 1 368 ? -9.898 9.520 -16.306 1.00 94.56 368 ALA A CA 1
ATOM 2856 C C . ALA A 1 368 ? -10.075 8.630 -15.057 1.00 94.56 368 ALA A C 1
ATOM 2858 O O . ALA A 1 368 ? -10.969 8.886 -14.242 1.00 94.56 368 ALA A O 1
ATOM 2859 N N . ARG A 1 369 ? -9.205 7.626 -14.857 1.00 91.25 369 ARG A N 1
ATOM 2860 C CA . ARG A 1 369 ? -9.182 6.771 -13.649 1.00 91.25 369 ARG A CA 1
ATOM 2861 C C . ARG A 1 369 ? -8.799 7.573 -12.397 1.00 91.25 369 ARG A C 1
ATOM 2863 O O . ARG A 1 369 ? -9.405 7.396 -11.335 1.00 91.25 369 ARG A O 1
ATOM 2870 N N . HIS A 1 370 ? -7.847 8.498 -12.509 1.00 91.56 370 HIS A N 1
ATOM 2871 C CA . HIS A 1 370 ? -7.479 9.414 -11.428 1.00 91.56 370 HIS A CA 1
ATOM 2872 C C . HIS A 1 370 ? -8.630 10.363 -11.066 1.00 91.56 370 HIS A C 1
ATOM 2874 O O . HIS A 1 370 ? -8.946 10.516 -9.888 1.00 91.56 370 HIS A O 1
ATOM 2880 N N . LEU A 1 371 ? -9.338 10.924 -12.048 1.00 94.75 371 LEU A N 1
ATOM 2881 C CA . LEU A 1 371 ? -10.495 11.791 -11.804 1.00 94.75 371 LEU A CA 1
ATOM 2882 C C . LEU A 1 371 ? -11.680 11.031 -11.185 1.00 94.75 371 LEU A C 1
ATOM 2884 O O . LEU A 1 371 ? -12.357 11.563 -10.305 1.00 94.75 371 LEU A O 1
ATOM 2888 N N . ASP A 1 372 ? -11.948 9.791 -11.600 1.00 94.75 372 ASP A N 1
ATOM 2889 C CA . ASP A 1 372 ? -12.988 8.948 -10.993 1.00 94.75 372 ASP A CA 1
ATOM 2890 C C . ASP A 1 372 ? -12.670 8.588 -9.527 1.00 94.75 372 ASP A C 1
ATOM 2892 O O . ASP A 1 372 ? -13.523 8.730 -8.643 1.00 94.75 372 ASP A O 1
ATOM 2896 N N . THR A 1 373 ? -11.425 8.205 -9.230 1.00 91.31 373 THR A N 1
ATOM 2897 C CA . THR A 1 373 ? -10.995 7.942 -7.846 1.00 91.31 373 THR A CA 1
ATOM 2898 C C . THR A 1 373 ? -11.019 9.216 -6.991 1.00 91.31 373 THR A C 1
ATOM 2900 O O . THR A 1 373 ? -11.543 9.188 -5.873 1.00 91.31 373 THR A O 1
ATOM 2903 N N . GLN A 1 374 ? -10.586 10.360 -7.533 1.00 93.69 374 GLN A N 1
ATOM 2904 C CA . GLN A 1 374 ? -10.663 11.669 -6.873 1.00 93.69 374 GLN A CA 1
ATOM 2905 C C . GLN A 1 374 ? -12.114 12.095 -6.581 1.00 93.69 374 GLN A C 1
ATOM 2907 O O . GLN A 1 374 ? -12.391 12.592 -5.490 1.00 93.69 374 GLN A O 1
ATOM 2912 N N . LYS A 1 375 ? -13.070 11.841 -7.489 1.00 94.62 375 LYS A N 1
ATOM 2913 C CA . LYS A 1 375 ? -14.513 12.079 -7.259 1.00 94.62 375 LYS A CA 1
ATOM 2914 C C . LYS A 1 375 ? -15.088 11.198 -6.143 1.00 94.62 375 LYS A C 1
ATOM 2916 O O . LYS A 1 375 ? -15.977 11.631 -5.408 1.00 94.62 375 LYS A O 1
ATOM 2921 N N . LYS A 1 376 ? -14.587 9.968 -5.984 1.00 95.25 376 LYS A N 1
ATOM 2922 C CA . LYS A 1 376 ? -15.016 9.024 -4.932 1.00 95.25 376 LYS A CA 1
ATOM 2923 C C . LYS A 1 376 ? -14.402 9.344 -3.560 1.00 95.25 376 LYS A C 1
ATOM 2925 O O . LYS A 1 376 ? -15.062 9.142 -2.536 1.00 95.25 376 LYS A O 1
ATOM 2930 N N . TYR A 1 377 ? -13.191 9.899 -3.529 1.00 93.19 377 TYR A N 1
ATOM 2931 C CA . TYR A 1 377 ? -12.441 10.248 -2.317 1.00 93.19 377 TYR A CA 1
ATOM 2932 C C . TYR A 1 377 ? -13.204 11.097 -1.268 1.00 93.19 377 TYR A C 1
ATOM 2934 O O . TYR A 1 377 ? -13.260 10.671 -0.110 1.00 93.19 377 TYR A O 1
ATOM 2942 N N . PRO A 1 378 ? -13.881 12.223 -1.592 1.00 94.50 378 PRO A N 1
ATOM 2943 C CA . PRO A 1 378 ? -14.599 13.019 -0.588 1.00 94.50 378 PRO A CA 1
ATOM 2944 C C . PRO A 1 378 ? -15.758 12.259 0.076 1.00 94.50 378 PRO A C 1
ATOM 2946 O O . PRO A 1 378 ? -16.094 12.528 1.230 1.00 94.50 378 PRO A O 1
ATOM 2949 N N . ARG A 1 379 ? -16.357 11.268 -0.603 1.00 96.88 379 ARG A N 1
ATOM 2950 C CA . ARG A 1 379 ? -17.370 10.387 0.002 1.00 96.88 379 ARG A CA 1
ATOM 2951 C C . ARG A 1 379 ? -16.744 9.430 1.020 1.00 96.88 379 ARG A C 1
ATOM 2953 O O . ARG A 1 379 ? -17.382 9.134 2.029 1.00 96.88 379 ARG A O 1
ATOM 2960 N N . ALA A 1 380 ? -15.522 8.958 0.773 1.00 96.69 380 ALA A N 1
ATOM 2961 C CA . ALA A 1 380 ? -14.770 8.142 1.723 1.00 96.69 380 ALA A CA 1
ATOM 2962 C C . ALA A 1 380 ? -14.353 8.961 2.959 1.00 96.69 380 ALA A C 1
ATOM 2964 O O . ALA A 1 380 ? -14.589 8.510 4.078 1.00 96.69 380 ALA A O 1
ATOM 2965 N N . LEU A 1 381 ? -13.863 10.195 2.771 1.00 95.31 381 LEU A N 1
ATOM 2966 C CA . LEU A 1 381 ? -13.556 11.116 3.874 1.00 95.31 381 LEU A CA 1
ATOM 2967 C C . LEU A 1 381 ? -14.779 11.393 4.758 1.00 95.31 381 LEU A C 1
ATOM 2969 O O . LEU A 1 381 ? -14.725 11.155 5.960 1.00 95.31 381 LEU A O 1
ATOM 2973 N N . ARG A 1 382 ? -15.928 11.770 4.174 1.00 98.19 382 ARG A N 1
ATOM 2974 C CA . ARG A 1 382 ? -17.168 11.994 4.947 1.00 98.19 382 ARG A CA 1
ATOM 2975 C C . ARG A 1 382 ? -17.615 10.754 5.734 1.00 98.19 382 ARG A C 1
ATOM 2977 O O . ARG A 1 382 ? -18.150 10.887 6.834 1.00 98.19 382 ARG A O 1
ATOM 2984 N N . ARG A 1 383 ? -17.397 9.543 5.197 1.00 97.81 383 ARG A N 1
ATOM 2985 C CA . ARG A 1 383 ? -17.648 8.287 5.927 1.00 97.81 383 ARG A CA 1
ATOM 2986 C C . ARG A 1 383 ? -16.686 8.137 7.107 1.00 97.81 383 ARG A C 1
ATOM 2988 O O . ARG A 1 383 ? -17.158 7.871 8.210 1.00 97.81 383 ARG A O 1
ATOM 2995 N N . LEU A 1 384 ? -15.387 8.358 6.906 1.00 97.44 384 LEU A N 1
ATOM 2996 C CA . LEU A 1 384 ? -14.382 8.312 7.972 1.00 97.44 384 LEU A CA 1
ATOM 2997 C C . LEU A 1 384 ? -14.691 9.323 9.090 1.00 97.44 384 LEU A C 1
ATOM 2999 O O . LEU A 1 384 ? -14.701 8.948 10.261 1.00 97.44 384 LEU A O 1
ATOM 3003 N N . ASP A 1 385 ? -15.058 10.558 8.739 1.00 96.75 385 ASP A N 1
ATOM 3004 C CA . ASP A 1 385 ? -15.498 11.580 9.695 1.00 96.75 385 ASP A CA 1
ATOM 3005 C C . ASP A 1 385 ? -16.734 11.140 10.487 1.00 96.75 385 ASP A C 1
ATOM 3007 O O . ASP A 1 385 ? -16.802 11.344 11.701 1.00 96.75 385 ASP A O 1
ATOM 3011 N N . SER A 1 386 ? -17.718 10.526 9.820 1.00 97.31 386 SER A N 1
ATOM 3012 C CA . SER A 1 386 ? -18.937 10.038 10.476 1.00 97.31 386 SER A CA 1
ATOM 3013 C C . SER A 1 386 ? -18.653 8.897 11.461 1.00 97.31 386 SER A C 1
ATOM 3015 O O . SER A 1 386 ? -19.147 8.936 12.588 1.00 97.31 386 SER A O 1
ATOM 3017 N N . LEU A 1 387 ? -17.779 7.952 11.096 1.00 97.75 387 LEU A N 1
ATOM 3018 C CA . LEU A 1 387 ? -17.320 6.872 11.975 1.00 97.75 387 LEU A CA 1
ATOM 3019 C C . LEU A 1 387 ? -16.500 7.426 13.150 1.00 97.75 387 LEU A C 1
ATOM 3021 O O . LEU A 1 387 ? -16.706 7.024 14.293 1.00 97.75 387 LEU A O 1
ATOM 3025 N N . GLY A 1 388 ? -15.639 8.418 12.906 1.00 96.88 388 GLY A N 1
ATOM 3026 C CA . GLY A 1 388 ? -14.898 9.122 13.954 1.00 96.88 388 GLY A CA 1
ATOM 3027 C C . GLY A 1 388 ? -15.809 9.870 14.934 1.00 96.88 388 GLY A C 1
ATOM 3028 O O . GLY A 1 388 ? -15.548 9.872 16.138 1.00 96.88 388 GLY A O 1
ATOM 3029 N N . ARG A 1 389 ? -16.907 10.475 14.455 1.00 98.19 389 ARG A N 1
ATOM 3030 C CA . ARG A 1 389 ? -17.942 11.086 15.311 1.00 98.19 389 ARG A CA 1
ATOM 3031 C C . ARG A 1 389 ? -18.665 10.028 16.148 1.00 98.19 389 ARG A C 1
ATOM 3033 O O . ARG A 1 389 ? -18.769 10.209 17.357 1.00 98.19 389 ARG A O 1
ATOM 3040 N N . GLN A 1 390 ? -19.096 8.920 15.542 1.00 96.44 390 GLN A N 1
ATOM 3041 C CA . GLN A 1 390 ? -19.737 7.806 16.253 1.00 96.44 390 GLN A CA 1
ATOM 3042 C C . GLN A 1 390 ? -18.819 7.219 17.336 1.00 96.44 390 GLN A C 1
ATOM 3044 O O . GLN A 1 390 ? -19.240 7.081 18.481 1.00 96.44 390 GLN A O 1
ATOM 3049 N N . GLY A 1 391 ? -17.544 6.967 17.021 1.00 97.69 391 GLY A N 1
ATOM 3050 C CA . GLY A 1 391 ? -16.555 6.484 17.988 1.00 97.69 391 GLY A CA 1
ATOM 3051 C C . GLY A 1 391 ? -16.372 7.419 19.189 1.00 97.69 391 GLY A C 1
ATOM 3052 O O . GLY A 1 391 ? -16.279 6.948 20.321 1.00 97.69 391 GLY A O 1
ATOM 3053 N N . ARG A 1 392 ? -16.402 8.746 18.980 1.00 98.25 392 ARG A N 1
ATOM 3054 C CA . ARG A 1 392 ? -16.377 9.728 20.082 1.00 98.25 392 ARG A CA 1
ATOM 3055 C C . ARG A 1 392 ? -17.631 9.670 20.958 1.00 98.25 392 ARG A C 1
ATOM 3057 O O . ARG A 1 392 ? -17.502 9.780 22.173 1.00 98.25 392 ARG A O 1
ATOM 3064 N N . VAL A 1 393 ? -18.813 9.466 20.371 1.00 98.12 393 VAL A N 1
ATOM 3065 C CA . VAL A 1 393 ? -20.069 9.300 21.128 1.00 98.12 393 VAL A CA 1
ATOM 3066 C C . VAL A 1 393 ? -20.031 8.025 21.972 1.00 98.12 393 VAL A C 1
ATOM 3068 O O . VAL A 1 393 ? -20.279 8.096 23.172 1.00 98.12 393 VAL A O 1
ATOM 3071 N N . TYR A 1 394 ? -19.643 6.884 21.391 1.00 97.94 394 TYR A N 1
ATOM 3072 C CA . TYR A 1 394 ? -19.521 5.625 22.136 1.00 97.94 394 TYR A CA 1
ATOM 3073 C C . TYR A 1 394 ? -18.473 5.700 23.251 1.00 97.94 394 TYR A C 1
ATOM 3075 O O . TYR A 1 394 ? -18.734 5.224 24.353 1.00 97.94 394 TYR A O 1
ATOM 3083 N N . LYS A 1 395 ? -17.326 6.350 23.004 1.00 98.44 395 LYS A N 1
ATOM 3084 C CA . LYS A 1 395 ? -16.318 6.604 24.041 1.00 98.44 395 LYS A CA 1
ATOM 3085 C C . LYS A 1 395 ? -16.903 7.420 25.198 1.00 98.44 395 LYS A C 1
ATOM 3087 O O . LYS A 1 395 ? -16.779 6.996 26.342 1.00 98.44 395 LYS A O 1
ATOM 3092 N N . LYS A 1 396 ? -17.580 8.539 24.912 1.00 98.50 396 LYS A N 1
ATOM 3093 C CA . LYS A 1 396 ? -18.200 9.368 25.956 1.00 98.50 396 LYS A CA 1
ATOM 3094 C C . LYS A 1 396 ? -19.249 8.579 26.750 1.00 98.50 396 LYS A C 1
ATOM 3096 O O . LYS A 1 396 ? -19.218 8.603 27.971 1.00 98.50 396 LYS A O 1
ATOM 3101 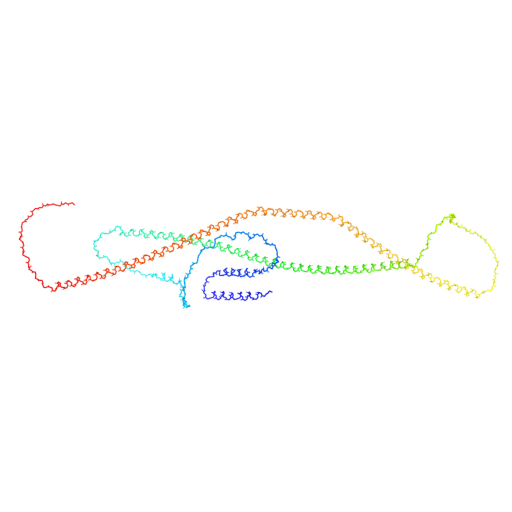N N . MET A 1 397 ? -20.114 7.824 26.072 1.00 98.38 397 MET A N 1
ATOM 3102 C CA . MET A 1 397 ? -21.131 6.991 26.721 1.00 98.38 397 MET A CA 1
ATOM 3103 C C . MET A 1 397 ? -20.514 5.916 27.633 1.00 98.38 397 MET A C 1
ATOM 3105 O O . MET A 1 397 ? -21.037 5.665 28.713 1.00 98.38 397 MET A O 1
ATOM 3109 N N . ALA A 1 398 ? -19.389 5.310 27.240 1.00 97.50 398 ALA A N 1
ATOM 3110 C CA . ALA A 1 398 ? -18.662 4.366 28.090 1.00 97.50 398 ALA A CA 1
ATOM 3111 C C . ALA A 1 398 ? -18.034 5.048 29.322 1.00 97.50 398 ALA A C 1
ATOM 3113 O O . ALA A 1 398 ? -18.068 4.487 30.414 1.00 97.50 398 ALA A O 1
ATOM 3114 N N . GLU A 1 399 ? -17.504 6.266 29.170 1.00 98.25 399 GLU A N 1
ATOM 3115 C CA . GLU A 1 399 ? -16.994 7.074 30.287 1.00 98.25 399 GLU A CA 1
ATOM 3116 C C . GLU A 1 399 ? -18.112 7.517 31.248 1.00 98.25 399 GLU A C 1
ATOM 3118 O O . GLU A 1 399 ? -17.925 7.460 32.462 1.00 98.25 399 GLU A O 1
ATOM 3123 N N . ASP A 1 400 ? -19.272 7.928 30.722 1.00 98.19 400 ASP A N 1
ATOM 3124 C CA . ASP A 1 400 ? -20.459 8.291 31.507 1.00 98.19 400 ASP A CA 1
ATOM 3125 C C . ASP A 1 400 ? -20.985 7.072 32.290 1.00 98.19 400 ASP A C 1
ATOM 3127 O O . ASP A 1 400 ? -21.109 7.133 33.512 1.00 98.19 400 ASP A O 1
ATOM 3131 N N . MET A 1 401 ? -21.174 5.923 31.630 1.00 98.25 401 MET A N 1
ATOM 3132 C CA . MET A 1 401 ? -21.565 4.670 32.296 1.00 98.25 401 MET A CA 1
ATOM 3133 C C . MET A 1 401 ? -20.538 4.210 33.343 1.00 98.25 401 MET A C 1
ATOM 3135 O O . MET A 1 401 ? -20.919 3.703 34.396 1.0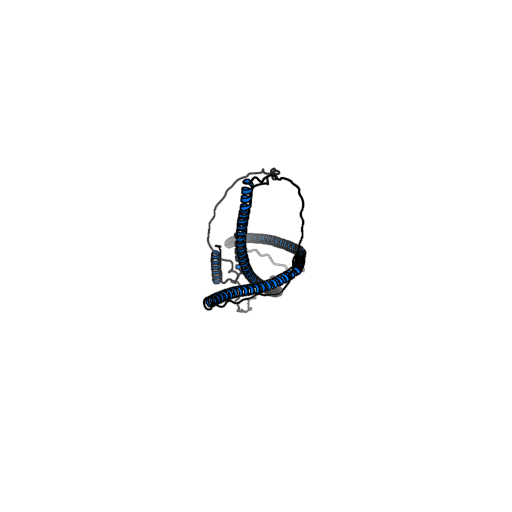0 98.25 401 MET A O 1
ATOM 3139 N N . GLY A 1 402 ? -19.240 4.400 33.085 1.00 98.00 402 GLY A N 1
ATOM 3140 C CA . GLY A 1 402 ? -18.178 4.106 34.049 1.00 98.00 402 GLY A CA 1
ATOM 3141 C C . GLY A 1 402 ? -18.253 4.979 35.306 1.00 98.00 402 GLY A C 1
ATOM 3142 O O . GLY A 1 402 ? -18.061 4.471 36.411 1.00 98.00 402 GLY A O 1
ATOM 3143 N N . ARG A 1 403 ? -18.589 6.270 35.156 1.00 98.44 403 ARG A N 1
ATOM 3144 C CA . ARG A 1 403 ? -18.829 7.189 36.283 1.00 98.44 403 ARG A CA 1
ATOM 3145 C C . ARG A 1 403 ? -20.042 6.768 37.112 1.00 98.44 403 ARG A C 1
ATOM 3147 O O . ARG A 1 403 ? -19.925 6.679 38.330 1.00 98.44 403 ARG A O 1
ATOM 3154 N N . GLU A 1 404 ? -21.166 6.447 36.474 1.00 98.44 404 GLU A N 1
ATOM 3155 C CA . GLU A 1 404 ? -22.373 5.984 37.177 1.00 98.44 404 GLU A CA 1
ATOM 3156 C C . GLU A 1 404 ? -22.139 4.664 37.932 1.00 98.44 404 GLU A C 1
ATOM 3158 O O . GLU A 1 404 ? -22.550 4.508 39.086 1.00 98.44 404 GLU A O 1
ATOM 3163 N N . LEU A 1 405 ? -21.407 3.720 37.333 1.00 98.31 405 LEU A N 1
ATOM 3164 C CA . LEU A 1 405 ? -21.019 2.476 38.004 1.00 98.31 405 LEU A CA 1
ATOM 3165 C C . LEU A 1 405 ? -20.105 2.731 39.214 1.00 98.31 405 LEU A C 1
ATOM 3167 O O . LEU A 1 405 ? -20.322 2.143 40.272 1.00 98.31 405 LEU A O 1
ATOM 3171 N N . ALA A 1 406 ? -19.133 3.641 39.113 1.00 98.19 406 ALA A N 1
ATOM 3172 C CA . ALA A 1 406 ? -18.295 4.009 40.255 1.00 98.19 406 ALA A CA 1
ATOM 3173 C C . ALA A 1 406 ? -19.123 4.635 41.399 1.00 98.19 406 ALA A C 1
ATOM 3175 O O . ALA A 1 406 ? -19.001 4.217 42.553 1.00 98.19 406 ALA A O 1
ATOM 3176 N N . SER A 1 407 ? -20.022 5.571 41.081 1.00 98.38 407 SER A N 1
ATOM 3177 C CA . SER A 1 407 ? -20.926 6.210 42.050 1.00 98.38 407 SER A CA 1
ATOM 3178 C C . SER A 1 407 ? -21.869 5.210 42.733 1.00 98.38 407 SER A C 1
ATOM 3180 O O . SER A 1 407 ? -22.056 5.243 43.954 1.00 98.38 407 SER A O 1
ATOM 3182 N N . THR A 1 408 ? -22.448 4.275 41.974 1.00 98.19 408 THR A N 1
ATOM 3183 C CA . THR A 1 408 ? -23.342 3.239 42.523 1.00 98.19 408 THR A CA 1
ATOM 3184 C C . THR A 1 408 ? -22.602 2.227 43.400 1.00 98.19 408 THR A C 1
ATOM 3186 O O . THR A 1 408 ? -23.138 1.823 44.432 1.00 98.19 408 THR A O 1
ATOM 3189 N N . VAL A 1 409 ? -21.351 1.879 43.080 1.00 98.19 409 VAL A N 1
ATOM 3190 C CA . VAL A 1 409 ? -20.500 1.049 43.952 1.00 98.19 409 VAL A CA 1
ATOM 3191 C C . VAL A 1 409 ? -20.214 1.754 45.282 1.00 98.19 409 VAL A C 1
ATOM 3193 O O . VAL A 1 409 ? -20.451 1.162 46.335 1.00 98.19 409 VAL A O 1
ATOM 3196 N N . VAL A 1 410 ? -19.780 3.020 45.260 1.00 98.44 410 VAL A N 1
ATOM 3197 C CA . VAL A 1 410 ? -19.480 3.790 46.486 1.00 98.44 410 VAL A CA 1
ATOM 3198 C C . VAL A 1 410 ? -20.734 3.991 47.345 1.00 98.44 410 VAL A C 1
ATOM 3200 O O . VAL A 1 410 ? -20.702 3.756 48.553 1.00 98.44 410 VAL A O 1
ATOM 3203 N N . SER A 1 411 ? -21.869 4.361 46.744 1.00 98.44 411 SER A N 1
ATOM 3204 C CA . SER A 1 411 ? -23.131 4.515 47.489 1.00 98.44 411 SER A CA 1
ATOM 3205 C C . SER A 1 411 ? -23.616 3.198 48.110 1.00 98.44 411 SER A C 1
ATOM 3207 O O . SER A 1 411 ? -24.068 3.197 49.256 1.00 98.44 411 SER A O 1
ATOM 3209 N N . SER A 1 412 ? -23.446 2.068 47.414 1.00 98.12 412 SER A N 1
ATOM 3210 C CA . SER A 1 412 ? -23.784 0.737 47.937 1.00 98.12 412 SER A CA 1
ATOM 3211 C C . SER A 1 412 ? -22.877 0.327 49.101 1.00 98.12 412 SER A C 1
ATOM 3213 O O . SER A 1 412 ? -23.368 -0.181 50.107 1.00 98.12 412 SER A O 1
ATOM 3215 N N . GLN A 1 413 ? -21.569 0.592 49.009 1.00 98.56 413 GLN A N 1
ATOM 3216 C CA . GLN A 1 413 ? -20.619 0.363 50.105 1.00 98.56 413 GLN A CA 1
ATOM 3217 C C . GLN A 1 413 ? -20.986 1.193 51.343 1.00 98.56 413 GLN A C 1
ATOM 3219 O O . GLN A 1 413 ? -21.080 0.648 52.442 1.00 98.56 413 GLN A O 1
ATOM 3224 N N . ASN A 1 414 ? -21.291 2.481 51.162 1.00 98.44 414 ASN A N 1
ATOM 3225 C CA . ASN A 1 414 ? -21.725 3.361 52.248 1.00 98.44 414 ASN A CA 1
ATOM 3226 C C . ASN A 1 414 ? -23.035 2.881 52.898 1.00 98.44 414 ASN A C 1
ATOM 3228 O O . ASN A 1 414 ? -23.159 2.909 54.123 1.00 98.44 414 ASN A O 1
ATOM 3232 N N . ALA A 1 415 ? -23.992 2.385 52.105 1.00 98.44 415 ALA A N 1
ATOM 3233 C CA . ALA A 1 415 ? -25.229 1.804 52.625 1.00 98.44 415 ALA A CA 1
ATOM 3234 C C . ALA A 1 415 ? -24.969 0.536 53.460 1.00 98.44 415 ALA A C 1
ATOM 3236 O O . ALA A 1 415 ? -25.534 0.399 54.546 1.00 98.44 415 ALA A O 1
ATOM 3237 N N . ILE A 1 416 ? -24.087 -0.363 53.003 1.00 98.00 416 ILE A N 1
ATOM 3238 C CA . ILE A 1 416 ? -23.683 -1.561 53.760 1.00 98.00 416 ILE A CA 1
ATOM 3239 C C . ILE A 1 416 ? -23.066 -1.155 55.104 1.00 98.00 416 ILE A C 1
ATOM 3241 O O . ILE A 1 416 ? -23.541 -1.603 56.147 1.00 98.00 416 ILE A O 1
ATOM 3245 N N . LEU A 1 417 ? -22.084 -0.247 55.100 1.00 98.50 417 LEU A N 1
ATOM 3246 C CA . LEU A 1 417 ? -21.420 0.235 56.318 1.00 98.50 417 LEU A CA 1
ATOM 3247 C C . LEU A 1 417 ? -22.404 0.884 57.305 1.00 98.50 417 LEU A C 1
ATOM 3249 O O . LEU A 1 417 ? -22.333 0.627 58.509 1.00 98.50 417 LEU A O 1
ATOM 3253 N N . PHE A 1 418 ? -23.364 1.671 56.808 1.00 98.56 418 PHE A N 1
ATOM 3254 C CA . PHE A 1 418 ? -24.430 2.259 57.623 1.00 98.56 418 PHE A CA 1
ATOM 3255 C C . PHE A 1 418 ? -25.315 1.191 58.289 1.00 98.56 418 PHE A C 1
ATOM 3257 O O . PHE A 1 418 ? -25.573 1.256 59.496 1.00 98.56 418 PHE A O 1
ATOM 3264 N N . TYR A 1 419 ? -25.767 0.184 57.534 1.00 98.44 419 TYR A N 1
ATOM 3265 C CA . TYR A 1 419 ? -26.594 -0.888 58.089 1.00 98.44 419 TYR A CA 1
ATOM 3266 C C . TYR A 1 419 ? -25.815 -1.800 59.044 1.00 98.44 419 TYR A C 1
ATOM 3268 O O . TYR A 1 419 ? -26.377 -2.206 60.063 1.00 98.44 419 TYR A O 1
ATOM 3276 N N . GLU A 1 420 ? -24.531 -2.064 58.790 1.00 98.44 420 GLU A N 1
ATOM 3277 C CA . GLU A 1 420 ? -23.654 -2.771 59.728 1.00 98.44 420 GLU A CA 1
ATOM 3278 C C . GLU A 1 420 ? -23.495 -2.013 61.049 1.00 98.44 420 GLU A C 1
ATOM 3280 O O . GLU A 1 420 ? -23.662 -2.604 62.117 1.00 98.44 420 GLU A O 1
ATOM 3285 N N . ALA A 1 421 ? -23.207 -0.708 61.001 1.00 98.56 421 ALA A N 1
ATOM 3286 C CA . ALA A 1 421 ? -23.078 0.126 62.195 1.00 98.56 421 ALA A CA 1
ATOM 3287 C C . ALA A 1 421 ? -24.371 0.108 63.028 1.00 98.56 421 ALA A C 1
ATOM 3289 O O . ALA A 1 421 ? -24.337 -0.165 64.229 1.00 98.56 421 ALA A O 1
ATOM 3290 N N . ARG A 1 422 ? -25.526 0.276 62.372 1.00 98.62 422 ARG A N 1
ATOM 3291 C CA . ARG A 1 422 ? -26.844 0.227 63.020 1.00 98.62 422 ARG A CA 1
ATOM 3292 C C . ARG A 1 422 ? -27.191 -1.159 63.576 1.00 98.62 422 ARG A C 1
ATOM 3294 O O . ARG A 1 422 ? -27.865 -1.264 64.601 1.00 98.62 422 ARG A O 1
ATOM 3301 N N . ALA A 1 423 ? -26.757 -2.236 62.921 1.00 98.38 423 ALA A N 1
ATOM 3302 C CA . ALA A 1 423 ? -26.928 -3.598 63.424 1.00 98.38 423 ALA A CA 1
ATOM 3303 C C . ALA A 1 423 ? -26.062 -3.853 64.670 1.00 98.38 423 ALA A C 1
ATOM 3305 O O . ALA A 1 423 ? -26.558 -4.420 65.645 1.00 98.38 423 ALA A O 1
ATOM 3306 N N . ARG A 1 424 ? -24.807 -3.374 64.674 1.00 98.50 424 ARG A N 1
ATOM 3307 C CA . ARG A 1 424 ? -23.909 -3.417 65.842 1.00 98.50 424 ARG A CA 1
ATOM 3308 C C . ARG A 1 424 ? -24.512 -2.656 67.026 1.00 98.50 424 ARG A C 1
ATOM 3310 O O . ARG A 1 424 ? -24.646 -3.234 68.099 1.00 98.50 424 ARG A O 1
ATOM 3317 N N . GLU A 1 425 ? -24.952 -1.415 66.817 1.00 98.62 425 GLU A N 1
ATOM 3318 C CA . GLU A 1 425 ? -25.601 -0.576 67.838 1.00 98.62 425 GLU A CA 1
ATOM 3319 C C . GLU A 1 425 ? -26.823 -1.271 68.465 1.00 98.62 425 GLU A C 1
ATOM 3321 O O . GLU A 1 425 ? -26.897 -1.437 69.684 1.00 98.62 425 GLU A O 1
ATOM 3326 N N . ARG A 1 426 ? -27.748 -1.770 67.633 1.00 98.38 426 ARG A N 1
ATOM 3327 C CA . ARG A 1 426 ? -28.928 -2.529 68.087 1.00 98.38 426 ARG A CA 1
ATOM 3328 C C . ARG A 1 426 ? -28.552 -3.788 68.870 1.00 98.38 426 ARG A C 1
ATOM 3330 O O . ARG A 1 426 ? -29.190 -4.087 69.876 1.00 98.38 426 ARG A O 1
ATOM 3337 N N . GLY A 1 427 ? -27.517 -4.508 68.435 1.00 98.38 427 GLY A N 1
ATOM 3338 C CA . GLY A 1 427 ? -26.997 -5.680 69.141 1.00 98.38 427 GLY A CA 1
ATOM 3339 C C . GLY A 1 427 ? -26.434 -5.338 70.523 1.00 98.38 427 GLY A C 1
ATOM 3340 O O . GLY A 1 427 ? -26.659 -6.082 71.477 1.00 98.38 427 GLY A O 1
ATOM 3341 N N . MET A 1 428 ? -25.759 -4.193 70.662 1.00 98.44 428 MET A N 1
ATOM 3342 C CA . MET A 1 428 ? -25.281 -3.699 71.958 1.00 98.44 428 MET A CA 1
ATOM 3343 C C . MET A 1 428 ? -26.447 -3.294 72.868 1.00 98.44 428 MET A C 1
ATOM 3345 O O . MET A 1 428 ? -26.479 -3.708 74.0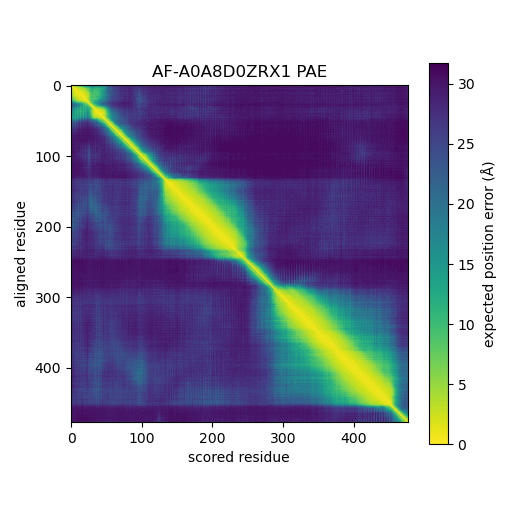25 1.00 98.44 428 MET A O 1
ATOM 3349 N N . ALA A 1 429 ? -27.444 -2.574 72.343 1.00 98.50 429 ALA A N 1
ATOM 3350 C CA . ALA A 1 429 ? -28.641 -2.195 73.096 1.00 98.50 429 ALA A CA 1
ATOM 3351 C C . ALA A 1 429 ? -29.426 -3.418 73.613 1.00 98.50 429 ALA A C 1
ATOM 3353 O O . ALA A 1 429 ? -29.802 -3.455 74.785 1.00 98.50 429 ALA A O 1
ATOM 3354 N N . ALA A 1 430 ? -29.604 -4.451 72.779 1.00 98.44 430 ALA A N 1
ATOM 3355 C CA . ALA A 1 430 ? -30.246 -5.704 73.178 1.00 98.44 430 ALA A CA 1
ATOM 3356 C C . ALA A 1 430 ? -29.486 -6.404 74.320 1.00 98.44 430 ALA A C 1
ATOM 3358 O O . ALA A 1 430 ? -30.085 -6.739 75.341 1.00 98.44 430 ALA A O 1
ATOM 3359 N N . ARG A 1 431 ? -28.155 -6.530 74.209 1.00 98.44 431 ARG A N 1
ATOM 3360 C CA . ARG A 1 431 ? -27.300 -7.111 75.264 1.00 98.44 431 ARG A CA 1
ATOM 3361 C C . ARG A 1 431 ? -27.355 -6.322 76.577 1.00 98.44 431 ARG A C 1
ATOM 3363 O O . ARG A 1 431 ? -27.275 -6.916 77.650 1.00 98.44 431 ARG A O 1
ATOM 3370 N N . CYS A 1 432 ? -27.491 -4.997 76.520 1.00 98.44 432 CYS A N 1
ATOM 3371 C CA . CYS A 1 432 ? -27.685 -4.171 77.715 1.00 98.44 432 CYS A CA 1
ATOM 3372 C C . CYS A 1 432 ? -29.049 -4.432 78.374 1.00 98.44 432 CYS A C 1
ATOM 3374 O O . CYS A 1 432 ? -29.104 -4.632 79.588 1.00 98.44 432 CYS A O 1
ATOM 3376 N N . ALA A 1 433 ? -30.127 -4.513 77.589 1.00 98.38 433 ALA A N 1
ATOM 3377 C CA . ALA A 1 433 ? -31.462 -4.835 78.096 1.00 98.38 433 ALA A CA 1
ATOM 3378 C C . ALA A 1 433 ? -31.535 -6.253 78.704 1.00 98.38 433 ALA A C 1
ATOM 3380 O O . ALA A 1 433 ? -32.151 -6.448 79.752 1.00 98.38 433 ALA A O 1
ATOM 3381 N N . GLU A 1 434 ? -30.856 -7.239 78.107 1.00 98.00 434 GLU A N 1
ATOM 3382 C CA . GLU A 1 434 ? -30.728 -8.597 78.660 1.00 98.00 434 GLU A CA 1
ATOM 3383 C C . GLU A 1 434 ? -30.044 -8.605 80.036 1.00 98.00 434 GLU A C 1
ATOM 3385 O O . GLU A 1 434 ? -30.521 -9.273 80.956 1.00 98.00 434 GLU A O 1
ATOM 3390 N N . ARG A 1 435 ? -28.959 -7.835 80.209 1.00 98.31 435 ARG A N 1
ATOM 3391 C CA . ARG A 1 435 ? -28.263 -7.692 81.503 1.00 98.31 435 ARG A CA 1
ATOM 3392 C C . ARG A 1 435 ? -29.174 -7.081 82.569 1.00 98.31 435 ARG A C 1
ATOM 3394 O O . ARG A 1 435 ? -29.324 -7.673 83.635 1.00 98.31 435 ARG A O 1
ATOM 3401 N N . GLN A 1 436 ? -29.854 -5.979 82.247 1.00 98.44 436 GLN A N 1
ATOM 3402 C CA . GLN A 1 436 ? -30.824 -5.333 83.142 1.00 98.44 436 GLN A CA 1
ATOM 3403 C C . GLN A 1 436 ? -31.960 -6.290 83.539 1.00 98.44 436 GLN A C 1
ATOM 3405 O O . GLN A 1 436 ? -32.329 -6.383 84.708 1.00 98.44 436 GLN A O 1
ATOM 3410 N N . LEU A 1 437 ? -32.489 -7.070 82.592 1.00 98.25 437 LEU A N 1
ATOM 3411 C CA . LEU A 1 437 ? -33.522 -8.073 82.862 1.00 98.25 437 LEU A CA 1
ATOM 3412 C C . LEU A 1 437 ? -33.018 -9.191 83.797 1.00 98.25 437 LEU A C 1
ATOM 3414 O O . LEU A 1 437 ? -33.759 -9.651 84.668 1.00 98.25 437 LEU A O 1
ATOM 3418 N N . LEU A 1 438 ? -31.765 -9.631 83.646 1.00 98.38 438 LEU A N 1
ATOM 3419 C CA . LEU A 1 438 ? -31.136 -10.608 84.542 1.00 98.38 438 LEU A CA 1
ATOM 3420 C C . LEU A 1 438 ? -30.923 -10.043 85.954 1.00 98.38 438 LEU A C 1
ATOM 3422 O O . LEU A 1 438 ? -31.174 -10.750 86.931 1.00 98.38 438 LEU A O 1
ATOM 3426 N N . GLU A 1 439 ? -30.521 -8.780 86.078 1.00 98.06 439 GLU A N 1
ATOM 3427 C CA . GLU A 1 439 ? -30.402 -8.071 87.359 1.00 98.06 439 GLU A CA 1
ATOM 3428 C C . GLU A 1 439 ? -31.762 -7.937 88.058 1.00 98.06 439 GLU A C 1
ATOM 3430 O O . GLU A 1 439 ? -31.898 -8.335 89.217 1.00 98.06 439 GLU A O 1
ATOM 3435 N N . LEU A 1 440 ? -32.802 -7.504 87.337 1.00 97.88 440 LEU A N 1
ATOM 3436 C CA . LEU A 1 440 ? -34.175 -7.438 87.849 1.00 97.88 440 LEU A CA 1
ATOM 3437 C C . LEU A 1 440 ? -34.701 -8.815 88.281 1.00 97.88 440 LEU A C 1
ATOM 3439 O O . LEU A 1 440 ? -35.334 -8.930 89.330 1.00 97.88 440 LEU A O 1
ATOM 3443 N N . ARG A 1 441 ? -34.408 -9.884 87.524 1.00 98.12 441 ARG A N 1
ATOM 3444 C CA . ARG A 1 441 ? -34.759 -11.267 87.901 1.00 98.12 441 ARG A CA 1
ATOM 3445 C C . ARG A 1 441 ? -34.054 -11.709 89.186 1.00 98.12 441 ARG A C 1
ATOM 3447 O O . ARG A 1 441 ? -34.710 -12.283 90.054 1.00 98.12 441 ARG A O 1
ATOM 3454 N N . ARG A 1 442 ? -32.756 -11.415 89.336 1.00 98.00 442 ARG A N 1
ATOM 3455 C CA . ARG A 1 442 ? -31.983 -11.689 90.564 1.00 98.00 442 ARG A CA 1
ATOM 3456 C C . ARG A 1 442 ? -32.554 -10.927 91.764 1.00 98.00 442 ARG A C 1
ATOM 3458 O O . ARG A 1 442 ? -32.792 -11.533 92.805 1.00 98.00 442 ARG A O 1
ATOM 3465 N N . GLY A 1 443 ? -32.850 -9.636 91.599 1.00 97.38 443 GLY A N 1
ATOM 3466 C CA . GLY A 1 443 ? -33.481 -8.808 92.630 1.00 97.38 443 GLY A CA 1
ATOM 3467 C C . GLY A 1 443 ? -34.860 -9.330 93.047 1.00 97.38 443 GLY A C 1
ATOM 3468 O O . GLY A 1 443 ? -35.126 -9.496 94.235 1.00 97.38 443 GLY A O 1
ATOM 3469 N N . ASN A 1 444 ? -35.718 -9.681 92.083 1.00 97.44 444 ASN A N 1
ATOM 3470 C CA . ASN A 1 444 ? -37.048 -10.237 92.353 1.00 97.44 444 ASN A CA 1
ATOM 3471 C C . ASN A 1 444 ? -36.963 -11.579 93.107 1.00 97.44 444 ASN A C 1
ATOM 3473 O O . ASN A 1 444 ? -37.679 -11.781 94.086 1.00 97.44 444 ASN A O 1
ATOM 3477 N N . ALA A 1 445 ? -36.043 -12.467 92.711 1.00 96.69 445 ALA A N 1
ATOM 3478 C CA . ALA A 1 445 ? -35.796 -13.727 93.412 1.00 96.69 445 ALA A CA 1
ATOM 3479 C C . ALA A 1 445 ? -35.335 -13.509 94.867 1.00 96.69 445 ALA A C 1
ATOM 3481 O O . ALA A 1 445 ? -35.851 -14.163 95.773 1.00 96.69 445 ALA A O 1
ATOM 3482 N N . ALA A 1 446 ? -34.436 -12.548 95.110 1.00 95.94 446 ALA A N 1
ATOM 3483 C CA . ALA A 1 446 ? -33.991 -12.191 96.458 1.00 95.94 446 ALA A CA 1
ATOM 3484 C C . ALA A 1 446 ? -35.130 -11.619 97.327 1.00 95.94 446 ALA A C 1
ATOM 3486 O O . ALA A 1 446 ? -35.246 -11.975 98.500 1.00 95.94 446 ALA A O 1
ATOM 3487 N N . VAL A 1 447 ? -36.012 -10.785 96.761 1.00 95.56 447 VAL A N 1
ATOM 3488 C CA . VAL A 1 447 ? -37.204 -10.272 97.466 1.00 95.56 447 VAL A CA 1
ATOM 3489 C C . VAL A 1 447 ? -38.167 -11.408 97.816 1.00 95.56 447 VAL A C 1
ATOM 3491 O O . VAL A 1 447 ? -38.586 -11.507 98.967 1.00 95.56 447 VAL A O 1
ATOM 3494 N N . ARG A 1 448 ? -38.462 -12.320 96.877 1.00 94.94 448 ARG A N 1
ATOM 3495 C CA . ARG A 1 448 ? -39.289 -13.514 97.146 1.00 94.94 448 ARG A CA 1
ATOM 3496 C C . ARG A 1 448 ? -38.697 -14.380 98.260 1.00 94.94 448 ARG A C 1
ATOM 3498 O O . ARG A 1 448 ? -39.430 -14.815 99.141 1.00 94.94 448 ARG A O 1
ATOM 3505 N N . GLN A 1 449 ? -37.378 -14.588 98.256 1.00 94.31 449 GLN A N 1
ATOM 3506 C CA . GLN A 1 449 ? -36.690 -15.348 99.301 1.00 94.31 449 GLN A CA 1
ATOM 3507 C C . GLN A 1 449 ? -36.769 -14.656 100.672 1.00 94.31 449 GLN A C 1
ATOM 3509 O O . GLN A 1 449 ? -36.930 -15.338 101.681 1.00 94.31 449 GLN A O 1
ATOM 3514 N N . ARG A 1 450 ? -36.686 -13.318 100.729 1.00 93.50 450 ARG A N 1
ATOM 3515 C CA . ARG A 1 450 ? -36.899 -12.557 101.972 1.00 93.50 450 ARG A CA 1
ATOM 3516 C C . ARG A 1 450 ? -38.336 -12.689 102.477 1.00 93.50 450 ARG A C 1
ATOM 3518 O O . ARG A 1 450 ? -38.516 -12.982 103.652 1.00 93.50 450 ARG A O 1
ATOM 3525 N N . LEU A 1 451 ? -39.333 -12.541 101.602 1.00 89.56 451 LEU A N 1
ATOM 3526 C CA . LEU A 1 451 ? -40.749 -12.697 101.960 1.00 89.56 451 LEU A CA 1
ATOM 3527 C C . LEU A 1 451 ? -41.053 -14.104 102.499 1.00 89.56 451 LEU A C 1
ATOM 3529 O O . LEU A 1 451 ? -41.714 -14.228 103.520 1.00 89.56 451 LEU A O 1
ATOM 3533 N N . ALA A 1 452 ? -40.500 -15.153 101.883 1.00 88.19 452 ALA A N 1
ATOM 3534 C CA . ALA A 1 452 ? -40.662 -16.536 102.344 1.00 88.19 452 ALA A CA 1
ATOM 3535 C C . ALA A 1 452 ? -39.989 -16.841 103.701 1.00 88.19 452 ALA A C 1
ATOM 3537 O O . ALA A 1 452 ? -40.264 -17.881 104.293 1.00 88.19 452 ALA A O 1
ATOM 3538 N N . ARG A 1 453 ? -39.100 -15.964 104.191 1.00 83.88 453 ARG A N 1
ATOM 3539 C CA . ARG A 1 453 ? -38.459 -16.069 105.515 1.00 83.88 453 ARG A CA 1
ATOM 3540 C C . ARG A 1 453 ? -39.180 -15.269 106.604 1.00 83.88 453 ARG A C 1
ATOM 3542 O O . ARG A 1 453 ? -38.789 -15.369 107.764 1.00 83.88 453 ARG A O 1
ATOM 3549 N N . LEU A 1 454 ? -40.194 -14.473 106.258 1.00 82.19 454 LEU A N 1
ATOM 3550 C CA . LEU A 1 454 ? -41.026 -13.782 107.242 1.00 82.19 454 LEU A CA 1
ATOM 3551 C C . LEU A 1 454 ? -42.103 -14.748 107.771 1.00 82.19 454 LEU A C 1
ATOM 3553 O O . LEU A 1 454 ? -42.783 -15.385 106.965 1.00 82.19 454 LEU A O 1
ATOM 3557 N N . PRO A 1 455 ? -42.297 -14.864 109.097 1.00 61.06 455 PRO A N 1
ATOM 3558 C CA . PRO A 1 455 ? -43.383 -15.665 109.647 1.00 61.06 455 PRO A CA 1
ATOM 3559 C C . PRO A 1 455 ? -44.734 -14.998 109.348 1.00 61.06 455 PRO A C 1
ATOM 3561 O O . PRO A 1 455 ? -44.979 -13.858 109.742 1.00 61.06 455 PRO A O 1
ATOM 3564 N N . PHE A 1 456 ? -45.626 -15.715 108.662 1.00 61.44 456 PHE A N 1
ATOM 3565 C CA . PHE A 1 456 ? -46.982 -15.240 108.382 1.00 61.44 456 PHE A CA 1
ATOM 3566 C C . PHE A 1 456 ? -47.839 -15.243 109.655 1.00 61.44 456 PHE A C 1
ATOM 3568 O O . PHE A 1 456 ? -48.311 -16.292 110.088 1.00 61.44 456 PHE A O 1
ATOM 3575 N N . GLN A 1 457 ? -48.114 -14.061 110.211 1.00 56.41 457 GLN A N 1
ATOM 3576 C CA . GLN A 1 457 ? -49.255 -13.856 111.107 1.00 56.41 457 GLN A CA 1
ATOM 3577 C C . GLN A 1 457 ? -50.473 -13.432 110.277 1.00 56.41 457 GLN A C 1
ATOM 3579 O O . GLN A 1 457 ? -50.687 -12.248 110.030 1.00 56.41 457 GLN A O 1
ATOM 3584 N N . LEU A 1 458 ? -51.266 -14.404 109.823 1.00 55.47 458 LEU A N 1
ATOM 3585 C CA . LEU A 1 458 ? -52.583 -14.153 109.232 1.00 55.47 458 LEU A CA 1
ATOM 3586 C C . LEU A 1 458 ? -53.664 -14.519 110.251 1.00 55.47 458 LEU A C 1
ATOM 3588 O O . LEU A 1 458 ? -53.846 -15.694 110.564 1.00 55.47 458 LEU A O 1
ATOM 3592 N N . GLN A 1 459 ? -54.398 -13.519 110.749 1.00 50.34 459 GLN A N 1
ATOM 3593 C CA . GLN A 1 459 ? -55.676 -13.782 111.413 1.00 50.34 459 GLN A CA 1
ATOM 3594 C C . GLN A 1 459 ? -56.711 -14.251 110.374 1.00 50.34 459 GLN A C 1
ATOM 3596 O O . GLN A 1 459 ? -56.736 -13.716 109.260 1.00 50.34 459 GLN A O 1
ATOM 3601 N N . PRO A 1 460 ? -57.587 -15.214 110.712 1.00 50.66 460 PRO A N 1
ATOM 3602 C CA . PRO A 1 460 ? -58.692 -15.594 109.845 1.00 50.66 460 PRO A CA 1
ATOM 3603 C C . PRO A 1 460 ? -59.737 -14.471 109.786 1.00 50.66 460 PRO A C 1
ATOM 3605 O O . PRO A 1 460 ? -60.140 -13.918 110.808 1.00 50.66 460 PRO A O 1
ATOM 3608 N N . PHE A 1 461 ? -60.188 -14.144 108.575 1.00 49.56 461 PHE A N 1
ATOM 3609 C CA . PHE A 1 461 ? -61.214 -13.126 108.346 1.00 49.56 461 PHE A CA 1
ATOM 3610 C C . PHE A 1 461 ? -62.581 -13.628 108.860 1.00 49.56 461 PHE A C 1
ATOM 3612 O O . PHE A 1 461 ? -62.968 -14.747 108.508 1.00 49.56 461 PHE A O 1
ATOM 3619 N N . PRO A 1 462 ? -63.335 -12.854 109.664 1.00 50.06 462 PRO A N 1
ATOM 3620 C CA . PRO A 1 462 ? -64.635 -13.291 110.167 1.00 50.06 462 PRO A CA 1
ATOM 3621 C C . PRO A 1 462 ? -65.680 -13.332 109.041 1.00 50.06 462 PRO A C 1
ATOM 3623 O O . PRO A 1 462 ? -65.748 -12.437 108.196 1.00 50.06 462 PRO A O 1
ATOM 3626 N N . GLY A 1 463 ? -66.499 -14.388 109.031 1.00 49.38 463 GLY A N 1
ATOM 3627 C CA . GLY A 1 463 ? -67.519 -14.614 108.005 1.00 49.38 463 GLY A CA 1
ATOM 3628 C C . GLY A 1 463 ? -68.644 -13.574 108.021 1.00 49.38 463 GLY A C 1
ATOM 3629 O O . GLY A 1 463 ? -68.974 -13.010 109.064 1.00 49.38 463 GLY A O 1
ATOM 3630 N N . ARG A 1 464 ? -69.266 -13.345 106.856 1.00 43.47 464 ARG A N 1
ATOM 3631 C CA . ARG A 1 464 ? -70.426 -12.450 106.695 1.00 43.47 464 ARG A CA 1
ATOM 3632 C C . ARG A 1 464 ? -71.705 -13.272 106.420 1.00 43.47 464 ARG A C 1
ATOM 3634 O O . ARG A 1 464 ? -71.586 -14.297 105.748 1.00 43.47 464 ARG A O 1
ATOM 3641 N N . PRO A 1 465 ? -72.894 -12.885 106.934 1.00 52.16 465 PRO A N 1
ATOM 3642 C CA . PRO A 1 465 ? -74.083 -13.751 106.914 1.00 52.16 465 PRO A CA 1
ATOM 3643 C C . PRO A 1 465 ? -74.714 -13.964 105.529 1.00 52.16 465 PRO A C 1
ATOM 3645 O O . PRO A 1 465 ? -74.440 -13.229 104.582 1.00 52.16 465 PRO A O 1
ATOM 3648 N N . LEU A 1 466 ? -75.589 -14.971 105.448 1.00 51.62 466 LEU A N 1
ATOM 3649 C CA . LEU A 1 466 ? -76.298 -15.407 104.240 1.00 51.62 466 LEU A CA 1
ATOM 3650 C C . LEU A 1 466 ? -77.649 -14.679 104.025 1.00 51.62 466 LEU A C 1
ATOM 3652 O O . LEU A 1 466 ? -78.244 -14.205 104.990 1.00 51.62 466 LEU A O 1
ATOM 3656 N N . ALA A 1 467 ? -78.172 -14.781 102.790 1.00 45.00 467 ALA A N 1
ATOM 3657 C CA . ALA A 1 467 ? -79.557 -14.513 102.338 1.00 45.00 467 ALA A CA 1
ATOM 3658 C C . ALA A 1 467 ? -79.970 -13.027 102.134 1.00 45.00 467 ALA A C 1
ATOM 3660 O O . ALA A 1 467 ? -79.378 -12.148 102.759 1.00 45.00 467 ALA A O 1
ATOM 3661 N N . PRO A 1 468 ? -80.981 -12.720 101.273 1.00 47.59 468 PRO A N 1
ATOM 3662 C CA . PRO A 1 468 ? -81.922 -13.619 100.577 1.0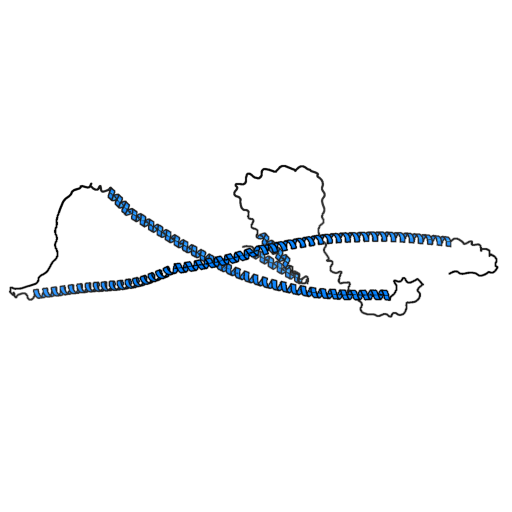0 47.59 468 PRO A CA 1
ATOM 3663 C C . PRO A 1 468 ? -81.876 -13.569 99.024 1.00 47.59 468 PRO A C 1
ATOM 3665 O O . PRO A 1 468 ? -80.933 -13.055 98.431 1.00 47.59 468 PRO A O 1
ATOM 3668 N N . ALA A 1 469 ? -82.863 -14.209 98.378 1.00 49.03 469 ALA A N 1
ATOM 3669 C CA . ALA A 1 469 ? -82.887 -14.582 96.955 1.00 49.03 469 ALA A CA 1
ATOM 3670 C C . ALA A 1 469 ? -83.283 -13.464 95.952 1.00 49.03 469 ALA A C 1
ATOM 3672 O O . ALA A 1 469 ? -83.657 -12.358 96.331 1.00 49.03 469 ALA A O 1
ATOM 3673 N N . ALA A 1 470 ? -83.161 -13.797 94.658 1.00 49.91 470 ALA A N 1
ATOM 3674 C CA . ALA A 1 470 ? -83.183 -12.910 93.485 1.00 49.91 470 ALA A CA 1
ATOM 3675 C C . ALA A 1 470 ? -84.546 -12.265 93.131 1.00 49.91 470 ALA A C 1
ATOM 3677 O O . ALA A 1 470 ? -85.586 -12.630 93.680 1.00 49.91 470 ALA A O 1
ATOM 3678 N N . PRO A 1 471 ? -84.551 -11.369 92.124 1.00 46.53 471 PRO A N 1
ATOM 3679 C CA . PRO A 1 471 ? -85.187 -11.776 90.860 1.00 46.53 471 PRO A CA 1
ATOM 3680 C C . PRO A 1 471 ? -84.331 -11.549 89.593 1.00 46.53 471 PRO A C 1
ATOM 3682 O O . PRO A 1 471 ? -83.285 -10.906 89.619 1.00 46.53 471 PRO A O 1
ATOM 3685 N N . HIS A 1 472 ? -84.786 -12.134 88.480 1.00 52.56 472 HIS A N 1
ATOM 3686 C CA . HIS A 1 472 ? -84.099 -12.197 87.182 1.00 52.56 472 HIS A CA 1
ATOM 3687 C C . HIS A 1 472 ? -84.258 -10.942 86.300 1.00 52.56 472 HIS A C 1
ATOM 3689 O O . HIS A 1 472 ? -85.275 -10.257 86.360 1.00 52.56 472 HIS A O 1
ATOM 3695 N N . GLY A 1 473 ? -83.302 -10.758 85.378 1.00 43.12 473 GLY A N 1
ATOM 3696 C CA . GLY A 1 473 ? -83.351 -9.823 84.241 1.00 43.12 473 GLY A CA 1
ATOM 3697 C C . GLY A 1 473 ? -82.094 -8.943 84.160 1.00 43.12 473 GLY A C 1
ATOM 3698 O O . GLY A 1 473 ? -81.637 -8.453 85.184 1.00 43.12 473 GLY A O 1
ATOM 3699 N N . ALA A 1 474 ? -81.470 -8.698 83.005 1.00 41.91 474 ALA A N 1
ATOM 3700 C CA . ALA A 1 474 ? -81.647 -9.263 81.662 1.00 41.91 474 ALA A CA 1
ATOM 3701 C C . ALA A 1 474 ? -80.314 -9.140 80.884 1.00 41.91 474 ALA A C 1
ATOM 3703 O O . ALA A 1 474 ? -79.502 -8.272 81.204 1.00 41.91 474 ALA A O 1
ATOM 3704 N N . GLU A 1 475 ? -80.084 -9.977 79.868 1.00 47.75 475 GLU A N 1
ATOM 3705 C CA . GLU A 1 475 ? -78.926 -9.826 78.968 1.00 47.75 475 GLU A CA 1
ATOM 3706 C C . GLU A 1 475 ? -79.175 -8.787 77.863 1.00 47.75 475 GLU A C 1
ATOM 3708 O O . GLU A 1 475 ? -80.314 -8.633 77.411 1.00 47.75 475 GLU A O 1
ATOM 3713 N N . PRO A 1 476 ? -78.105 -8.146 77.359 1.00 55.22 476 PRO A N 1
ATOM 3714 C CA . PRO A 1 476 ? -78.110 -7.592 76.010 1.00 55.22 476 PRO A CA 1
ATOM 3715 C C . PRO A 1 476 ? -76.874 -7.974 75.165 1.00 55.22 476 PRO A C 1
ATOM 3717 O O . PRO A 1 476 ? -75.756 -7.575 75.486 1.00 55.22 476 PRO A O 1
ATOM 3720 N N . GLY A 1 477 ? -77.147 -8.637 74.031 1.00 45.81 477 GLY A N 1
ATOM 3721 C CA . GLY A 1 477 ? -76.661 -8.263 72.682 1.00 45.81 477 GLY A CA 1
ATOM 3722 C C . GLY A 1 477 ? -75.176 -8.378 72.351 1.00 45.81 477 GLY A C 1
ATOM 3723 O O . GLY A 1 477 ? -74.495 -7.335 72.446 1.00 45.81 477 GLY A O 1
#

Solvent-accessible surface area (backbone atoms only — not comparable to full-atom values): 30052 Å² total; per-residue (Å²): 134,86,60,63,72,65,49,52,60,53,48,56,54,50,50,55,50,49,55,51,53,56,72,74,63,76,64,78,90,68,77,66,59,57,65,48,55,51,49,54,50,53,52,56,60,61,70,66,60,77,86,81,79,73,81,81,78,89,81,89,81,80,94,86,84,88,74,88,90,79,84,90,88,88,84,81,90,85,80,89,83,90,88,83,87,84,83,86,82,86,88,83,83,88,80,80,96,76,72,89,82,72,80,83,74,87,82,74,87,86,82,81,88,80,87,93,76,90,88,89,79,88,81,83,93,69,87,80,60,94,83,78,45,70,69,63,54,48,60,47,50,54,49,50,54,51,52,50,50,56,50,48,52,52,50,50,52,51,51,54,51,52,50,53,54,49,51,59,49,49,54,51,51,50,57,48,51,52,52,50,54,51,54,50,52,53,48,54,53,51,48,56,52,50,52,53,50,50,55,49,55,50,56,48,51,51,53,52,51,53,55,48,54,52,48,55,50,50,52,53,51,52,52,52,53,49,50,56,48,53,52,60,56,45,50,59,55,52,49,50,60,50,55,61,71,75,50,88,76,81,82,92,78,89,80,88,86,84,90,79,88,87,90,85,89,84,88,88,89,90,79,90,84,87,88,88,85,86,82,90,83,92,86,60,80,64,68,54,52,51,50,53,53,51,51,51,51,49,52,51,49,53,51,50,51,51,50,50,53,52,50,53,51,51,53,47,52,52,51,51,51,53,50,51,54,51,53,50,52,52,48,58,49,51,54,50,53,52,54,50,51,51,52,54,59,66,47,46,60,58,54,49,53,52,50,53,52,48,53,56,48,53,50,51,54,50,52,50,51,51,52,54,52,58,67,49,45,62,60,52,50,55,48,52,53,51,52,53,51,50,52,52,50,54,52,49,50,52,52,51,53,50,50,53,51,52,52,53,50,52,53,49,51,53,49,51,52,51,54,50,52,52,50,51,52,51,52,51,53,50,55,51,52,52,50,53,52,52,51,52,50,53,51,50,52,52,51,53,55,53,58,75,68,53,84,84,85,75,79,84,80,82,85,79,89,81,87,83,85,86,85,89,86,82,90,82,137

pLDDT: mean 73.58, std 25.58, range [26.67, 98.62]

InterPro domains:
  IPR051500 cTAGE and MIA/OTOR [PTHR23158] (141-472)

Foldseek 3Di:
DPCVVVVVVVVVVVVVVVVCCCVPPVDDDDPPVVVVVVVVVVVVVVVPDDPPPDDDDDDDDPPDPPDPPDDDDDDDDDDDDDDDDDDDDDDDDDDDPDPPPPPPPPPDPPDDDDDDDDDDDDDDDDDDDPVPDVVVVVVVVVVVVVVVVVVVVVVVVVVVVVVVVVVVVVVVVVVVVVVVVVVVVVVVVVVVVVVVVVVVVVVVVVVVVVVVVVVVVVVVVVVVVVVVVVVVVVVVVVVVVVVVVVDDDDDDDDDDDDDDDDDDDDDDDDDDDDDDDDDDDDDDPDVVVVVVVVVVVVVVVVVVVVVVVVVVVVVVVVVVVVVVVVVVVVVVVVVVVVVVVVVVVVCVVVVVVVVVVVVVVVVVVVVVVVVVVVVCVVVVVVVVVVVVVVVVVVVVVVVVVVVVVVVVVVVVVVVVVVVVVVVVVVVVVVVVVVVVVVVVVVVVVVVVVVVVPDDDPDDDDDDDDDDDDDDDDDDDD

Radius of gyration: 68.91 Å; Cα contacts (8 Å, |Δi|>4): 2; chains: 1; bounding box: 167×89×220 Å

Mean predicted aligned error: 24.16 Å